Protein AF-A0A0F6VZH0-F1 (afdb_monomer)

Radius of gyration: 33.33 Å; Cα contacts (8 Å, |Δi|>4): 631; chains: 1; bounding box: 84×62×110 Å

Solvent-accessible surface area (backbone atoms only — not comparable to full-atom values): 22666 Å² total; per-residue (Å²): 133,54,76,66,56,56,54,54,51,51,53,53,56,48,57,54,53,53,56,51,59,65,65,71,64,74,66,82,74,56,46,35,38,42,25,47,47,78,56,55,76,88,78,53,62,61,69,58,34,38,51,54,37,23,63,77,64,74,44,64,52,43,81,36,76,64,83,65,83,81,53,89,69,48,49,49,38,35,41,28,51,76,54,98,58,29,37,34,44,34,37,58,47,98,88,68,51,74,50,74,48,77,44,79,53,56,90,51,72,66,57,30,41,50,55,54,36,54,52,51,52,51,54,51,51,52,50,51,53,49,52,51,50,51,53,55,71,64,51,67,73,74,72,73,74,74,74,76,73,69,76,78,75,85,74,79,88,80,90,75,91,78,90,80,90,78,92,79,81,90,80,88,83,88,78,80,87,78,86,82,79,85,78,86,79,81,84,81,82,86,83,86,81,86,83,86,83,88,82,84,90,83,87,78,91,83,81,89,80,91,78,81,94,71,92,68,88,69,73,81,74,76,72,74,71,74,78,73,64,69,51,42,34,38,44,32,46,37,40,33,42,28,47,42,82,50,95,92,45,72,47,80,36,61,49,60,22,39,32,41,34,43,24,92,44,95,43,39,36,42,37,41,28,48,40,42,64,52,64,40,71,96,74,69,30,42,34,39,35,41,24,47,35,41,35,43,40,46,65,90,44,97,47,38,33,41,36,40,35,42,36,36,41,37,32,45,34,44,48,84,90,77,53,74,47,71,8,40,22,47,32,44,35,45,36,41,34,38,47,83,47,92,45,32,31,46,30,46,38,37,37,43,31,44,25,72,25,75,50,32,65,54,55,80,44,78,38,52,54,69,38,67,42,43,33,37,35,42,34,44,36,37,42,44,101

Foldseek 3Di:
DDPVVVVVVVVVVVVVVVVVLLVVPPDQQAAEEEEEDADDCVLAVVVLLQVVLCLVVVHRYHYDPDDDPDDPNYWYWYWYDPDPQKIWIWTQAPVRDIDIDIDRADPDHVSRSVVVSVVVSVVVVVRVVVVVVVVVVPPDPPPPPPPPPPDPDDDDDDDDDDDDDDDDDDDDDDDDDDDDDDDDDDDDDDDDDDDDDDDDDDDDDDDDDDDDDDPDPDDPPPPPPPPPDQFFKKKWKKKKWWWFDDSVGTDIFIQMDIWIWGDPDPFKIWTKGSQAWDAEPPQRKIKGKIKTKIKGWDPPDPFKIKMKIWTKIWMWIDRPPPGIDIWIWTKIKTKMWGPPDSFKIKIKMKMKTQTQDQADDTSYGGDGHRGIMIIIIMMIMTTHD

Nearest PDB structures (foldseek):
  1bxw-assembly1_A  TM=6.585E-01  e=4.725E-07  Escherichia coli BL21(DE3)
  2wjr-assembly1_A  TM=4.460E-01  e=2.128E-04  Escherichia coli K-12
  1oh2-assembly1_Q  TM=5.210E-01  e=3.713E-02  Salmonella enterica subsp. enterica serovar Typhimurium
  1a0t-assembly1_P  TM=5.414E-01  e=4.832E-02  Salmonella enterica subsp. enterica serovar Typhimurium
  3dwn-assembly2_B  TM=4.810E-01  e=1.776E-02  Escherichia coli K-12

pLDDT: mean 79.41, std 18.21, range [34.53, 98.19]

Mean predicted aligned error: 16.89 Å

Secondary structure (DSSP, 8-state):
--HHHHHHHHHHHHHHHHHHHHHSS---PPPEEEEEES--TTT--HHHHHHHHHHHHTS-EEEESSPPSPPTT-EEEEEEEEETTEEEEEEE-TTS-EEEEEEEPPSSHHHHHHHHHHHHHHHHHHHHHHHHHHHHHHS----------PPPP---------------------PPPPP------PPPPPP-------------------------------------PPP-EEEEEEEEEEEEEETTEEEEEEEEEEEEEEEEETTEEEEEEEEEEEEEGGGTEEEEEEEEEEEEEE-SSSSEEEEEEEEEEEEEEE-TTS-EEEEEEEEEEEEEEEESSSSEEEEEEEEEEE--STTEE-SS-EEPTT-EEEEEEEEEEEEE-

Sequence (385 aa):
MSAREIVMGAAIAMIAALGWCAAASAQEVGAIELVTRGLDARSVEVERVRRALAEELHTDVRVRAVARRRREGTTIIALRSTGRGEIAVEHERADGTRLTRAIVLPEDAEERVASVVIVIANLVRDEASELLAMLRARRVPAEPEATTETPPEPEAQTETEIVAETEIVADSESVAPAEAEAAQIEPAEPEVVAETTHVEPGVRIRSSSATTEAHATTTPVVATRSVSREPFMRIGLETLMGSVQRVDGYDFTMLGGLHVAFMPSEFLAFGLRDIGGGTVGANDRIHNELTPFVELAWRPMFELALYGQLGAEIQMQVLGGRGAAVGVAPMIVVGSRFHVAREFSIGIETALHGVVTDTLLTHFHGLPQGAVLWTAGLSLLFHIS

Structure (mmCIF, N/CA/C/O backbone):
data_AF-A0A0F6VZH0-F1
#
_entry.id   AF-A0A0F6VZH0-F1
#
loop_
_atom_site.group_PDB
_atom_site.id
_atom_site.type_symbol
_atom_site.label_atom_id
_atom_site.label_alt_id
_atom_site.label_comp_id
_atom_site.label_asym_id
_atom_site.label_entity_id
_atom_site.label_seq_id
_atom_site.pdbx_PDB_ins_code
_atom_site.Cartn_x
_atom_site.Cartn_y
_atom_site.Cartn_z
_atom_site.occupancy
_atom_site.B_iso_or_equiv
_atom_site.auth_seq_id
_atom_site.auth_comp_id
_atom_site.auth_asym_id
_atom_site.auth_atom_id
_atom_site.pdbx_PDB_model_num
ATOM 1 N N . MET A 1 1 ? -28.063 -19.081 21.831 1.00 55.09 1 MET A N 1
ATOM 2 C CA . MET A 1 1 ? -26.710 -18.927 21.274 1.00 55.09 1 MET A CA 1
ATOM 3 C C . MET A 1 1 ? -25.926 -18.059 22.241 1.00 55.09 1 MET A C 1
ATOM 5 O O . MET A 1 1 ? -26.376 -16.961 22.546 1.00 55.09 1 MET A O 1
ATOM 9 N N . SER A 1 2 ? -24.868 -18.590 22.845 1.00 74.00 2 SER A N 1
ATOM 10 C CA . SER A 1 2 ? -24.076 -17.846 23.831 1.00 74.00 2 SER A CA 1
ATOM 11 C C . SER A 1 2 ? -23.221 -16.779 23.137 1.00 74.00 2 SER A C 1
ATOM 13 O O . SER A 1 2 ? -22.859 -16.941 21.974 1.00 74.00 2 SER A O 1
ATOM 15 N N . ALA A 1 3 ? -22.856 -15.699 23.837 1.00 47.25 3 ALA A N 1
ATOM 16 C CA . ALA A 1 3 ? -21.974 -14.659 23.287 1.00 47.25 3 ALA A CA 1
ATOM 17 C C . ALA A 1 3 ? -20.658 -15.239 22.722 1.00 47.25 3 ALA A C 1
ATOM 19 O O . ALA A 1 3 ? -20.135 -14.752 21.725 1.00 47.25 3 ALA A O 1
ATOM 20 N N . ARG A 1 4 ? -20.177 -16.354 23.292 1.00 53.09 4 ARG A N 1
ATOM 21 C CA . ARG A 1 4 ? -19.023 -17.113 22.787 1.00 53.09 4 ARG A CA 1
ATOM 22 C C . ARG A 1 4 ? -19.243 -17.718 21.399 1.00 53.09 4 ARG A C 1
ATOM 24 O O . ARG A 1 4 ? -18.327 -17.703 20.585 1.00 53.09 4 ARG A O 1
ATOM 31 N N . GLU A 1 5 ? -20.435 -18.241 21.122 1.00 57.47 5 GLU A N 1
ATOM 32 C CA . GLU A 1 5 ? -20.762 -18.861 19.829 1.00 57.47 5 GLU A CA 1
ATOM 33 C C . GLU A 1 5 ? -20.852 -17.814 18.711 1.00 57.47 5 GLU A C 1
ATOM 35 O O . GLU A 1 5 ? -20.402 -18.069 17.597 1.00 57.47 5 GLU A O 1
ATOM 40 N N . ILE A 1 6 ? -21.350 -16.612 19.026 1.00 56.56 6 ILE A N 1
ATOM 41 C CA . ILE A 1 6 ? -21.426 -15.486 18.080 1.00 56.56 6 ILE A CA 1
ATOM 42 C C . ILE A 1 6 ? -20.023 -15.008 17.694 1.00 56.56 6 ILE A C 1
ATOM 44 O O . ILE A 1 6 ? -19.721 -14.861 16.511 1.00 56.56 6 ILE A O 1
ATOM 48 N N . VAL A 1 7 ? -19.147 -14.821 18.686 1.00 48.78 7 VAL A N 1
ATOM 49 C CA . VAL A 1 7 ? -17.768 -14.359 18.463 1.00 48.78 7 VAL A CA 1
ATOM 50 C C . VAL A 1 7 ? -16.968 -15.379 17.647 1.00 48.78 7 VAL A C 1
ATOM 52 O O . VAL A 1 7 ? -16.255 -15.005 16.718 1.00 48.78 7 VAL A O 1
ATOM 55 N N . MET A 1 8 ? -17.121 -16.674 17.937 1.00 57.41 8 MET A N 1
ATOM 56 C CA . MET A 1 8 ? -16.400 -17.721 17.210 1.00 57.41 8 MET A CA 1
ATOM 57 C C . MET A 1 8 ? -16.898 -17.882 15.764 1.00 57.41 8 MET A C 1
ATOM 59 O O . MET A 1 8 ? -16.087 -18.073 14.860 1.00 57.41 8 MET A O 1
ATOM 63 N N . GLY A 1 9 ? -18.206 -17.734 15.522 1.00 62.38 9 GLY A N 1
ATOM 64 C CA . GLY A 1 9 ? -18.767 -17.725 14.167 1.00 62.38 9 GLY A CA 1
ATOM 65 C C . GLY A 1 9 ? -18.275 -16.543 13.325 1.00 62.38 9 GLY A C 1
ATOM 66 O O . GLY A 1 9 ? -17.890 -16.730 12.170 1.00 62.38 9 GLY A O 1
ATOM 67 N N . ALA A 1 10 ? -18.214 -15.345 13.915 1.00 50.66 10 ALA A N 1
ATOM 68 C CA . ALA A 1 10 ? -17.714 -14.145 13.243 1.00 50.66 10 ALA A CA 1
ATOM 69 C C . ALA A 1 10 ? -16.224 -14.258 12.870 1.00 50.66 10 ALA A C 1
ATOM 71 O O . ALA A 1 10 ? -15.842 -13.899 11.758 1.00 50.66 10 ALA A O 1
ATOM 72 N N . ALA A 1 11 ? -15.394 -14.824 13.755 1.00 45.88 11 ALA A N 1
ATOM 73 C CA . ALA A 1 11 ? -13.970 -15.035 13.491 1.00 45.88 11 ALA A CA 1
ATOM 74 C C . ALA A 1 11 ? -13.718 -15.997 12.311 1.00 45.88 11 ALA A C 1
ATOM 76 O O . ALA A 1 11 ? -12.871 -15.730 11.461 1.00 45.88 11 ALA A O 1
ATOM 77 N N . ILE A 1 12 ? -14.479 -17.095 12.212 1.00 62.41 12 ILE A N 1
ATOM 78 C CA . ILE A 1 12 ? -14.330 -18.078 11.122 1.00 62.41 12 ILE A CA 1
ATOM 79 C C . ILE A 1 12 ? -14.766 -17.490 9.772 1.00 62.41 12 ILE A C 1
ATOM 81 O O . ILE A 1 12 ? -14.062 -17.655 8.775 1.00 62.41 12 ILE A O 1
ATOM 85 N N . ALA A 1 13 ? -15.897 -16.777 9.732 1.00 54.47 13 ALA A N 1
ATOM 86 C CA . ALA A 1 13 ? -16.381 -16.131 8.509 1.00 54.47 13 ALA A CA 1
ATOM 87 C C . ALA A 1 13 ? -15.386 -15.083 7.975 1.00 54.47 13 ALA A C 1
ATOM 89 O O . ALA A 1 13 ? -15.193 -14.956 6.767 1.00 54.47 13 ALA A O 1
ATOM 90 N N . MET A 1 14 ? -14.703 -14.384 8.881 1.00 45.16 14 MET A N 1
ATOM 91 C CA . MET A 1 14 ? -13.697 -13.376 8.557 1.00 45.16 14 MET A CA 1
ATOM 92 C C . MET A 1 14 ? -12.425 -13.984 7.951 1.00 45.16 14 MET A C 1
ATOM 94 O O . MET A 1 14 ? -11.964 -13.510 6.916 1.00 45.16 14 MET A O 1
ATOM 98 N N . ILE A 1 15 ? -11.903 -15.080 8.519 1.00 50.00 15 ILE A N 1
ATOM 99 C CA . ILE A 1 15 ? -10.745 -15.804 7.956 1.00 50.00 15 ILE A CA 1
ATOM 100 C C . ILE A 1 15 ? -11.049 -16.296 6.529 1.00 50.00 15 ILE A C 1
ATOM 102 O O . ILE A 1 15 ? -10.201 -16.198 5.642 1.00 50.00 15 ILE A O 1
ATOM 106 N N . ALA A 1 16 ? -12.271 -16.779 6.284 1.00 54.25 16 ALA A N 1
ATOM 107 C CA . ALA A 1 16 ? -12.693 -17.234 4.961 1.00 54.25 16 ALA A CA 1
ATOM 108 C C . ALA A 1 16 ? -12.806 -16.084 3.940 1.00 54.25 16 ALA A C 1
ATOM 110 O O . ALA A 1 16 ? -12.364 -16.235 2.800 1.00 54.25 16 ALA A O 1
ATOM 111 N N . ALA A 1 17 ? -13.345 -14.929 4.344 1.00 45.72 17 ALA A N 1
ATOM 112 C CA . ALA A 1 17 ? -13.437 -13.747 3.484 1.00 45.72 17 ALA A CA 1
ATOM 113 C C . ALA A 1 17 ? -12.048 -13.205 3.092 1.00 45.72 17 ALA A C 1
ATOM 115 O O . ALA A 1 17 ? -11.821 -12.860 1.932 1.00 45.72 17 ALA A O 1
ATOM 116 N N . LEU A 1 18 ? -11.093 -13.213 4.029 1.00 42.56 18 LEU A N 1
ATOM 117 C CA . LEU A 1 18 ? -9.706 -12.805 3.776 1.00 42.56 18 LEU A CA 1
ATOM 118 C C . LEU A 1 18 ? -8.992 -13.734 2.784 1.00 42.56 18 LEU A C 1
ATOM 120 O O . LEU A 1 18 ? -8.301 -13.257 1.883 1.00 42.56 18 LEU A O 1
ATOM 124 N N . GLY A 1 19 ? -9.193 -15.051 2.903 1.00 36.91 19 GLY A N 1
ATOM 125 C CA . GLY A 1 19 ? -8.625 -16.025 1.966 1.00 36.91 19 GLY A CA 1
ATOM 126 C C . GLY A 1 19 ? -9.152 -15.866 0.535 1.00 36.91 19 GLY A C 1
ATOM 127 O O . GLY A 1 19 ? -8.407 -16.064 -0.424 1.00 36.91 19 GLY A O 1
ATOM 128 N N . TRP A 1 20 ? -10.414 -15.456 0.379 1.00 36.97 20 TRP A N 1
ATOM 129 C CA . TRP A 1 20 ? -11.028 -15.250 -0.934 1.00 36.97 20 TRP A CA 1
ATOM 130 C C . TRP A 1 20 ? -10.512 -13.981 -1.629 1.00 36.97 20 TRP A C 1
ATOM 132 O O . TRP A 1 20 ? -10.227 -14.012 -2.827 1.00 36.97 20 TRP A O 1
ATOM 142 N N . CYS A 1 21 ? -10.331 -12.879 -0.894 1.00 34.53 21 CYS A N 1
ATOM 143 C CA . CYS A 1 21 ? -9.803 -11.635 -1.464 1.00 34.53 21 CYS A CA 1
ATOM 144 C C . CYS A 1 21 ? -8.339 -11.764 -1.918 1.00 34.53 21 CYS A C 1
ATOM 146 O O . CYS A 1 21 ? -7.987 -11.238 -2.971 1.00 34.53 21 CYS A O 1
ATOM 148 N N . ALA A 1 22 ? -7.506 -12.511 -1.185 1.00 37.44 22 ALA A N 1
ATOM 149 C CA . ALA A 1 22 ? -6.104 -12.730 -1.555 1.00 37.44 22 ALA A CA 1
ATOM 150 C C . ALA A 1 22 ? -5.935 -13.629 -2.797 1.00 37.44 22 ALA A C 1
ATOM 152 O O . ALA A 1 22 ? -4.989 -13.463 -3.561 1.00 37.44 22 ALA A O 1
ATOM 153 N N . ALA A 1 23 ? -6.855 -14.571 -3.032 1.00 40.12 23 ALA A N 1
ATOM 154 C CA . ALA A 1 23 ? -6.809 -15.451 -4.201 1.00 40.12 23 ALA A CA 1
ATOM 155 C C . ALA A 1 23 ? -7.294 -14.769 -5.496 1.00 40.12 23 ALA A C 1
ATOM 157 O O . ALA A 1 23 ? -6.944 -15.208 -6.590 1.00 40.12 23 ALA A O 1
ATOM 158 N N . ALA A 1 24 ? -8.090 -13.701 -5.389 1.00 39.12 24 ALA A N 1
ATOM 159 C CA . ALA A 1 24 ? -8.681 -13.017 -6.538 1.00 39.12 24 ALA A CA 1
ATOM 160 C C . ALA A 1 24 ? -7.732 -12.023 -7.242 1.00 39.12 24 ALA A C 1
ATOM 162 O O . ALA A 1 24 ? -8.021 -11.621 -8.367 1.00 39.12 24 ALA A O 1
ATOM 163 N N . SER A 1 25 ? -6.607 -11.635 -6.624 1.00 42.56 25 SER A N 1
ATOM 164 C CA . SER A 1 25 ? -5.675 -10.626 -7.163 1.00 42.56 25 SER A CA 1
ATOM 165 C C . SER A 1 25 ? -4.441 -11.193 -7.876 1.00 42.56 25 SER A C 1
ATOM 167 O O . SER A 1 25 ? -3.672 -10.429 -8.456 1.00 42.56 25 SER A O 1
ATOM 169 N N . ALA A 1 26 ? -4.257 -12.518 -7.912 1.00 43.41 26 ALA A N 1
ATOM 170 C CA . ALA A 1 26 ? -3.194 -13.162 -8.690 1.00 43.41 26 ALA A CA 1
ATOM 171 C C . ALA A 1 26 ? -3.559 -13.224 -10.187 1.00 43.41 26 ALA A C 1
ATOM 173 O O . ALA A 1 26 ? -3.675 -14.293 -10.784 1.00 43.41 26 ALA A O 1
ATOM 174 N N . GLN A 1 27 ? -3.798 -12.067 -10.800 1.00 46.31 27 GLN A N 1
ATOM 175 C CA . GLN A 1 27 ? -3.967 -11.956 -12.241 1.00 46.31 27 GLN A CA 1
ATOM 176 C C . GLN A 1 27 ? -2.584 -12.128 -12.886 1.00 46.31 27 GLN A C 1
ATOM 178 O O . GLN A 1 27 ? -1.665 -11.375 -12.571 1.00 46.31 27 GLN A O 1
ATOM 183 N N . GLU A 1 28 ? -2.413 -13.151 -13.735 1.00 53.94 28 GLU A N 1
ATOM 184 C CA . GLU A 1 28 ? -1.147 -13.438 -14.427 1.00 53.94 28 GLU A CA 1
ATOM 185 C C . GLU A 1 28 ? -0.655 -12.185 -15.166 1.00 53.94 28 GLU A C 1
ATOM 187 O O . GLU A 1 28 ? -1.185 -11.809 -16.215 1.00 53.94 28 GLU A O 1
ATOM 192 N N . VAL A 1 29 ? 0.363 -11.521 -14.615 1.00 59.03 29 VAL A N 1
ATOM 193 C CA . VAL A 1 29 ? 1.060 -10.432 -15.297 1.00 59.03 29 VAL A CA 1
ATOM 194 C C . VAL A 1 29 ? 1.683 -11.025 -16.559 1.00 59.03 29 VAL A C 1
ATOM 196 O O . VAL A 1 29 ? 2.446 -11.991 -16.500 1.00 59.03 29 VAL A O 1
ATOM 199 N N . GLY A 1 30 ? 1.300 -10.487 -17.717 1.00 72.56 30 GLY A N 1
ATOM 200 C CA . GLY A 1 30 ? 1.730 -10.992 -19.015 1.00 72.56 30 GLY A CA 1
ATOM 201 C C . GLY A 1 30 ? 3.255 -11.072 -19.129 1.00 72.56 30 GLY A C 1
ATOM 202 O O . GLY A 1 30 ? 3.955 -10.101 -18.852 1.00 72.56 30 GLY A O 1
ATOM 203 N N . ALA A 1 31 ? 3.777 -12.229 -19.545 1.00 86.00 31 ALA A N 1
ATOM 204 C CA . ALA A 1 31 ? 5.215 -12.425 -19.732 1.00 86.00 31 ALA A CA 1
ATOM 205 C C . ALA A 1 31 ? 5.800 -11.439 -20.764 1.00 86.00 31 ALA A C 1
ATOM 207 O O . ALA A 1 31 ? 5.151 -11.089 -21.756 1.00 86.00 31 ALA A O 1
ATOM 208 N N . ILE A 1 32 ? 7.060 -11.044 -20.566 1.00 91.19 32 ILE A N 1
ATOM 209 C CA . ILE A 1 32 ? 7.797 -10.167 -21.486 1.00 91.19 32 ILE A CA 1
ATOM 210 C C . ILE A 1 32 ? 8.659 -11.033 -22.410 1.00 91.19 32 ILE A C 1
ATOM 212 O O . ILE A 1 32 ? 9.452 -11.856 -21.952 1.00 91.19 32 ILE A O 1
ATOM 216 N N . GLU A 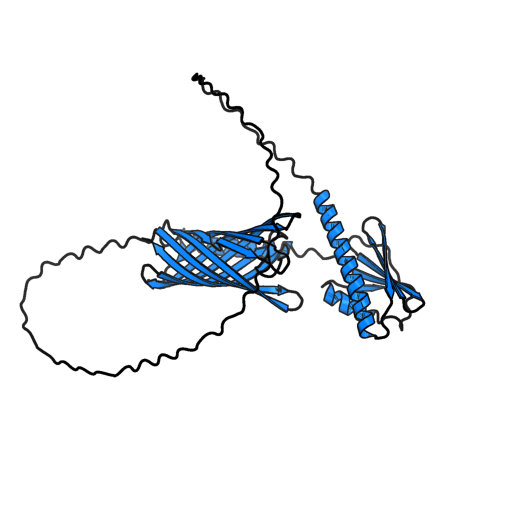1 33 ? 8.536 -10.854 -23.726 1.00 94.06 33 GLU A N 1
ATOM 217 C CA . GLU A 1 33 ? 9.398 -11.508 -24.716 1.00 94.06 33 GLU A CA 1
ATOM 218 C C . GLU A 1 33 ? 10.474 -10.531 -25.223 1.00 94.06 33 GLU A C 1
ATOM 220 O O . GLU A 1 33 ? 10.180 -9.579 -25.948 1.00 94.06 33 GLU A O 1
ATOM 225 N N . LEU A 1 34 ? 11.739 -10.797 -24.877 1.00 95.19 34 LEU A N 1
ATOM 226 C CA . LEU A 1 34 ? 12.910 -10.061 -25.357 1.00 95.19 34 LEU A CA 1
ATOM 227 C C . LEU A 1 34 ? 13.431 -10.697 -26.652 1.00 95.19 34 LEU A C 1
ATOM 229 O O . LEU A 1 34 ? 13.912 -11.833 -26.658 1.00 95.19 34 LEU A O 1
ATOM 233 N N . VAL A 1 35 ? 13.347 -9.968 -27.760 1.00 95.31 35 VAL A N 1
ATOM 234 C CA . VAL A 1 35 ? 13.742 -10.428 -29.094 1.00 95.31 35 VAL A CA 1
ATOM 235 C C . VAL A 1 35 ? 15.045 -9.767 -29.518 1.00 95.31 35 VAL A C 1
ATOM 237 O O . VAL A 1 35 ? 15.149 -8.548 -29.517 1.00 95.31 35 VAL A O 1
ATOM 240 N N . THR A 1 36 ? 16.038 -10.539 -29.948 1.00 93.94 36 THR A N 1
ATOM 241 C CA . THR A 1 36 ? 17.316 -9.983 -30.421 1.00 93.94 36 THR A CA 1
ATOM 242 C C . THR A 1 36 ? 17.420 -10.076 -31.941 1.00 93.94 36 THR A C 1
ATOM 244 O O . THR A 1 36 ? 17.449 -11.160 -32.518 1.00 93.94 36 T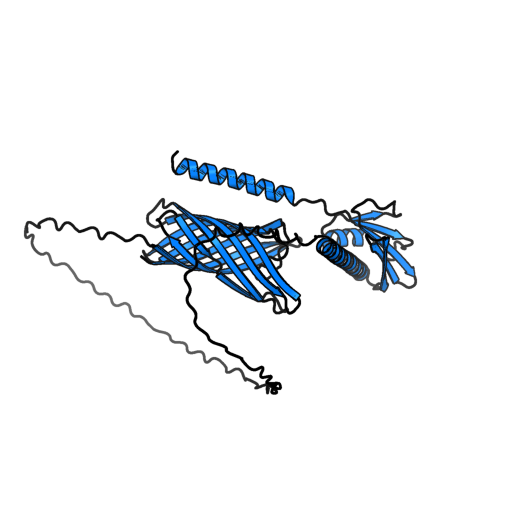HR A O 1
ATOM 247 N N . ARG A 1 37 ? 17.451 -8.927 -32.628 1.00 91.56 37 ARG A N 1
ATOM 248 C CA . ARG A 1 37 ? 17.522 -8.842 -34.096 1.00 91.56 37 ARG A CA 1
ATOM 249 C C . ARG A 1 37 ? 18.861 -8.264 -34.529 1.00 91.56 37 ARG A C 1
ATOM 251 O O . ARG A 1 37 ? 19.090 -7.064 -34.412 1.00 91.56 37 ARG A O 1
ATOM 258 N N . GLY A 1 38 ? 19.739 -9.113 -35.062 1.00 85.94 38 GLY A N 1
ATOM 259 C CA . GLY A 1 38 ? 21.041 -8.669 -35.572 1.00 85.94 38 GLY A CA 1
ATOM 260 C C . GLY A 1 38 ? 21.954 -8.073 -34.495 1.00 85.94 38 GLY A C 1
ATOM 261 O O . GLY A 1 38 ? 22.814 -7.260 -34.813 1.00 85.94 38 GLY A O 1
ATOM 262 N N . LEU A 1 39 ? 21.748 -8.442 -33.226 1.00 88.25 39 LEU A N 1
ATOM 263 C CA . LEU A 1 39 ? 22.696 -8.130 -32.163 1.00 88.25 39 LEU A CA 1
ATOM 264 C C . LEU A 1 39 ? 23.926 -9.027 -32.318 1.00 88.25 39 LEU A C 1
ATOM 266 O O . LEU A 1 39 ? 23.790 -10.250 -32.382 1.00 88.25 39 LEU A O 1
ATOM 270 N N . ASP A 1 40 ? 25.117 -8.435 -32.332 1.00 84.00 40 ASP A N 1
ATOM 271 C CA . ASP A 1 40 ? 26.345 -9.198 -32.124 1.00 84.00 40 ASP A CA 1
ATOM 272 C C . ASP A 1 40 ? 26.379 -9.652 -30.655 1.00 84.00 40 ASP A C 1
ATOM 274 O O . ASP A 1 40 ? 26.164 -8.838 -29.753 1.00 84.00 40 ASP A O 1
ATOM 278 N N . ALA A 1 41 ? 26.671 -10.929 -30.399 1.00 76.12 41 ALA A N 1
ATOM 279 C CA . ALA A 1 41 ? 26.826 -11.479 -29.050 1.00 76.12 41 ALA A CA 1
ATOM 280 C C . ALA A 1 41 ? 27.870 -10.713 -28.213 1.00 76.12 41 ALA A C 1
ATOM 282 O O . ALA A 1 41 ? 27.816 -10.744 -26.987 1.00 76.12 41 ALA A O 1
ATOM 283 N N . ARG A 1 42 ? 28.804 -10.004 -28.864 1.00 79.00 42 ARG A N 1
ATOM 284 C CA . ARG A 1 42 ? 29.805 -9.147 -28.203 1.00 79.00 42 ARG A CA 1
ATOM 285 C C . ARG A 1 42 ? 29.282 -7.766 -27.789 1.00 79.00 42 ARG A C 1
ATOM 287 O O . ARG A 1 42 ? 29.900 -7.102 -26.957 1.00 79.00 42 ARG A O 1
ATOM 294 N N . SER A 1 43 ? 28.179 -7.313 -28.386 1.00 80.94 43 SER A N 1
ATOM 295 C CA . SER A 1 43 ? 27.635 -5.967 -28.156 1.00 80.94 43 SER A CA 1
ATOM 296 C C . SER A 1 43 ? 26.888 -5.863 -26.826 1.00 80.94 43 SER A C 1
ATOM 298 O O . SER A 1 43 ? 27.088 -4.886 -26.107 1.00 80.94 43 SER A O 1
ATOM 300 N N . VAL A 1 44 ? 26.099 -6.880 -26.464 1.00 88.94 44 VAL A N 1
ATOM 301 C CA . VAL A 1 44 ? 25.349 -6.954 -25.201 1.00 88.94 44 VAL A CA 1
ATOM 302 C C . VAL A 1 44 ? 25.178 -8.407 -24.769 1.00 88.94 44 VAL A C 1
ATOM 304 O O . VAL A 1 44 ? 24.745 -9.257 -25.550 1.00 88.94 44 VAL A O 1
ATOM 307 N N . GLU A 1 45 ? 25.446 -8.677 -23.492 1.00 95.06 45 GLU A N 1
ATOM 308 C CA . GLU A 1 45 ? 25.183 -9.972 -22.865 1.00 95.06 45 GLU A CA 1
ATOM 309 C C . GLU A 1 45 ? 23.679 -10.153 -22.598 1.00 95.06 45 G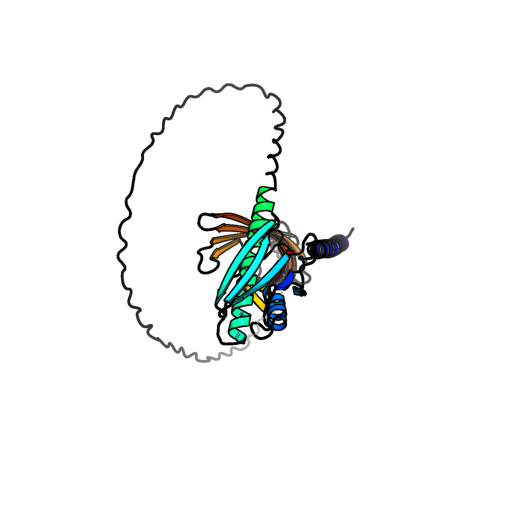LU A C 1
ATOM 311 O O . GLU A 1 45 ? 23.165 -9.846 -21.523 1.00 95.06 45 GLU A O 1
ATOM 316 N N . VAL A 1 46 ? 22.957 -10.660 -23.601 1.00 95.12 46 VAL A N 1
ATOM 317 C CA . VAL A 1 46 ? 21.483 -10.776 -23.610 1.00 95.12 46 VAL A CA 1
ATOM 318 C C . VAL A 1 46 ? 20.929 -11.500 -22.380 1.00 95.12 46 VAL A C 1
ATOM 320 O O . VAL A 1 46 ? 19.896 -11.108 -21.849 1.00 95.12 46 VAL A O 1
ATOM 323 N N . GLU A 1 47 ? 21.613 -12.537 -21.899 1.00 95.44 47 GLU A N 1
ATOM 324 C CA . GLU A 1 47 ? 21.170 -13.296 -20.725 1.00 95.44 47 GLU A CA 1
ATOM 325 C C . GLU A 1 47 ? 21.327 -12.501 -19.419 1.00 95.44 47 GLU A C 1
ATOM 327 O O . GLU A 1 47 ? 20.496 -12.632 -18.519 1.00 95.44 47 GLU A O 1
ATOM 332 N N . ARG A 1 48 ? 22.342 -11.625 -19.325 1.00 96.31 48 ARG A N 1
ATOM 333 C CA . ARG A 1 48 ? 22.457 -10.683 -18.201 1.00 96.31 48 ARG A CA 1
ATOM 334 C C . ARG A 1 48 ? 21.350 -9.644 -18.257 1.00 96.31 48 ARG A C 1
ATOM 336 O O . ARG A 1 48 ? 20.722 -9.409 -17.234 1.00 96.31 48 ARG A O 1
ATOM 343 N N . VAL A 1 49 ? 21.055 -9.103 -19.443 1.00 96.62 49 VAL A N 1
ATOM 344 C CA . VAL A 1 49 ? 19.916 -8.188 -19.636 1.00 96.62 49 VAL A CA 1
ATOM 345 C C . VAL A 1 49 ? 18.606 -8.867 -19.253 1.00 96.62 49 VAL A C 1
ATOM 347 O O . VAL A 1 49 ? 17.826 -8.281 -18.521 1.00 96.62 49 VAL A O 1
ATOM 350 N N . ARG A 1 50 ? 18.368 -10.113 -19.681 1.00 96.88 50 ARG A N 1
ATOM 351 C CA . ARG A 1 50 ? 17.163 -10.873 -19.313 1.00 96.88 50 ARG A CA 1
ATOM 352 C C . ARG A 1 50 ? 17.017 -11.000 -17.800 1.00 96.88 50 ARG A C 1
ATOM 354 O O . ARG A 1 50 ? 15.932 -10.763 -17.284 1.00 96.88 50 ARG A O 1
ATOM 361 N N . ARG A 1 51 ? 18.088 -11.397 -17.103 1.00 96.62 51 ARG A N 1
ATOM 362 C CA . ARG A 1 51 ? 18.072 -11.577 -15.647 1.00 96.62 51 ARG A CA 1
ATOM 363 C C . ARG A 1 51 ? 17.846 -10.254 -14.924 1.00 96.62 51 ARG A C 1
ATOM 365 O O . ARG A 1 51 ? 16.925 -10.183 -14.126 1.00 96.62 51 ARG A O 1
ATOM 372 N N . ALA A 1 52 ? 18.628 -9.231 -15.263 1.00 96.00 52 ALA A N 1
ATOM 373 C CA . ALA A 1 52 ? 18.508 -7.903 -14.673 1.00 96.00 52 ALA A CA 1
ATOM 374 C C . ALA A 1 52 ? 17.135 -7.276 -14.955 1.00 96.00 52 ALA A C 1
ATOM 376 O O . ALA A 1 52 ? 16.575 -6.612 -14.099 1.00 96.00 52 ALA A O 1
ATOM 377 N N . LEU A 1 53 ? 16.544 -7.532 -16.126 1.00 96.19 53 LEU A N 1
ATOM 378 C CA . LEU A 1 53 ? 15.204 -7.053 -16.450 1.00 96.19 53 LEU A CA 1
ATOM 379 C C . LEU A 1 53 ? 14.104 -7.826 -15.709 1.00 96.19 53 LEU A C 1
ATOM 381 O O . LEU A 1 53 ? 13.111 -7.230 -15.312 1.00 96.19 53 LEU A O 1
ATOM 385 N N . ALA A 1 54 ? 14.256 -9.142 -15.535 1.00 93.94 54 ALA A N 1
ATOM 386 C CA . ALA A 1 54 ? 13.323 -9.941 -14.740 1.00 93.94 54 ALA A CA 1
ATOM 387 C C . ALA A 1 54 ? 13.362 -9.542 -13.260 1.00 93.94 54 ALA A C 1
ATOM 389 O O . ALA A 1 54 ? 12.327 -9.542 -12.600 1.00 93.94 54 ALA A O 1
ATOM 390 N N . GLU A 1 55 ? 14.547 -9.183 -12.769 1.00 91.06 55 GLU A N 1
ATOM 391 C CA . GLU A 1 55 ? 14.751 -8.598 -11.449 1.00 91.06 55 GLU A CA 1
ATOM 392 C C . GLU A 1 55 ? 14.102 -7.213 -11.362 1.00 91.06 55 GLU A C 1
ATOM 394 O O . GLU A 1 55 ? 13.236 -7.041 -10.526 1.00 91.06 55 GLU A O 1
ATOM 399 N N . GLU A 1 56 ? 14.386 -6.289 -12.282 1.00 91.62 56 GLU A N 1
ATOM 400 C CA . GLU A 1 56 ? 13.839 -4.917 -12.286 1.00 91.62 56 GLU A CA 1
ATOM 401 C C . GLU A 1 56 ? 12.308 -4.844 -12.470 1.00 91.62 56 GLU A C 1
ATOM 403 O O . GLU A 1 56 ? 11.649 -3.951 -11.941 1.00 91.62 56 GLU A O 1
ATOM 408 N N . LEU A 1 57 ? 11.725 -5.737 -13.278 1.00 90.94 57 LEU A N 1
ATOM 409 C CA . LEU A 1 57 ? 10.291 -5.728 -13.608 1.00 90.94 57 LEU A CA 1
ATOM 410 C C . LEU A 1 57 ? 9.478 -6.768 -12.839 1.00 90.94 57 LEU A C 1
ATOM 412 O O . LEU A 1 57 ? 8.261 -6.847 -13.026 1.00 90.94 57 LEU A O 1
ATOM 416 N N . HIS A 1 58 ? 10.137 -7.602 -12.035 1.00 86.44 58 HIS A N 1
ATOM 417 C CA . HIS A 1 58 ? 9.520 -8.678 -11.254 1.00 86.44 58 HIS A CA 1
ATOM 418 C C . HIS A 1 58 ? 8.574 -9.568 -12.080 1.00 86.44 58 HIS A C 1
ATOM 420 O O . HIS A 1 58 ? 7.533 -10.022 -11.610 1.00 86.44 58 HIS A O 1
ATOM 426 N N . THR A 1 59 ? 8.927 -9.788 -13.347 1.00 88.19 59 THR A N 1
ATOM 427 C CA . THR A 1 59 ? 8.106 -10.487 -14.343 1.00 88.19 59 THR A CA 1
ATOM 428 C C . THR A 1 59 ? 8.974 -11.492 -15.098 1.00 88.19 59 THR A C 1
ATOM 430 O O . THR A 1 59 ? 10.163 -11.257 -15.316 1.00 88.19 59 THR A O 1
ATOM 433 N N . ASP A 1 60 ? 8.395 -12.620 -15.526 1.00 90.88 60 ASP A N 1
ATOM 434 C CA . ASP A 1 60 ? 9.104 -13.601 -16.358 1.00 90.88 60 ASP A CA 1
ATOM 435 C C . ASP A 1 60 ? 9.497 -12.973 -17.708 1.00 90.88 60 ASP A C 1
ATOM 437 O O . ASP A 1 60 ? 8.642 -12.647 -18.541 1.00 90.88 60 ASP A O 1
ATOM 441 N N . VAL A 1 61 ? 10.806 -12.811 -17.927 1.00 94.75 61 VAL A N 1
ATOM 442 C CA . VAL A 1 61 ? 11.378 -12.335 -19.191 1.00 94.75 61 VAL A CA 1
ATOM 443 C C . VAL A 1 61 ? 11.943 -13.521 -19.962 1.00 94.75 61 VAL A C 1
ATOM 445 O O . VAL A 1 61 ? 12.893 -14.182 -19.527 1.00 94.75 61 VAL A O 1
ATOM 448 N N . ARG A 1 62 ? 11.407 -13.753 -21.161 1.00 94.88 62 ARG A N 1
ATOM 449 C CA . ARG A 1 62 ? 11.816 -14.836 -22.063 1.00 94.88 62 ARG A CA 1
ATOM 450 C C . ARG A 1 62 ? 12.585 -14.286 -23.249 1.00 94.88 62 ARG A C 1
ATOM 452 O O . ARG A 1 62 ? 12.089 -13.422 -23.962 1.00 94.88 62 ARG A O 1
ATOM 459 N N . VAL A 1 63 ? 13.765 -14.836 -23.520 1.00 93.81 63 VAL A N 1
ATOM 460 C CA . VAL A 1 63 ? 14.572 -14.447 -24.687 1.00 93.81 63 VAL A CA 1
ATOM 461 C C . VAL A 1 63 ? 14.198 -15.292 -25.899 1.00 93.81 63 VAL A C 1
ATOM 463 O O . VAL A 1 63 ? 14.076 -16.516 -25.806 1.00 93.81 63 VAL A O 1
ATOM 466 N N . ARG A 1 64 ? 14.039 -14.651 -27.060 1.00 91.81 64 ARG A N 1
ATOM 467 C CA . ARG A 1 64 ? 13.808 -15.324 -28.343 1.00 91.81 64 ARG A CA 1
ATOM 468 C C . ARG A 1 64 ? 14.641 -14.719 -29.462 1.00 91.81 64 ARG A C 1
ATOM 470 O O . ARG A 1 64 ? 14.782 -13.511 -29.574 1.00 91.81 64 ARG A O 1
ATOM 477 N N . ALA A 1 65 ? 15.120 -15.573 -30.362 1.00 85.69 65 ALA A N 1
ATOM 478 C CA . ALA A 1 65 ? 15.839 -15.122 -31.553 1.00 85.69 65 ALA A CA 1
ATOM 479 C C . ALA A 1 65 ? 14.909 -14.491 -32.608 1.00 85.69 65 ALA A C 1
ATOM 481 O O . ALA A 1 65 ? 15.321 -13.637 -33.384 1.00 85.69 65 ALA A O 1
ATOM 482 N N . VAL A 1 66 ? 13.642 -14.917 -32.662 1.00 85.62 66 VAL A N 1
ATOM 483 C CA . VAL A 1 66 ? 12.668 -14.442 -33.653 1.00 85.62 66 VAL A CA 1
ATOM 484 C C . VAL A 1 66 ? 11.329 -14.210 -32.970 1.00 85.62 66 VAL A C 1
ATOM 486 O O . VAL A 1 66 ? 10.835 -15.079 -32.246 1.00 85.62 66 VAL A O 1
ATOM 489 N N . ALA A 1 67 ? 10.731 -13.047 -33.232 1.00 79.19 67 ALA A N 1
ATOM 490 C CA . ALA A 1 67 ? 9.373 -12.747 -32.805 1.00 79.19 67 ALA A CA 1
ATOM 491 C C . ALA A 1 67 ? 8.409 -13.733 -33.482 1.00 79.19 67 ALA A C 1
ATOM 493 O O . ALA A 1 67 ? 8.302 -13.772 -34.710 1.00 79.19 67 ALA A O 1
ATOM 494 N N . ARG A 1 68 ? 7.717 -14.555 -32.690 1.00 78.50 68 ARG A N 1
ATOM 495 C CA . ARG A 1 68 ? 6.550 -15.303 -33.179 1.00 78.50 68 ARG A CA 1
ATOM 496 C C . ARG A 1 68 ? 5.351 -14.352 -33.217 1.00 78.50 68 ARG A C 1
ATOM 498 O O . ARG A 1 68 ? 5.417 -13.267 -32.644 1.00 78.50 68 ARG A O 1
ATOM 505 N N . ARG A 1 69 ? 4.261 -14.741 -33.895 1.00 77.69 69 ARG A N 1
ATOM 506 C CA . ARG A 1 69 ? 3.000 -13.978 -33.832 1.00 77.69 69 ARG A CA 1
ATOM 507 C C . ARG A 1 69 ? 2.684 -13.658 -32.369 1.00 77.69 69 ARG A C 1
ATOM 509 O O . ARG A 1 69 ? 2.733 -14.565 -31.535 1.00 77.69 69 ARG A O 1
ATOM 516 N N . ARG A 1 70 ? 2.402 -12.380 -32.100 1.00 76.44 70 ARG A N 1
ATOM 517 C CA . ARG A 1 70 ? 2.075 -11.864 -30.771 1.00 76.44 70 ARG A CA 1
ATOM 518 C C . ARG A 1 70 ? 0.976 -12.727 -30.162 1.00 76.44 70 ARG A C 1
ATOM 520 O O . ARG A 1 70 ? -0.067 -12.930 -30.782 1.00 76.44 70 ARG A O 1
ATOM 527 N N . ARG A 1 71 ? 1.247 -13.277 -28.980 1.00 80.25 71 ARG A N 1
ATOM 528 C CA . ARG A 1 71 ? 0.200 -13.851 -28.138 1.00 80.25 71 ARG A CA 1
ATOM 529 C C . ARG A 1 71 ? -0.471 -12.698 -27.407 1.00 80.25 71 ARG A C 1
ATOM 531 O O . ARG A 1 71 ? 0.202 -11.751 -27.001 1.00 80.25 71 ARG A O 1
ATOM 538 N N . GLU A 1 72 ? -1.789 -12.764 -27.294 1.00 78.38 72 GLU A N 1
ATOM 539 C CA . GLU A 1 72 ? -2.559 -11.787 -26.531 1.00 78.38 72 GLU A CA 1
ATOM 540 C C . GLU A 1 72 ? -2.005 -11.704 -25.099 1.00 78.38 72 GLU A C 1
ATOM 542 O O . GLU A 1 72 ? -1.627 -12.722 -24.518 1.00 78.38 72 GLU A O 1
ATOM 547 N N . GLY A 1 73 ? -1.834 -10.484 -24.585 1.00 78.06 73 GLY A N 1
ATOM 548 C CA . GLY A 1 73 ? -1.236 -10.240 -23.268 1.00 78.06 73 GLY A CA 1
ATOM 549 C C . GLY A 1 73 ? 0.292 -10.373 -23.174 1.00 78.06 73 GLY A C 1
ATOM 550 O O . GLY A 1 73 ? 0.826 -10.253 -22.083 1.00 78.06 73 GLY A O 1
ATOM 551 N N . THR A 1 74 ? 1.026 -10.612 -24.270 1.00 86.19 74 THR A N 1
ATOM 552 C CA . THR A 1 74 ? 2.505 -10.629 -24.255 1.00 86.19 74 THR A CA 1
ATOM 553 C C . THR A 1 74 ? 3.083 -9.314 -24.783 1.00 86.19 74 THR A C 1
ATOM 555 O O . THR A 1 74 ? 2.744 -8.883 -25.894 1.00 86.19 74 THR A O 1
ATOM 558 N N . THR A 1 75 ? 3.998 -8.715 -24.018 1.00 88.25 75 THR A N 1
ATOM 559 C CA . THR A 1 75 ? 4.766 -7.525 -24.417 1.00 88.25 75 THR A CA 1
ATOM 560 C C . THR A 1 75 ? 6.042 -7.952 -25.139 1.00 88.25 75 THR A C 1
ATOM 562 O O . THR A 1 75 ? 6.830 -8.727 -24.600 1.00 88.25 75 THR A O 1
ATOM 565 N N . ILE A 1 76 ? 6.247 -7.473 -26.371 1.00 92.38 76 ILE A N 1
ATOM 566 C CA . ILE A 1 76 ? 7.414 -7.823 -27.195 1.00 92.38 76 ILE A CA 1
ATOM 567 C C . ILE A 1 76 ? 8.361 -6.629 -27.255 1.00 92.38 76 ILE A C 1
ATOM 569 O O . ILE A 1 76 ? 7.980 -5.551 -27.710 1.00 92.38 76 ILE A O 1
ATOM 573 N N . ILE A 1 77 ? 9.610 -6.853 -26.854 1.00 94.88 77 ILE A N 1
ATOM 574 C CA . ILE A 1 77 ? 10.669 -5.841 -26.850 1.00 94.88 77 ILE A CA 1
ATOM 575 C C . ILE A 1 77 ? 11.792 -6.346 -27.740 1.00 94.88 77 ILE A C 1
ATOM 577 O O . ILE A 1 77 ? 12.363 -7.400 -27.476 1.00 94.88 77 ILE A O 1
ATOM 581 N N . ALA A 1 78 ? 12.098 -5.629 -28.815 1.00 95.94 78 ALA A N 1
ATOM 582 C CA . ALA A 1 78 ? 13.144 -6.006 -29.749 1.00 95.94 78 ALA A CA 1
ATOM 583 C C . ALA A 1 78 ? 14.392 -5.136 -29.565 1.00 95.94 78 ALA A C 1
ATOM 585 O O . ALA A 1 78 ? 14.328 -3.913 -29.617 1.00 95.94 78 ALA A O 1
ATOM 586 N N . LEU A 1 79 ? 15.543 -5.781 -29.393 1.00 96.25 79 LEU A N 1
ATOM 587 C CA . LEU A 1 79 ? 16.853 -5.144 -29.402 1.00 96.25 79 LEU A CA 1
ATOM 588 C C . LEU A 1 79 ? 17.475 -5.304 -30.781 1.00 96.25 79 LEU A C 1
ATOM 590 O O . LEU A 1 79 ? 17.606 -6.426 -31.285 1.00 96.25 79 LEU A O 1
ATOM 594 N N . ARG A 1 80 ? 17.876 -4.187 -31.383 1.00 95.19 80 ARG A N 1
ATOM 595 C CA . ARG A 1 80 ? 18.503 -4.149 -32.701 1.00 95.19 80 ARG A CA 1
ATOM 596 C C . ARG A 1 80 ? 19.768 -3.308 -32.661 1.00 95.19 80 ARG A C 1
ATOM 598 O O . ARG A 1 80 ? 19.724 -2.157 -32.248 1.00 95.19 80 ARG A O 1
ATOM 605 N N . SER A 1 81 ? 20.888 -3.850 -33.138 1.00 93.00 81 SER A N 1
ATOM 606 C CA . SER A 1 81 ? 22.094 -3.037 -33.321 1.00 93.00 81 SER A CA 1
ATOM 607 C C . SER A 1 81 ? 21.934 -2.136 -34.547 1.00 93.00 81 SER A C 1
ATOM 609 O O . SER A 1 81 ? 21.543 -2.604 -35.620 1.00 93.00 81 SER A O 1
ATOM 611 N N . THR A 1 82 ? 22.231 -0.848 -34.390 1.00 92.44 82 THR A N 1
ATOM 612 C CA . THR A 1 82 ? 22.248 0.134 -35.489 1.00 92.44 82 THR A CA 1
ATOM 613 C C . THR A 1 82 ? 23.661 0.364 -36.040 1.00 92.44 82 THR A C 1
ATOM 615 O O . THR A 1 82 ? 23.826 1.057 -37.043 1.00 92.44 82 THR A O 1
ATOM 618 N N . GLY A 1 83 ? 24.677 -0.281 -35.450 1.00 86.62 83 GLY A N 1
ATOM 619 C CA . GLY A 1 83 ? 26.097 -0.050 -35.730 1.00 86.62 83 GLY A CA 1
ATOM 620 C C . GLY A 1 83 ? 26.702 1.027 -34.819 1.00 86.62 83 GLY A C 1
ATOM 621 O O . GLY A 1 83 ? 25.999 1.648 -34.036 1.00 86.62 83 GLY A O 1
ATOM 622 N N . ARG A 1 84 ? 28.027 1.228 -34.884 1.00 86.81 84 ARG A N 1
ATOM 623 C CA . ARG A 1 84 ? 28.764 2.277 -34.132 1.00 86.81 84 ARG A CA 1
ATOM 624 C C . ARG A 1 84 ? 28.582 2.276 -32.602 1.00 86.81 84 ARG A C 1
ATOM 626 O O . ARG A 1 84 ? 28.745 3.311 -31.973 1.00 86.81 84 ARG A O 1
ATOM 633 N N . GLY A 1 85 ? 28.282 1.124 -32.004 1.00 91.69 85 GLY A N 1
ATOM 634 C CA . GLY A 1 85 ? 28.053 1.038 -30.557 1.00 91.69 85 GLY A CA 1
ATOM 635 C C . GLY A 1 85 ? 26.673 1.538 -30.121 1.00 91.69 85 GLY A C 1
ATOM 636 O O . GLY A 1 85 ? 26.469 1.794 -28.944 1.00 91.69 85 GLY A O 1
ATOM 637 N N . GLU A 1 86 ? 25.714 1.656 -31.038 1.00 94.88 86 GLU A N 1
ATOM 638 C CA . GLU A 1 86 ? 24.334 2.011 -30.715 1.00 94.88 86 GLU A CA 1
ATOM 639 C C . GLU A 1 86 ? 23.394 0.797 -30.791 1.00 94.88 86 GLU A C 1
ATOM 641 O O . GLU A 1 86 ? 23.556 -0.124 -31.611 1.00 94.88 86 GLU A O 1
ATOM 646 N N . ILE A 1 87 ? 22.379 0.810 -29.924 1.00 96.25 87 ILE A N 1
ATOM 647 C CA . ILE A 1 87 ? 21.256 -0.128 -29.945 1.00 96.25 87 ILE A CA 1
ATOM 648 C C . ILE A 1 87 ? 19.945 0.642 -30.015 1.00 96.25 87 ILE A C 1
ATOM 650 O O . ILE A 1 87 ? 19.708 1.572 -29.252 1.00 96.25 87 ILE A O 1
ATOM 654 N N . ALA A 1 88 ? 19.063 0.199 -30.904 1.00 96.38 88 ALA A N 1
ATOM 655 C CA . ALA A 1 88 ? 17.659 0.560 -30.909 1.00 96.38 88 ALA A CA 1
ATOM 656 C C . ALA A 1 88 ? 16.855 -0.464 -30.094 1.00 96.38 88 ALA A C 1
ATOM 658 O O . ALA A 1 88 ? 16.909 -1.669 -30.356 1.00 96.38 88 ALA A O 1
ATOM 659 N N . VAL A 1 89 ? 16.101 0.033 -29.117 1.00 96.94 89 VAL A N 1
ATOM 660 C CA . VAL A 1 89 ? 15.086 -0.703 -28.364 1.00 96.94 89 VAL A CA 1
ATOM 661 C C . VAL A 1 89 ? 13.730 -0.382 -28.986 1.00 96.94 89 VAL A C 1
ATOM 663 O O . VAL A 1 89 ? 13.259 0.754 -28.919 1.00 96.94 89 VAL A O 1
ATOM 666 N N . GLU A 1 90 ? 13.126 -1.371 -29.630 1.00 96.19 90 GLU A N 1
ATOM 667 C CA . GLU A 1 90 ? 11.821 -1.276 -30.280 1.00 96.19 90 GLU A CA 1
ATOM 668 C C . GLU A 1 90 ? 10.757 -1.965 -29.411 1.00 96.19 90 GLU A C 1
ATOM 670 O O . GLU A 1 90 ? 10.944 -3.095 -28.961 1.00 96.19 90 GLU A O 1
ATOM 675 N N . HIS A 1 91 ? 9.616 -1.313 -29.214 1.00 94.38 91 HIS A N 1
ATOM 676 C CA . HIS A 1 91 ? 8.447 -1.853 -28.524 1.00 94.38 91 HIS A CA 1
ATOM 677 C C . HIS A 1 91 ? 7.211 -1.695 -29.419 1.00 94.38 91 HIS A C 1
ATOM 679 O O . HIS A 1 91 ? 6.983 -0.617 -29.970 1.00 94.38 91 HIS A O 1
ATOM 685 N N . GLU A 1 92 ? 6.426 -2.761 -29.592 1.00 90.12 92 GLU A N 1
ATOM 686 C CA . GLU A 1 92 ? 5.175 -2.727 -30.362 1.00 90.12 92 GLU A CA 1
ATOM 687 C C . GLU A 1 92 ? 3.980 -2.651 -29.407 1.00 90.12 92 GLU A C 1
ATOM 689 O O . GLU A 1 92 ? 3.686 -3.602 -28.678 1.00 90.12 92 GLU A O 1
ATOM 694 N N . ARG A 1 93 ? 3.300 -1.505 -29.417 1.00 88.75 93 ARG A N 1
ATOM 695 C CA . ARG A 1 93 ? 2.181 -1.185 -28.527 1.00 88.75 93 ARG A CA 1
ATOM 696 C C . ARG A 1 93 ? 0.940 -2.011 -28.836 1.00 88.75 93 ARG A C 1
ATOM 698 O O . ARG A 1 93 ? 0.852 -2.680 -29.870 1.00 88.75 93 ARG A O 1
ATOM 705 N N . ALA A 1 94 ? -0.046 -2.002 -27.940 1.00 82.56 94 ALA A N 1
ATOM 706 C CA . ALA A 1 94 ? -1.323 -2.697 -28.157 1.00 82.56 94 ALA A CA 1
ATOM 707 C C . ALA A 1 94 ? -2.067 -2.261 -29.440 1.00 82.56 94 ALA A C 1
ATOM 709 O O . ALA A 1 94 ? -2.725 -3.088 -30.068 1.00 82.56 94 ALA A O 1
ATOM 710 N N . ASP A 1 95 ? -1.911 -1.007 -29.869 1.00 83.19 95 ASP A N 1
ATOM 711 C CA . ASP A 1 95 ? -2.504 -0.450 -31.095 1.00 83.19 95 ASP A CA 1
ATOM 712 C C . ASP A 1 95 ? -1.723 -0.789 -32.388 1.00 83.19 95 ASP A C 1
ATOM 714 O O . ASP A 1 95 ? -2.125 -0.401 -33.485 1.00 83.19 95 ASP A O 1
ATOM 718 N N . GLY A 1 96 ? -0.611 -1.526 -32.272 1.00 86.75 96 GLY A N 1
ATOM 719 C CA . GLY A 1 96 ? 0.269 -1.897 -33.382 1.00 86.75 96 GLY A CA 1
ATOM 720 C C . GLY A 1 96 ? 1.298 -0.829 -33.766 1.00 86.75 96 GLY A C 1
ATOM 721 O O . GLY A 1 96 ? 2.121 -1.069 -34.654 1.00 86.75 96 GLY A O 1
ATOM 722 N N . THR A 1 97 ? 1.301 0.334 -33.110 1.00 89.69 97 THR A N 1
ATOM 723 C CA . THR A 1 97 ? 2.347 1.342 -33.306 1.00 89.69 97 THR A CA 1
ATOM 724 C C . THR A 1 97 ? 3.671 0.863 -32.711 1.00 89.69 97 THR A C 1
ATOM 726 O O . THR A 1 97 ? 3.718 0.077 -31.761 1.00 89.69 97 THR A O 1
ATOM 729 N N . ARG A 1 98 ? 4.785 1.311 -33.300 1.00 92.94 98 ARG A N 1
ATOM 730 C CA . ARG A 1 98 ? 6.131 0.957 -32.839 1.00 92.94 98 ARG A CA 1
ATOM 731 C C . ARG A 1 98 ? 6.821 2.163 -32.239 1.00 92.94 98 ARG A C 1
ATOM 733 O O . ARG A 1 98 ? 7.063 3.147 -32.933 1.00 92.94 98 ARG A O 1
ATOM 740 N N . LEU A 1 99 ? 7.198 2.043 -30.974 1.00 93.69 99 LEU A N 1
ATOM 741 C CA . LEU A 1 99 ? 8.043 3.004 -30.287 1.00 93.69 99 LEU A CA 1
ATOM 742 C C . LEU A 1 99 ? 9.493 2.529 -30.372 1.00 93.69 99 LEU A C 1
ATOM 744 O O . LEU A 1 99 ? 9.787 1.378 -30.065 1.00 93.69 99 LEU A O 1
ATOM 748 N N . THR A 1 100 ? 10.398 3.401 -30.809 1.00 95.19 100 THR A N 1
ATOM 749 C CA . THR A 1 100 ? 11.828 3.085 -30.929 1.00 95.19 100 THR A CA 1
ATOM 750 C C . THR A 1 100 ? 12.632 4.090 -30.122 1.00 95.19 100 THR A C 1
ATOM 752 O O . THR A 1 100 ? 12.467 5.294 -30.313 1.00 95.19 100 THR A O 1
ATOM 755 N N . ARG A 1 101 ? 13.516 3.615 -29.243 1.00 95.94 101 ARG A N 1
ATOM 756 C CA . ARG A 1 101 ? 14.510 4.449 -28.555 1.00 95.94 101 ARG A CA 1
ATOM 757 C C . ARG A 1 101 ? 15.907 3.961 -28.900 1.00 95.94 101 ARG A C 1
ATOM 759 O O . ARG A 1 101 ? 16.205 2.785 -28.721 1.00 95.94 101 ARG A O 1
ATOM 766 N N . ALA A 1 102 ? 16.743 4.855 -29.412 1.00 95.75 102 ALA A N 1
ATOM 767 C CA . ALA A 1 102 ? 18.151 4.575 -29.651 1.00 95.75 102 ALA A CA 1
ATOM 768 C C . ALA A 1 102 ? 18.971 4.965 -28.420 1.00 95.75 102 ALA A C 1
ATOM 770 O O . ALA A 1 102 ? 18.712 6.000 -27.806 1.00 95.75 102 ALA A O 1
ATOM 771 N N . ILE A 1 103 ? 19.954 4.139 -28.080 1.00 96.56 103 ILE A N 1
ATOM 772 C CA . ILE A 1 103 ? 20.906 4.391 -27.005 1.00 96.56 103 ILE A CA 1
ATOM 773 C C . ILE A 1 103 ? 22.325 4.146 -27.487 1.00 96.56 103 ILE A C 1
ATOM 775 O O . ILE A 1 103 ? 22.601 3.157 -28.171 1.00 96.56 103 ILE A O 1
ATOM 779 N N . VAL A 1 104 ? 23.220 5.050 -27.102 1.00 96.25 104 VAL A N 1
ATOM 780 C CA . VAL A 1 104 ? 24.663 4.855 -27.231 1.00 96.25 104 VAL A CA 1
ATOM 781 C C . VAL A 1 104 ? 25.097 3.974 -26.070 1.00 96.25 104 VAL A C 1
ATOM 783 O O . VAL A 1 104 ? 24.796 4.274 -24.916 1.00 96.25 104 VAL A O 1
ATOM 786 N N . LEU A 1 105 ? 25.755 2.863 -26.377 1.00 96.06 105 LEU A N 1
ATOM 787 C CA . LEU A 1 105 ? 26.234 1.940 -25.365 1.00 96.06 105 LEU A CA 1
ATOM 788 C C . LEU A 1 105 ? 27.542 2.452 -24.747 1.00 96.06 105 LEU A C 1
ATOM 790 O O . LEU A 1 105 ? 28.462 2.786 -25.499 1.00 96.06 105 LEU A O 1
ATOM 794 N N . PRO A 1 106 ? 27.660 2.452 -23.408 1.00 95.62 106 PRO A N 1
ATOM 795 C CA . PRO A 1 106 ? 28.942 2.622 -22.731 1.00 95.62 106 PRO A CA 1
ATOM 796 C C . PRO A 1 106 ? 29.985 1.593 -23.195 1.00 95.62 106 PRO A C 1
ATOM 798 O O . PRO A 1 106 ? 29.645 0.531 -23.721 1.00 95.62 106 PRO A O 1
ATOM 801 N N . GLU A 1 107 ? 31.271 1.879 -22.989 1.00 94.12 107 GLU A N 1
ATOM 802 C CA . GLU A 1 107 ? 32.332 0.901 -23.279 1.00 94.12 107 GLU A CA 1
ATOM 803 C C . GLU A 1 107 ? 32.330 -0.245 -22.252 1.00 94.12 107 GLU A C 1
ATOM 805 O O . GLU A 1 107 ? 32.524 -1.416 -22.605 1.00 94.12 107 GLU A O 1
ATOM 810 N N . ASP A 1 108 ? 32.042 0.086 -20.990 1.00 96.00 108 ASP A N 1
ATOM 811 C CA . ASP A 1 108 ? 31.971 -0.874 -19.895 1.00 96.00 108 ASP A CA 1
ATOM 812 C C . ASP A 1 108 ? 30.818 -1.878 -20.076 1.00 96.00 108 ASP A C 1
ATOM 814 O O . ASP A 1 108 ? 29.721 -1.555 -20.533 1.00 96.00 108 ASP A O 1
ATOM 818 N N . ALA A 1 109 ? 31.073 -3.149 -19.766 1.00 94.62 109 ALA A N 1
ATOM 819 C CA . ALA A 1 109 ? 30.103 -4.217 -19.991 1.00 94.62 109 ALA A CA 1
ATOM 820 C C . ALA A 1 109 ? 28.928 -4.187 -19.000 1.00 94.62 109 ALA A C 1
ATOM 822 O O . ALA A 1 109 ? 27.805 -4.516 -19.390 1.00 94.62 109 ALA A O 1
ATOM 823 N N . GLU A 1 110 ? 29.165 -3.806 -17.746 1.00 93.31 110 GLU A N 1
ATOM 824 C CA . GLU A 1 110 ? 28.121 -3.735 -16.722 1.00 93.31 110 GLU A CA 1
ATOM 825 C C . GLU A 1 110 ? 27.236 -2.511 -16.956 1.00 93.31 110 GLU A C 1
ATOM 827 O O . GLU A 1 110 ? 26.007 -2.629 -16.983 1.00 93.31 110 GLU A O 1
ATOM 832 N N . GLU A 1 111 ? 27.850 -1.368 -17.263 1.00 94.62 111 GLU A N 1
ATOM 833 C CA . GLU A 1 111 ? 27.135 -0.130 -17.571 1.00 94.62 111 GLU A CA 1
ATOM 834 C C . GLU A 1 111 ? 26.278 -0.256 -18.846 1.00 94.62 111 GLU A C 1
ATOM 836 O O . GLU A 1 111 ? 25.173 0.293 -18.922 1.00 94.62 111 GLU A O 1
ATOM 841 N N . ARG A 1 112 ? 26.717 -1.058 -19.830 1.00 95.62 112 ARG A N 1
ATOM 842 C CA . ARG A 1 112 ? 25.898 -1.433 -20.998 1.00 95.62 112 ARG A CA 1
ATOM 843 C C . ARG A 1 112 ? 24.627 -2.170 -20.622 1.00 95.62 112 ARG A C 1
ATOM 845 O O . ARG A 1 112 ? 23.557 -1.828 -21.126 1.00 95.62 112 ARG A O 1
ATOM 852 N N . VAL A 1 113 ? 24.739 -3.192 -19.773 1.00 96.75 113 VAL A N 1
ATOM 853 C CA . VAL A 1 113 ? 23.577 -3.969 -19.321 1.00 96.75 113 VAL A CA 1
ATOM 854 C C . VAL A 1 113 ? 22.619 -3.055 -18.563 1.00 96.75 113 VAL A C 1
ATOM 856 O O . VAL A 1 113 ? 21.434 -3.037 -18.893 1.00 96.75 113 VAL A O 1
ATOM 859 N N . ALA A 1 114 ? 23.131 -2.247 -17.632 1.00 95.00 114 ALA A N 1
ATOM 860 C CA . ALA A 1 114 ? 22.328 -1.298 -16.865 1.00 95.00 114 ALA A CA 1
ATOM 861 C C . ALA A 1 114 ? 21.594 -0.296 -17.772 1.00 95.00 114 ALA A C 1
ATOM 863 O O . ALA A 1 114 ? 20.380 -0.130 -17.659 1.00 95.00 114 ALA A O 1
ATOM 864 N N . SER A 1 115 ? 22.297 0.304 -18.739 1.00 96.25 115 SER A N 1
ATOM 865 C CA . SER A 1 115 ? 21.716 1.272 -19.680 1.00 96.25 115 SER A CA 1
ATOM 866 C C . SER A 1 115 ? 20.571 0.671 -20.500 1.00 96.25 115 SER A C 1
ATOM 868 O O . SER A 1 115 ? 19.510 1.280 -20.641 1.00 96.25 115 SER A O 1
ATOM 870 N N . VAL A 1 116 ? 20.755 -0.552 -21.014 1.00 96.94 116 VAL A N 1
ATOM 871 C CA . VAL A 1 116 ? 19.713 -1.273 -21.762 1.00 96.94 116 VAL A CA 1
ATOM 872 C C . VAL A 1 116 ? 18.509 -1.573 -20.865 1.00 96.94 116 VAL A C 1
ATOM 874 O O . VAL A 1 116 ? 17.375 -1.329 -21.278 1.00 96.94 116 VAL A O 1
ATOM 877 N N . VAL A 1 117 ? 18.732 -2.064 -19.641 1.00 97.56 117 VAL A N 1
ATOM 878 C CA . VAL A 1 117 ? 17.660 -2.399 -18.686 1.00 97.56 117 VAL A CA 1
ATOM 879 C C . VAL A 1 117 ? 16.835 -1.167 -18.325 1.00 97.56 117 VAL A C 1
ATOM 881 O O . VAL A 1 117 ? 15.612 -1.227 -18.421 1.00 97.56 117 VAL A O 1
ATOM 884 N N . ILE A 1 118 ? 17.475 -0.037 -18.011 1.00 95.62 118 ILE A N 1
ATOM 885 C CA . ILE A 1 118 ? 16.790 1.223 -17.677 1.00 95.62 118 ILE A CA 1
ATOM 886 C C . ILE A 1 118 ? 15.865 1.663 -18.816 1.00 95.62 118 ILE A C 1
ATOM 888 O O . ILE A 1 118 ? 14.709 2.028 -18.593 1.00 95.62 118 ILE A O 1
ATOM 892 N N . VAL A 1 119 ? 16.353 1.616 -20.058 1.00 97.06 119 VAL A N 1
ATOM 893 C CA . VAL A 1 119 ? 15.562 2.042 -21.221 1.00 97.06 119 VAL A CA 1
ATOM 894 C C . VAL A 1 119 ? 14.378 1.115 -21.454 1.00 97.06 119 VAL A C 1
ATOM 896 O O . VAL A 1 119 ? 13.273 1.598 -21.704 1.00 97.06 119 VAL A O 1
ATOM 899 N N . ILE A 1 120 ? 14.585 -0.198 -21.338 1.00 96.62 120 ILE A N 1
ATOM 900 C CA . ILE A 1 120 ? 13.503 -1.173 -21.466 1.00 96.62 120 ILE A CA 1
ATOM 901 C C . ILE A 1 120 ? 12.466 -0.981 -20.350 1.00 96.62 120 ILE A C 1
ATOM 903 O O . ILE A 1 120 ? 11.274 -0.910 -20.643 1.00 96.62 120 ILE A O 1
ATOM 907 N N . ALA A 1 121 ? 12.896 -0.862 -19.094 1.00 93.94 121 ALA A N 1
ATOM 908 C CA . ALA A 1 121 ? 11.998 -0.710 -17.953 1.00 93.94 121 ALA A CA 1
ATOM 909 C C . ALA A 1 121 ? 11.142 0.557 -18.069 1.00 93.94 121 ALA A C 1
ATOM 911 O O . ALA A 1 121 ? 9.932 0.511 -17.849 1.00 93.94 121 ALA A O 1
ATOM 912 N N . ASN A 1 122 ? 11.737 1.669 -18.505 1.00 94.25 122 ASN A N 1
ATOM 913 C CA . ASN A 1 122 ? 11.000 2.905 -18.755 1.00 94.25 122 ASN A CA 1
ATOM 914 C C . ASN A 1 122 ? 9.981 2.754 -19.890 1.00 94.25 122 ASN A C 1
ATOM 916 O O . ASN A 1 122 ? 8.846 3.190 -19.738 1.00 94.25 122 ASN A O 1
ATOM 920 N N . LEU A 1 123 ? 10.336 2.085 -20.994 1.00 93.62 123 LEU A N 1
ATOM 921 C CA . LEU A 1 123 ? 9.385 1.809 -22.078 1.00 93.62 123 LEU A CA 1
ATOM 922 C C . LEU A 1 123 ? 8.190 0.968 -21.607 1.00 93.62 123 LEU A C 1
ATOM 924 O O . LEU A 1 123 ? 7.057 1.248 -21.993 1.00 93.62 123 LEU A O 1
ATOM 928 N N . VAL A 1 124 ? 8.433 -0.040 -20.764 1.00 91.88 124 VAL A N 1
ATOM 929 C CA . VAL A 1 124 ? 7.371 -0.884 -20.195 1.00 91.88 124 VAL A CA 1
ATOM 930 C C . VAL A 1 124 ? 6.474 -0.080 -19.247 1.00 91.88 124 VAL A C 1
ATOM 932 O O . VAL A 1 124 ? 5.253 -0.207 -19.318 1.00 91.88 124 VAL A O 1
ATOM 935 N N . ARG A 1 125 ? 7.048 0.779 -18.393 1.00 88.00 125 ARG A N 1
ATOM 936 C CA . ARG A 1 125 ? 6.292 1.660 -17.480 1.00 88.00 125 ARG A CA 1
ATOM 937 C C . ARG A 1 125 ? 5.453 2.701 -18.228 1.00 88.00 125 ARG A C 1
ATOM 939 O O . ARG A 1 125 ? 4.315 2.959 -17.829 1.00 88.00 125 ARG A O 1
ATOM 946 N N . ASP A 1 126 ? 5.988 3.261 -19.312 1.00 87.81 126 ASP A N 1
ATOM 947 C CA . ASP A 1 126 ? 5.269 4.192 -20.187 1.00 87.81 126 ASP A CA 1
ATOM 948 C C . ASP A 1 126 ? 4.046 3.500 -20.822 1.00 87.81 126 ASP A C 1
ATOM 950 O O . ASP A 1 126 ? 2.934 4.023 -20.738 1.00 87.81 126 ASP A O 1
ATOM 954 N N . GLU A 1 127 ? 4.212 2.289 -21.374 1.00 87.56 127 GLU A N 1
ATOM 955 C CA . GLU A 1 127 ? 3.096 1.507 -21.937 1.00 87.56 127 GLU A CA 1
ATOM 956 C C . GLU A 1 127 ? 2.057 1.147 -20.870 1.00 87.56 127 GLU A C 1
ATOM 958 O O . GLU A 1 127 ? 0.858 1.292 -21.100 1.00 87.56 127 GLU A O 1
ATOM 963 N N . ALA A 1 128 ? 2.493 0.706 -19.686 1.00 86.25 128 ALA A N 1
ATOM 964 C CA . ALA A 1 128 ? 1.582 0.379 -18.592 1.00 86.25 128 ALA A CA 1
ATOM 965 C C . ALA A 1 128 ? 0.738 1.599 -18.188 1.00 86.25 128 ALA A C 1
ATOM 967 O O . ALA A 1 128 ? -0.472 1.484 -17.992 1.00 86.25 128 ALA A O 1
ATOM 968 N N . SER A 1 129 ? 1.358 2.780 -18.125 1.00 79.38 129 SER A N 1
ATOM 969 C CA . SER A 1 129 ? 0.669 4.035 -17.811 1.00 79.38 129 SER A CA 1
ATOM 970 C C . SER A 1 129 ? -0.356 4.413 -18.885 1.00 79.38 129 SER A C 1
ATOM 972 O O . SER A 1 129 ? -1.459 4.853 -18.557 1.00 79.38 129 SER A O 1
ATOM 974 N N . GLU A 1 130 ? -0.026 4.202 -20.160 1.00 84.62 130 GLU A N 1
ATOM 975 C CA . GLU A 1 130 ? -0.918 4.463 -21.292 1.00 84.62 130 GLU A CA 1
ATOM 976 C C . GLU A 1 130 ? -2.096 3.478 -21.331 1.00 84.62 130 GLU A C 1
ATOM 978 O O . GLU A 1 130 ? -3.247 3.900 -21.453 1.00 84.62 130 GLU A O 1
ATOM 983 N N . LEU A 1 131 ? -1.851 2.182 -21.112 1.00 84.56 131 LEU A N 1
ATOM 984 C CA . LEU A 1 131 ? -2.903 1.165 -21.003 1.00 84.56 131 LEU A CA 1
ATOM 985 C C . LEU A 1 131 ? -3.850 1.453 -19.835 1.00 84.56 131 LEU A C 1
ATOM 987 O O . LEU A 1 131 ? -5.068 1.354 -19.991 1.00 84.56 131 LEU A O 1
ATOM 991 N N . LEU A 1 132 ? -3.319 1.865 -18.680 1.00 82.06 132 LEU A N 1
ATOM 992 C CA . LEU A 1 132 ? -4.137 2.288 -17.543 1.00 82.06 132 LEU A CA 1
ATOM 993 C C . LEU A 1 132 ? -4.977 3.525 -17.882 1.00 82.06 132 LEU A C 1
ATOM 995 O O . LEU A 1 132 ? -6.153 3.580 -17.520 1.00 82.06 132 LEU A O 1
ATOM 999 N N . ALA A 1 133 ? -4.420 4.499 -18.608 1.00 81.44 133 ALA A N 1
ATOM 1000 C CA . ALA A 1 133 ? -5.173 5.659 -19.080 1.00 81.44 133 ALA A CA 1
ATOM 1001 C C . ALA A 1 133 ? -6.296 5.256 -20.054 1.00 81.44 133 ALA A C 1
ATOM 1003 O O . ALA A 1 133 ? -7.423 5.730 -19.912 1.00 81.44 133 ALA A O 1
ATOM 1004 N N . MET A 1 134 ? -6.034 4.329 -20.981 1.00 82.44 134 MET A N 1
ATOM 1005 C CA . MET A 1 134 ? -7.045 3.792 -21.900 1.00 82.44 134 MET A CA 1
ATOM 1006 C C . MET A 1 134 ? -8.155 3.034 -21.165 1.00 82.44 134 MET A C 1
ATOM 1008 O O . MET A 1 134 ? -9.332 3.210 -21.479 1.00 82.44 134 MET A O 1
ATOM 1012 N N . LEU A 1 135 ? -7.812 2.211 -20.169 1.00 84.25 135 LEU A N 1
ATOM 1013 C CA . LEU A 1 135 ? -8.795 1.498 -19.348 1.00 84.25 135 LEU A CA 1
ATOM 1014 C C . LEU A 1 135 ? -9.655 2.467 -18.531 1.00 84.25 135 LEU A C 1
ATOM 1016 O O . LEU A 1 135 ? -10.870 2.285 -18.458 1.00 84.25 135 LEU A O 1
ATOM 1020 N N . ARG A 1 136 ? -9.054 3.528 -17.979 1.00 82.69 136 ARG A N 1
ATOM 1021 C CA . ARG A 1 136 ? -9.786 4.602 -17.292 1.00 82.69 136 ARG A CA 1
ATOM 1022 C C . ARG A 1 136 ? -10.724 5.346 -18.239 1.00 82.69 136 ARG A C 1
ATOM 1024 O O . ARG A 1 136 ? -11.869 5.567 -17.874 1.00 82.69 136 ARG A O 1
ATOM 1031 N N . ALA A 1 137 ? -10.278 5.668 -19.453 1.00 84.44 137 ALA A N 1
ATOM 1032 C CA . ALA A 1 137 ? -11.109 6.327 -20.460 1.00 84.44 137 ALA A CA 1
ATOM 1033 C C . ALA A 1 137 ? -12.260 5.434 -20.961 1.00 84.44 137 ALA A C 1
ATOM 1035 O O . ALA A 1 137 ? -13.337 5.930 -21.280 1.00 84.44 137 ALA A O 1
ATOM 1036 N N . ARG A 1 138 ? -12.049 4.111 -21.026 1.00 87.19 138 ARG A N 1
ATOM 1037 C CA . ARG A 1 138 ? -13.075 3.141 -21.441 1.00 87.19 138 ARG A CA 1
ATOM 1038 C C . ARG A 1 138 ? -14.081 2.825 -20.339 1.00 87.19 138 ARG A C 1
ATOM 1040 O O . ARG A 1 138 ? -15.177 2.356 -20.649 1.00 87.19 138 ARG A O 1
ATOM 1047 N N . ARG A 1 139 ? -13.731 3.052 -19.070 1.00 86.12 139 ARG A N 1
ATOM 1048 C CA . ARG A 1 139 ? -14.673 2.963 -17.955 1.00 86.12 139 ARG A CA 1
ATOM 1049 C C . ARG A 1 139 ? -15.688 4.089 -18.129 1.00 86.12 139 ARG A C 1
ATOM 1051 O O . ARG A 1 139 ? -15.463 5.208 -17.684 1.00 86.12 139 ARG A O 1
ATOM 1058 N N . VAL A 1 140 ? -16.776 3.782 -18.838 1.00 77.00 140 VAL A N 1
ATOM 1059 C CA . VAL A 1 140 ? -17.940 4.660 -18.973 1.00 77.00 140 VAL A CA 1
ATOM 1060 C C . VAL A 1 140 ? -18.295 5.099 -17.553 1.00 77.00 140 VAL A C 1
ATOM 1062 O O . VAL A 1 140 ? -18.477 4.217 -16.704 1.00 77.00 140 VAL A O 1
ATOM 1065 N N . PRO A 1 141 ? -18.303 6.412 -17.254 1.00 74.38 141 PRO A N 1
ATOM 1066 C CA . PRO A 1 141 ? -18.800 6.894 -15.978 1.00 74.38 141 PRO A CA 1
ATOM 1067 C C . PRO A 1 141 ? -20.159 6.243 -15.794 1.00 74.38 141 PRO A C 1
ATOM 1069 O O . PRO A 1 141 ? -20.986 6.352 -16.699 1.00 74.38 141 PRO A O 1
ATOM 1072 N N . ALA A 1 142 ? -20.351 5.488 -14.709 1.00 72.81 142 ALA A N 1
ATOM 1073 C CA . ALA A 1 142 ? -21.671 4.968 -14.400 1.00 72.81 142 ALA A CA 1
ATOM 1074 C C . ALA A 1 142 ? -22.596 6.180 -14.449 1.00 72.81 142 ALA A C 1
ATOM 1076 O O . ALA A 1 142 ? -22.366 7.144 -13.714 1.00 72.81 142 ALA A O 1
ATOM 1077 N N . GLU A 1 143 ? -23.512 6.181 -15.420 1.00 74.69 143 GLU A N 1
ATOM 1078 C CA . GLU A 1 143 ? -24.514 7.224 -15.555 1.00 74.69 143 GLU A CA 1
ATOM 1079 C C . GLU A 1 143 ? -25.120 7.325 -14.158 1.00 74.69 143 GLU A C 1
ATOM 1081 O O . GLU A 1 143 ? -25.531 6.278 -13.645 1.00 74.69 143 GLU A O 1
ATOM 1086 N N . PRO A 1 144 ? -24.991 8.478 -13.470 1.00 72.50 144 PRO A N 1
ATOM 1087 C CA . PRO A 1 144 ? -25.419 8.587 -12.087 1.00 72.50 144 PRO A CA 1
ATOM 1088 C C . PRO A 1 144 ? -26.849 8.094 -12.087 1.00 72.50 144 PRO A C 1
ATOM 1090 O O . PRO A 1 144 ? -27.670 8.682 -12.793 1.00 72.50 144 PRO A O 1
ATOM 1093 N N . GLU A 1 145 ? -27.089 6.950 -11.431 1.00 69.06 145 GLU A N 1
ATOM 1094 C CA . GLU A 1 145 ? -28.413 6.352 -11.374 1.00 69.06 145 GLU A CA 1
ATOM 1095 C C . GLU A 1 145 ? -29.312 7.492 -10.957 1.00 69.06 145 GLU A C 1
ATOM 1097 O O . GLU A 1 145 ? -29.115 8.055 -9.879 1.00 69.06 145 GLU A O 1
ATOM 1102 N N . ALA A 1 146 ? -30.167 7.926 -11.887 1.00 66.00 146 ALA A N 1
ATOM 1103 C CA . ALA A 1 146 ? -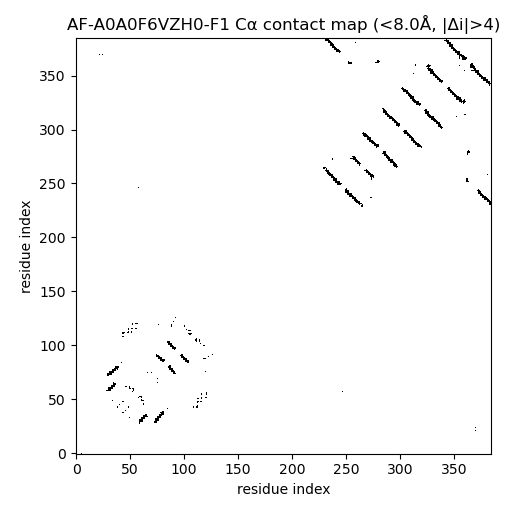31.051 9.038 -11.655 1.00 66.00 146 ALA A CA 1
ATOM 1104 C C . ALA A 1 146 ? -31.815 8.634 -10.411 1.00 66.00 146 ALA A C 1
ATOM 1106 O O . ALA A 1 146 ? -32.623 7.699 -10.467 1.00 66.00 146 ALA A O 1
ATOM 1107 N N . THR A 1 147 ? -31.456 9.262 -9.287 1.00 65.06 147 THR A N 1
ATOM 1108 C CA . THR A 1 147 ? -32.109 9.067 -8.011 1.00 65.06 147 THR A CA 1
ATOM 1109 C C . THR A 1 147 ? -33.562 9.221 -8.359 1.00 65.06 147 THR A C 1
ATOM 1111 O O . THR A 1 147 ? -33.985 10.290 -8.803 1.00 65.06 147 THR A O 1
ATOM 1114 N N . THR A 1 148 ? -34.286 8.108 -8.336 1.00 63.38 148 THR A N 1
ATOM 1115 C CA . THR A 1 148 ? -35.702 8.120 -8.631 1.00 63.38 148 THR A CA 1
ATOM 1116 C C . THR A 1 148 ? -36.275 8.785 -7.399 1.00 63.38 148 THR A C 1
ATOM 1118 O O . THR A 1 148 ? -36.586 8.118 -6.414 1.00 63.38 148 THR A O 1
ATOM 1121 N N . GLU A 1 149 ? -36.262 10.121 -7.400 1.00 59.28 149 GLU A N 1
ATOM 1122 C CA . GLU A 1 149 ? -37.063 10.942 -6.520 1.00 59.28 149 GLU A CA 1
ATOM 1123 C C . GLU A 1 149 ? -38.466 10.403 -6.715 1.00 59.28 149 GLU A C 1
ATOM 1125 O O . GLU A 1 149 ? -39.137 10.640 -7.720 1.00 59.28 149 GLU A O 1
ATOM 1130 N N . THR A 1 150 ? -38.850 9.543 -5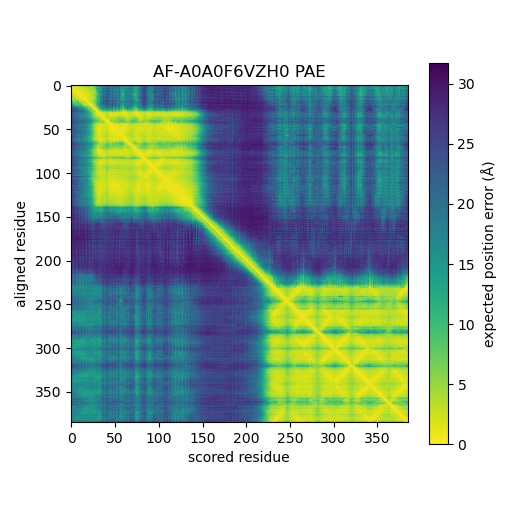.780 1.00 67.12 150 THR A N 1
ATOM 1131 C CA . THR A 1 150 ? -40.232 9.166 -5.597 1.00 67.12 150 THR A CA 1
ATOM 1132 C C . THR A 1 150 ? -40.934 10.496 -5.362 1.00 67.12 150 THR A C 1
ATOM 1134 O O . THR A 1 150 ? -40.548 11.192 -4.418 1.00 67.12 150 THR A O 1
ATOM 1137 N N . PRO A 1 151 ? -41.860 10.908 -6.246 1.00 73.50 151 PRO A N 1
ATOM 1138 C CA . PRO A 1 151 ? -42.513 12.198 -6.129 1.00 73.50 151 PRO A CA 1
ATOM 1139 C C . PRO A 1 151 ? -43.065 12.340 -4.708 1.00 73.50 151 PRO A C 1
ATOM 1141 O O . PRO A 1 151 ? -43.758 11.419 -4.262 1.00 73.50 151 PRO A O 1
ATOM 1144 N N . PRO A 1 152 ? -42.747 13.423 -3.979 1.00 69.56 152 PRO A N 1
ATOM 1145 C CA . PRO A 1 152 ? -43.351 13.652 -2.681 1.00 69.56 152 PRO A CA 1
ATOM 1146 C C . PRO A 1 152 ? -44.869 13.685 -2.858 1.00 69.56 152 PRO A C 1
ATOM 1148 O O . PRO A 1 152 ? -45.407 14.381 -3.724 1.00 69.56 152 PRO A O 1
ATOM 1151 N N . GLU A 1 153 ? -45.548 12.869 -2.058 1.00 69.94 153 GLU A N 1
ATOM 1152 C CA . GLU A 1 153 ? -46.993 12.901 -1.902 1.00 69.94 153 GLU A CA 1
ATOM 1153 C C . GLU A 1 153 ? -47.404 14.339 -1.523 1.00 69.94 153 GLU A C 1
ATOM 1155 O O . GLU A 1 153 ? -46.740 14.959 -0.687 1.00 69.94 153 GLU A O 1
ATOM 1160 N N . PRO A 1 154 ? -48.419 14.927 -2.181 1.00 63.69 154 PRO A N 1
ATOM 1161 C CA . PRO A 1 154 ? -48.721 16.346 -2.053 1.00 63.69 154 PRO A CA 1
ATOM 1162 C C . PRO A 1 154 ? -49.305 16.648 -0.671 1.00 63.69 154 PRO A C 1
ATOM 1164 O O . PRO A 1 154 ? -50.510 16.519 -0.450 1.00 63.69 154 PRO A O 1
ATOM 1167 N N . GLU A 1 155 ? -48.457 17.090 0.255 1.00 56.53 155 GLU A N 1
ATOM 1168 C CA . GLU A 1 155 ? -48.911 17.755 1.469 1.00 56.53 155 GLU A CA 1
ATOM 1169 C C . GLU A 1 155 ? -49.340 19.190 1.154 1.00 56.53 155 GLU A C 1
ATOM 1171 O O . GLU A 1 155 ? -48.700 19.944 0.417 1.00 56.53 155 GLU A O 1
ATOM 1176 N N . ALA A 1 156 ? -50.513 19.515 1.685 1.00 56.44 156 ALA A N 1
ATOM 1177 C CA . ALA A 1 156 ? -51.259 20.720 1.417 1.00 56.44 156 ALA A CA 1
ATOM 1178 C C . ALA A 1 156 ? -50.490 21.995 1.790 1.00 56.44 156 ALA A C 1
ATOM 1180 O O . ALA A 1 156 ? -49.862 22.116 2.840 1.00 56.44 156 ALA A O 1
ATOM 1181 N N . GLN A 1 157 ? -50.641 22.965 0.897 1.00 48.25 157 GLN A N 1
ATOM 1182 C CA . GLN A 1 157 ? -50.216 24.352 0.985 1.00 48.25 157 GLN A CA 1
ATOM 1183 C C . GLN A 1 157 ? -50.531 24.965 2.361 1.00 48.25 157 GLN A C 1
ATOM 1185 O O . GLN A 1 157 ? -51.686 25.009 2.779 1.00 48.25 157 GLN A O 1
ATOM 1190 N N . THR A 1 158 ? -49.513 25.512 3.029 1.00 48.53 158 THR A N 1
ATOM 1191 C CA . THR A 1 158 ? -49.692 26.685 3.891 1.00 48.53 158 THR A CA 1
ATOM 1192 C C . THR A 1 158 ? -48.787 27.790 3.369 1.00 48.53 158 THR A C 1
ATOM 1194 O O . THR A 1 158 ? -47.564 27.701 3.356 1.00 48.53 158 THR A O 1
ATOM 1197 N N . GLU A 1 159 ? -49.485 28.784 2.855 1.00 52.44 159 GLU A N 1
ATOM 1198 C CA . GLU A 1 159 ? -49.080 30.078 2.352 1.00 52.44 159 GLU A CA 1
ATOM 1199 C C . GLU A 1 159 ? -48.361 30.885 3.445 1.00 52.44 159 GLU A C 1
ATOM 1201 O O . GLU A 1 159 ? -48.975 31.245 4.446 1.00 52.44 159 GLU A O 1
ATOM 1206 N N . THR A 1 160 ? -47.078 31.198 3.241 1.00 44.16 160 THR A N 1
ATOM 1207 C CA . THR A 1 160 ? -46.454 32.373 3.867 1.00 44.16 160 THR A CA 1
ATOM 1208 C C . THR A 1 160 ? -45.449 32.993 2.901 1.00 44.16 160 THR A C 1
ATOM 1210 O O . THR A 1 160 ? -44.284 32.614 2.808 1.00 44.16 160 THR A O 1
ATOM 1213 N N . GLU A 1 161 ? -45.975 33.947 2.143 1.00 59.94 161 GLU A N 1
ATOM 1214 C CA . GLU A 1 161 ? -45.318 35.166 1.685 1.00 59.94 161 GLU A CA 1
ATOM 1215 C C . GLU A 1 161 ? -44.282 35.686 2.701 1.00 59.94 161 GLU A C 1
ATOM 1217 O O . GLU A 1 161 ? -44.621 35.837 3.868 1.00 59.94 161 GLU A O 1
ATOM 1222 N N . ILE A 1 162 ? -43.042 35.958 2.268 1.00 50.72 162 ILE A N 1
ATOM 1223 C CA . ILE A 1 162 ? -42.237 37.144 2.628 1.00 50.72 162 ILE A CA 1
ATOM 1224 C C . ILE A 1 162 ? -41.001 37.208 1.706 1.00 50.72 162 ILE A C 1
ATOM 1226 O O . ILE A 1 162 ? -40.060 36.422 1.774 1.00 50.72 162 ILE A O 1
ATOM 1230 N N . VAL A 1 163 ? -41.097 38.188 0.814 1.00 53.78 163 VAL A N 1
ATOM 1231 C CA . VAL A 1 163 ? -40.086 39.066 0.210 1.00 53.78 163 VAL A CA 1
ATOM 1232 C C . VAL A 1 163 ? -38.718 39.107 0.914 1.00 53.78 163 VAL A C 1
ATOM 1234 O O . VAL A 1 163 ? -38.653 39.465 2.085 1.00 53.78 163 VAL A O 1
ATOM 1237 N N . ALA A 1 164 ? -37.629 38.911 0.159 1.00 50.81 164 ALA A N 1
ATOM 1238 C CA . ALA A 1 164 ? -36.443 39.779 0.214 1.00 50.81 164 ALA A CA 1
ATOM 1239 C C . ALA A 1 164 ? -35.467 39.464 -0.932 1.00 50.81 164 ALA A C 1
ATOM 1241 O O . ALA A 1 164 ? -34.746 38.470 -0.943 1.00 50.81 164 ALA A O 1
ATOM 1242 N N . GLU A 1 165 ? -35.479 40.375 -1.890 1.00 56.38 165 GLU A N 1
ATOM 1243 C CA . GLU A 1 165 ? -34.473 40.662 -2.901 1.00 56.38 165 GLU A CA 1
ATOM 1244 C C . GLU A 1 165 ? -33.131 41.005 -2.227 1.00 56.38 165 GLU A C 1
ATOM 1246 O O . GLU A 1 165 ? -33.080 41.845 -1.328 1.00 56.38 165 GLU A O 1
ATOM 1251 N N . THR A 1 166 ? -32.028 40.360 -2.616 1.00 45.53 166 THR A N 1
ATOM 1252 C CA . THR A 1 166 ? -30.680 40.873 -2.320 1.00 45.53 166 THR A CA 1
ATOM 1253 C C . THR A 1 166 ? -29.734 40.535 -3.465 1.00 45.53 166 THR A C 1
ATOM 1255 O O . THR A 1 166 ? -29.177 39.445 -3.575 1.00 45.53 166 THR A O 1
ATOM 1258 N N . GLU A 1 167 ? -29.605 41.531 -4.330 1.00 58.12 167 GLU A N 1
ATOM 1259 C CA . GLU A 1 167 ? -28.505 41.787 -5.246 1.00 58.12 167 GLU A CA 1
ATOM 1260 C C . GLU A 1 167 ? -27.194 41.893 -4.447 1.00 58.12 167 GLU A C 1
ATOM 1262 O O . GLU A 1 167 ? -27.077 42.734 -3.555 1.00 58.12 167 GLU A O 1
ATOM 1267 N N . ILE A 1 168 ? -26.208 41.035 -4.735 1.00 51.91 168 ILE A N 1
ATOM 1268 C CA . ILE A 1 168 ? -24.839 41.221 -4.239 1.00 51.91 168 ILE A CA 1
ATOM 1269 C C . ILE A 1 168 ? -23.893 41.291 -5.431 1.00 51.91 168 ILE A C 1
ATOM 1271 O O . ILE A 1 168 ? -23.757 40.372 -6.238 1.00 51.91 168 ILE A O 1
ATOM 1275 N N . VAL A 1 169 ? -23.299 42.473 -5.487 1.00 49.62 169 VAL A N 1
ATOM 1276 C CA . VAL A 1 169 ? -22.360 43.051 -6.433 1.00 49.62 169 VAL A CA 1
ATOM 1277 C C . VAL A 1 169 ? -21.077 42.227 -6.531 1.00 49.62 169 VAL A C 1
ATOM 1279 O O . VAL A 1 169 ? -20.503 41.807 -5.528 1.00 49.62 169 VAL A O 1
ATOM 1282 N N . ALA A 1 170 ? -20.625 42.038 -7.769 1.00 50.47 170 ALA A N 1
ATOM 1283 C CA . ALA A 1 170 ? -19.285 41.586 -8.093 1.00 50.47 170 ALA A CA 1
ATOM 1284 C C . ALA A 1 170 ? -18.276 42.684 -7.741 1.00 50.47 170 ALA A C 1
ATOM 1286 O O . ALA A 1 170 ? -18.367 43.781 -8.291 1.00 50.47 170 ALA A O 1
ATOM 1287 N N . ASP A 1 171 ? -17.297 42.371 -6.893 1.00 49.16 171 ASP A N 1
ATOM 1288 C CA . ASP A 1 171 ? -16.103 43.196 -6.747 1.00 49.16 171 ASP A CA 1
ATOM 1289 C C . ASP A 1 171 ? -14.851 42.352 -6.991 1.00 49.16 171 ASP A C 1
ATOM 1291 O O . ASP A 1 171 ? -14.644 41.287 -6.404 1.00 49.16 171 ASP A O 1
ATOM 1295 N N . SER A 1 172 ? -14.075 42.806 -7.969 1.00 52.09 172 SER A N 1
ATOM 1296 C CA . SER A 1 172 ? -12.840 42.198 -8.449 1.00 52.09 172 SER A CA 1
ATOM 1297 C C . SER A 1 172 ? -11.679 42.978 -7.856 1.00 52.09 172 SER A C 1
ATOM 1299 O O . SER A 1 172 ? -11.325 44.030 -8.383 1.00 52.09 172 SER A O 1
ATOM 1301 N N . GLU A 1 173 ? -11.054 42.461 -6.800 1.00 52.41 173 GLU A N 1
ATOM 1302 C CA . GLU A 1 173 ? -9.828 43.051 -6.262 1.00 52.41 173 GLU A CA 1
ATOM 1303 C C . GLU A 1 173 ? -8.611 42.188 -6.623 1.00 52.41 173 GLU A C 1
ATOM 1305 O O . GLU A 1 173 ? -8.349 41.119 -6.075 1.00 52.41 173 GLU A O 1
ATOM 1310 N N . SER A 1 174 ? -7.892 42.675 -7.633 1.00 51.38 174 SER A N 1
ATOM 1311 C CA . SER A 1 174 ? -6.584 42.211 -8.084 1.00 51.38 174 SER A CA 1
ATOM 1312 C C . SER A 1 174 ? -5.512 42.669 -7.092 1.00 51.38 174 SER A C 1
ATOM 1314 O O . SER A 1 174 ? -5.122 43.837 -7.111 1.00 51.38 174 SER A O 1
ATOM 1316 N N . VAL A 1 175 ? -4.982 41.752 -6.281 1.00 52.78 175 VAL A N 1
ATOM 1317 C CA . VAL A 1 175 ? -3.834 42.011 -5.398 1.00 52.78 175 VAL A CA 1
ATOM 1318 C C . VAL A 1 175 ? -2.562 41.420 -6.010 1.00 52.78 175 VAL A C 1
ATOM 1320 O O . VAL A 1 175 ? -2.467 40.222 -6.273 1.00 52.78 175 VAL A O 1
ATOM 1323 N N . ALA A 1 176 ? -1.590 42.297 -6.260 1.00 60.44 176 ALA A N 1
ATOM 1324 C CA . ALA A 1 176 ? -0.249 41.974 -6.733 1.00 60.44 176 ALA A CA 1
ATOM 1325 C C . ALA A 1 176 ? 0.579 41.233 -5.658 1.00 60.44 176 ALA A C 1
ATOM 1327 O O . ALA A 1 176 ? 0.407 41.507 -4.469 1.00 60.44 176 ALA A O 1
ATOM 1328 N N . PRO A 1 177 ? 1.511 40.340 -6.038 1.00 57.69 177 PRO A N 1
ATOM 1329 C CA . PRO A 1 177 ? 2.387 39.681 -5.078 1.00 57.69 177 PRO A CA 1
ATOM 1330 C C . PRO A 1 177 ? 3.528 40.611 -4.642 1.00 57.69 177 PRO A C 1
ATOM 1332 O O . PRO A 1 177 ? 4.288 41.116 -5.468 1.00 57.69 177 PRO A O 1
ATOM 1335 N N . ALA A 1 178 ? 3.635 40.816 -3.328 1.00 55.91 178 ALA A N 1
ATOM 1336 C CA . ALA A 1 178 ? 4.754 41.482 -2.675 1.00 55.91 178 ALA A CA 1
ATOM 1337 C C . ALA A 1 178 ? 5.978 40.552 -2.611 1.00 55.91 178 ALA A C 1
ATOM 1339 O O . ALA A 1 178 ? 5.865 39.371 -2.280 1.00 55.91 178 ALA A O 1
ATOM 1340 N N . GLU A 1 179 ? 7.141 41.113 -2.931 1.00 50.38 179 GLU A N 1
ATOM 1341 C CA . GLU A 1 179 ? 8.458 40.490 -2.816 1.00 50.38 179 GLU A CA 1
ATOM 1342 C C . GLU A 1 179 ? 8.753 40.127 -1.352 1.00 50.38 179 GLU A C 1
ATOM 1344 O O . GLU A 1 179 ? 8.750 40.986 -0.471 1.00 50.38 179 GLU A O 1
ATOM 1349 N N . ALA A 1 180 ? 9.004 38.842 -1.090 1.00 52.12 180 ALA A N 1
ATOM 1350 C CA . ALA A 1 180 ? 9.446 38.355 0.209 1.00 52.12 180 ALA A CA 1
ATOM 1351 C C . ALA A 1 180 ? 10.978 38.423 0.293 1.00 52.12 180 ALA A C 1
ATOM 1353 O O . ALA A 1 180 ? 11.702 37.652 -0.338 1.00 52.12 180 ALA A O 1
ATOM 1354 N N . GLU A 1 181 ? 11.440 39.386 1.080 1.00 53.09 181 GLU A N 1
ATOM 1355 C CA . GLU A 1 181 ? 12.820 39.625 1.479 1.00 53.09 181 GLU A CA 1
ATOM 1356 C C . GLU A 1 181 ? 13.327 38.473 2.369 1.00 53.09 181 GLU A C 1
ATOM 1358 O O . GLU A 1 181 ? 12.747 38.147 3.407 1.00 53.09 181 GLU A O 1
ATOM 1363 N N . ALA A 1 182 ? 14.403 37.814 1.936 1.00 46.00 182 ALA A N 1
ATOM 1364 C CA . ALA A 1 182 ? 15.034 36.711 2.648 1.00 46.00 182 ALA A CA 1
ATOM 1365 C C . ALA A 1 182 ? 15.842 37.231 3.850 1.00 46.00 182 ALA A C 1
ATOM 1367 O O . ALA A 1 182 ? 16.965 37.710 3.696 1.00 46.00 182 ALA A O 1
ATOM 1368 N N . ALA A 1 183 ? 15.288 37.103 5.057 1.00 53.59 183 ALA A N 1
ATOM 1369 C CA . ALA A 1 183 ? 16.022 37.330 6.296 1.00 53.59 183 ALA A CA 1
ATOM 1370 C C . ALA A 1 183 ? 16.882 36.101 6.644 1.00 53.59 183 ALA A C 1
ATOM 1372 O O . ALA A 1 183 ? 16.374 35.014 6.922 1.00 53.59 183 ALA A O 1
ATOM 1373 N N . GLN A 1 184 ? 18.201 36.298 6.628 1.00 47.50 184 GLN A N 1
ATOM 1374 C CA . GLN A 1 184 ? 19.192 35.396 7.212 1.00 47.50 184 GLN A CA 1
ATOM 1375 C C . GLN A 1 184 ? 18.970 35.310 8.726 1.00 47.50 184 GLN A C 1
ATOM 1377 O O . GLN A 1 184 ? 19.072 36.315 9.427 1.00 47.50 184 GLN A O 1
ATOM 1382 N N . ILE A 1 185 ? 18.685 34.111 9.230 1.00 52.72 185 ILE A N 1
ATOM 1383 C CA . ILE A 1 185 ? 18.689 33.814 10.664 1.00 52.72 185 ILE A CA 1
ATOM 1384 C C . ILE A 1 185 ? 19.998 33.080 10.961 1.00 52.72 185 ILE A C 1
ATOM 1386 O O . ILE A 1 185 ? 20.191 31.944 10.528 1.00 52.72 185 ILE A O 1
ATOM 1390 N N . GLU A 1 186 ? 20.907 33.752 11.670 1.00 61.06 186 GLU A N 1
ATOM 1391 C CA . GLU A 1 186 ? 22.067 33.124 12.308 1.00 61.06 186 GLU A CA 1
ATOM 1392 C C . GLU A 1 186 ? 21.595 32.159 13.414 1.00 61.06 186 GLU A C 1
ATOM 1394 O O . GLU A 1 186 ? 20.782 32.547 14.258 1.00 61.06 186 GLU A O 1
ATOM 1399 N N . PRO A 1 187 ? 22.089 30.909 13.454 1.00 61.44 187 PRO A N 1
ATOM 1400 C CA . PRO A 1 187 ? 21.808 29.997 14.553 1.00 61.44 187 PRO A CA 1
ATOM 1401 C C . PRO A 1 187 ? 22.656 30.350 15.784 1.00 61.44 187 PRO A C 1
ATOM 1403 O O . PRO A 1 187 ? 23.885 30.315 15.739 1.00 61.44 187 PRO A O 1
ATOM 1406 N N . ALA A 1 188 ? 21.985 30.658 16.895 1.00 58.59 188 ALA A N 1
ATOM 1407 C CA . ALA A 1 188 ? 22.602 30.827 18.207 1.00 58.59 188 ALA A CA 1
ATOM 1408 C C . ALA A 1 188 ? 22.997 29.468 18.819 1.00 58.59 188 ALA A C 1
ATOM 1410 O O . ALA A 1 188 ? 22.226 28.505 18.783 1.00 58.59 188 ALA A O 1
ATOM 1411 N N . GLU A 1 189 ? 24.199 29.411 19.393 1.00 57.62 189 GLU A N 1
ATOM 1412 C CA . GLU A 1 189 ? 24.738 28.266 20.133 1.00 57.62 189 GLU A CA 1
ATOM 1413 C C . GLU A 1 189 ? 23.924 27.982 21.413 1.00 57.62 189 GLU A C 1
ATOM 1415 O O . GLU A 1 189 ? 23.639 28.912 22.172 1.00 57.62 189 GLU A O 1
ATOM 1420 N N . PRO A 1 190 ? 23.567 26.717 21.710 1.00 61.91 190 PRO A N 1
ATOM 1421 C CA . PRO A 1 190 ? 22.939 26.371 22.977 1.00 61.91 190 PRO A CA 1
ATOM 1422 C C . PRO A 1 190 ? 23.975 26.258 24.106 1.00 61.91 190 PRO A C 1
ATOM 1424 O O . PRO A 1 190 ? 24.873 25.415 24.088 1.00 61.91 190 PRO A O 1
ATOM 1427 N N . GLU A 1 191 ? 23.795 27.101 25.120 1.00 55.03 191 GLU A N 1
ATOM 1428 C CA . GLU A 1 191 ? 24.530 27.103 26.382 1.00 55.03 191 GLU A CA 1
ATOM 1429 C C . GLU A 1 191 ? 24.138 25.874 27.230 1.00 55.03 191 GLU A C 1
ATOM 1431 O O . GLU A 1 191 ? 22.975 25.660 27.579 1.00 55.03 191 GLU A O 1
ATOM 1436 N N . VAL A 1 192 ? 25.123 25.029 27.536 1.00 55.50 192 VAL A N 1
ATOM 1437 C CA . VAL A 1 192 ? 24.974 23.826 28.365 1.00 55.50 192 VAL A CA 1
ATOM 1438 C C . VAL A 1 192 ? 24.961 24.235 29.838 1.00 55.50 192 VAL A C 1
ATOM 1440 O O . VAL A 1 192 ? 26.011 24.503 30.419 1.00 55.50 192 VAL A O 1
ATOM 1443 N N . VAL A 1 193 ? 23.784 24.237 30.467 1.00 58.91 193 VAL A N 1
ATOM 1444 C CA . VAL A 1 193 ? 23.657 24.364 31.927 1.00 58.91 193 VAL A CA 1
ATOM 1445 C C . VAL A 1 193 ? 23.499 22.974 32.537 1.00 58.91 193 VAL A C 1
ATOM 1447 O O . VAL A 1 193 ? 22.462 22.325 32.412 1.00 58.91 193 VAL A O 1
ATOM 1450 N N . ALA A 1 194 ? 24.561 22.508 33.191 1.00 56.03 194 ALA A N 1
ATOM 1451 C CA . ALA A 1 194 ? 24.553 21.319 34.029 1.00 56.03 194 ALA A CA 1
ATOM 1452 C C . ALA A 1 194 ? 24.046 21.687 35.432 1.00 56.03 194 ALA A C 1
ATOM 1454 O O . ALA A 1 194 ? 24.735 22.386 36.175 1.00 56.03 194 ALA A O 1
ATOM 1455 N N . GLU A 1 195 ? 22.868 21.192 35.812 1.00 55.50 195 GLU A N 1
ATOM 1456 C CA . GLU A 1 195 ? 22.368 21.282 37.185 1.00 55.50 195 GLU A CA 1
ATOM 1457 C C . GLU A 1 195 ? 22.438 19.902 37.850 1.00 55.50 195 GLU A C 1
ATOM 1459 O O . GLU A 1 195 ? 21.640 18.999 37.603 1.00 55.50 195 GLU A O 1
ATOM 1464 N N . THR A 1 196 ? 23.459 19.721 38.684 1.00 51.09 196 THR A N 1
ATOM 1465 C CA . THR A 1 196 ? 23.597 18.587 39.600 1.00 51.09 196 THR A CA 1
ATOM 1466 C C . THR A 1 196 ? 22.841 18.882 40.891 1.00 51.09 196 THR A C 1
ATOM 1468 O O . THR A 1 196 ? 23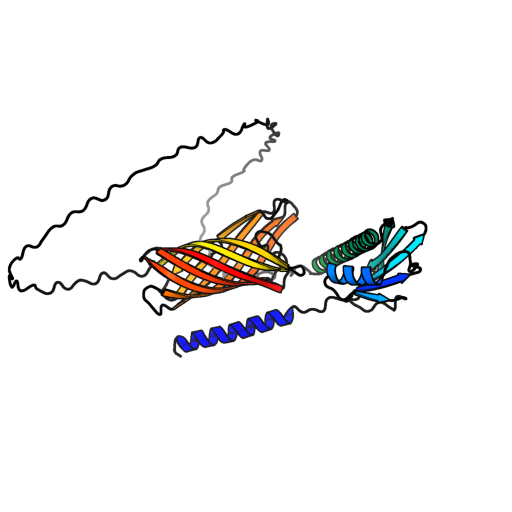.314 19.680 41.702 1.00 51.09 196 THR A O 1
ATOM 1471 N N . THR A 1 197 ? 21.714 18.210 41.131 1.00 55.94 197 THR A N 1
ATOM 1472 C CA . THR A 1 197 ? 21.055 18.228 42.446 1.00 55.94 197 THR A CA 1
ATOM 1473 C C . THR A 1 197 ? 21.416 16.976 43.244 1.00 55.94 197 THR A C 1
ATOM 1475 O O . THR A 1 197 ? 21.120 15.842 42.873 1.00 55.94 197 THR A O 1
ATOM 1478 N N . HIS A 1 198 ? 22.095 17.224 44.358 1.00 52.69 198 HIS A N 1
ATOM 1479 C CA . HIS A 1 198 ? 22.489 16.284 45.397 1.00 52.69 198 HIS A CA 1
ATOM 1480 C C . HIS A 1 198 ? 21.276 15.977 46.296 1.00 52.69 198 HIS A C 1
ATOM 1482 O O . HIS A 1 198 ? 20.643 16.904 46.796 1.00 52.69 198 HIS A O 1
ATOM 1488 N N . VAL A 1 199 ? 20.943 14.699 46.507 1.00 56.16 199 VAL A N 1
ATOM 1489 C CA . VAL A 1 199 ? 19.881 14.267 47.436 1.00 56.16 199 VAL A CA 1
ATOM 1490 C C . VAL A 1 199 ? 20.513 13.474 48.580 1.00 56.16 199 VAL A C 1
ATOM 1492 O O . VAL A 1 199 ? 21.083 12.405 48.364 1.00 56.16 199 VAL A O 1
ATOM 1495 N N . GLU A 1 200 ? 20.416 14.012 49.797 1.00 58.03 200 GLU A N 1
ATOM 1496 C CA . GLU A 1 200 ? 20.795 13.347 51.049 1.00 58.03 200 GLU A CA 1
ATOM 1497 C C . GLU A 1 200 ? 19.781 12.256 51.460 1.00 58.03 200 GLU A C 1
ATOM 1499 O O . GLU A 1 200 ? 18.571 12.447 51.298 1.00 58.03 200 GLU A O 1
ATOM 1504 N N . PRO A 1 201 ? 20.219 11.148 52.092 1.00 57.72 201 PRO A N 1
ATOM 1505 C CA . PRO A 1 201 ? 19.323 10.181 52.713 1.00 57.72 201 PRO A CA 1
ATOM 1506 C C . PRO A 1 201 ? 19.106 10.497 54.204 1.00 57.72 201 PRO A C 1
ATOM 1508 O O . PRO A 1 201 ? 19.970 10.266 55.049 1.00 57.72 201 PRO A O 1
ATOM 1511 N N . GLY A 1 202 ? 17.909 10.981 54.546 1.00 51.41 202 GLY A N 1
ATOM 1512 C CA . GLY A 1 202 ? 17.465 11.206 55.924 1.00 51.41 202 GLY A CA 1
ATOM 1513 C C . GLY A 1 202 ? 16.538 10.102 56.440 1.00 51.41 202 GLY A C 1
ATOM 1514 O O . GLY A 1 202 ? 15.339 10.105 56.175 1.00 51.41 202 GLY A O 1
ATOM 1515 N N . VAL A 1 203 ? 17.088 9.182 57.232 1.00 53.59 203 VAL A N 1
ATOM 1516 C CA . VAL A 1 203 ? 16.371 8.171 58.030 1.00 53.59 203 VAL A CA 1
ATOM 1517 C C . VAL A 1 203 ? 15.553 8.835 59.149 1.00 53.59 203 VAL A C 1
ATOM 1519 O O . VAL A 1 203 ? 16.109 9.595 59.941 1.00 53.59 203 VAL A O 1
ATOM 1522 N N . ARG A 1 204 ? 14.274 8.459 59.326 1.00 49.25 204 ARG A N 1
ATOM 1523 C CA . ARG A 1 204 ? 13.597 8.526 60.640 1.00 49.25 204 ARG A CA 1
ATOM 1524 C C . ARG A 1 204 ? 12.722 7.307 60.918 1.00 49.25 204 ARG A C 1
ATOM 1526 O O . ARG A 1 204 ? 11.636 7.141 60.378 1.00 49.25 204 ARG A O 1
ATOM 1533 N N . ILE A 1 205 ? 13.216 6.519 61.866 1.00 53.16 205 ILE A N 1
ATOM 1534 C CA . ILE A 1 205 ? 12.503 5.546 62.689 1.00 53.16 205 ILE A CA 1
ATOM 1535 C C . ILE A 1 205 ? 11.508 6.301 63.586 1.00 53.16 205 ILE A C 1
ATOM 1537 O O . ILE A 1 205 ? 11.911 7.243 64.273 1.00 53.16 205 ILE A O 1
ATOM 1541 N N . ARG A 1 206 ? 10.246 5.858 63.664 1.00 49.09 206 ARG A N 1
ATOM 1542 C CA . ARG A 1 206 ? 9.421 6.047 64.869 1.00 49.09 206 ARG A CA 1
ATOM 1543 C C . ARG A 1 206 ? 8.606 4.802 65.197 1.00 49.09 206 ARG A C 1
ATOM 1545 O O . ARG A 1 206 ? 7.888 4.243 64.378 1.00 49.09 206 ARG A O 1
ATOM 1552 N N . SER A 1 207 ? 8.796 4.418 66.445 1.00 48.91 207 SER A N 1
ATOM 1553 C CA . SER A 1 207 ? 8.248 3.327 67.224 1.00 48.91 207 SER A CA 1
ATOM 1554 C C . SER A 1 207 ? 6.788 3.561 67.630 1.00 48.91 207 SER A C 1
ATOM 1556 O O . SER A 1 207 ? 6.410 4.664 68.009 1.00 48.91 207 SER A O 1
ATOM 1558 N N . SER A 1 208 ? 6.013 2.473 67.583 1.00 52.59 208 SER A N 1
ATOM 1559 C CA . SER A 1 208 ? 5.137 1.944 68.644 1.00 52.59 208 SER A CA 1
ATOM 1560 C C . SER A 1 208 ? 4.537 2.926 69.665 1.00 52.59 208 SER A C 1
ATOM 1562 O O . SER A 1 208 ? 5.231 3.346 70.592 1.00 52.59 208 SER A O 1
ATOM 1564 N N . SER A 1 209 ? 3.204 3.041 69.633 1.00 47.72 209 SER A N 1
ATOM 1565 C CA . SER A 1 209 ? 2.368 3.179 70.835 1.00 47.72 209 SER A CA 1
ATOM 1566 C C . SER A 1 209 ? 1.090 2.357 70.669 1.00 47.72 209 SER A C 1
ATOM 1568 O O . SER A 1 209 ? 0.336 2.558 69.721 1.00 47.72 209 SER A O 1
ATOM 1570 N N . ALA A 1 210 ? 0.859 1.442 71.607 1.00 54.28 210 ALA A N 1
ATOM 1571 C CA . ALA A 1 210 ? -0.399 0.740 71.808 1.00 54.28 210 ALA A CA 1
ATOM 1572 C C . ALA A 1 210 ? -1.507 1.720 72.228 1.00 54.28 210 ALA A C 1
ATOM 1574 O O . ALA A 1 210 ? -1.263 2.629 73.023 1.00 54.28 210 ALA A O 1
ATOM 1575 N N . THR A 1 211 ? -2.735 1.526 71.745 1.00 44.72 211 THR A N 1
ATOM 1576 C CA . THR A 1 211 ? -3.928 2.159 72.326 1.00 44.72 211 THR A CA 1
ATOM 1577 C C . THR A 1 211 ? -5.145 1.249 72.150 1.00 44.72 211 THR A C 1
ATOM 1579 O O . THR A 1 211 ? -5.678 1.100 71.059 1.00 44.72 211 THR A O 1
ATOM 1582 N N . THR A 1 212 ? -5.496 0.618 73.270 1.00 44.41 212 THR A N 1
ATOM 1583 C CA . THR A 1 212 ? -6.835 0.428 73.845 1.00 44.41 212 THR A CA 1
ATOM 1584 C C . THR A 1 212 ? -7.998 0.080 72.911 1.00 44.41 212 THR A C 1
ATOM 1586 O O . THR A 1 212 ? -8.551 0.927 72.215 1.00 44.41 212 THR A O 1
ATOM 1589 N N . GLU A 1 213 ? -8.445 -1.171 73.036 1.00 50.41 213 GLU A N 1
ATOM 1590 C CA . GLU A 1 213 ? -9.743 -1.670 72.589 1.00 50.41 213 GLU A CA 1
ATOM 1591 C C . GLU A 1 213 ? -10.889 -0.891 73.257 1.00 50.41 213 GLU A C 1
ATOM 1593 O O . GLU A 1 213 ? -11.128 -1.001 74.459 1.00 50.41 213 GLU A O 1
ATOM 1598 N N . ALA A 1 214 ? -11.632 -0.126 72.459 1.00 45.56 214 ALA A N 1
ATOM 1599 C CA . ALA A 1 214 ? -12.977 0.313 72.795 1.00 45.56 214 ALA A CA 1
ATOM 1600 C C . ALA A 1 214 ? -13.947 -0.389 71.838 1.00 45.56 214 ALA A C 1
ATOM 1602 O O . ALA A 1 214 ? -13.979 -0.103 70.641 1.00 45.56 214 ALA A O 1
ATOM 1603 N N . HIS A 1 215 ? -14.729 -1.332 72.368 1.00 51.97 215 HIS A N 1
ATOM 1604 C CA . HIS A 1 215 ? -15.881 -1.929 71.693 1.00 51.97 215 HIS A CA 1
ATOM 1605 C C . HIS A 1 215 ? -16.963 -0.860 71.478 1.00 51.97 215 HIS A C 1
ATOM 1607 O O . HIS A 1 215 ? -17.896 -0.715 72.264 1.00 51.97 215 HIS A O 1
ATOM 1613 N N . ALA A 1 216 ? -16.825 -0.091 70.400 1.00 50.50 216 ALA A N 1
ATOM 1614 C CA . ALA A 1 216 ? -17.918 0.673 69.829 1.00 50.50 216 ALA A CA 1
ATOM 1615 C C . ALA A 1 216 ? -18.651 -0.234 68.837 1.00 50.50 216 ALA A C 1
ATOM 1617 O O . ALA A 1 216 ? -18.099 -0.601 67.798 1.00 50.50 216 ALA A O 1
ATOM 1618 N N . THR A 1 217 ? -19.891 -0.594 69.170 1.00 57.28 217 THR A N 1
ATOM 1619 C CA . THR A 1 217 ? -20.863 -1.208 68.260 1.00 57.28 217 THR A CA 1
ATOM 1620 C C . THR A 1 217 ? -21.068 -0.265 67.077 1.00 57.28 217 THR A C 1
ATOM 1622 O O . THR A 1 217 ? -21.913 0.627 67.098 1.00 57.28 217 THR A O 1
ATOM 1625 N N . THR A 1 218 ? -20.224 -0.418 66.064 1.00 49.78 218 THR A N 1
ATOM 1626 C CA . THR A 1 218 ? -20.283 0.326 64.816 1.00 49.78 218 THR A CA 1
ATOM 1627 C C . THR A 1 218 ? -21.429 -0.276 64.029 1.00 49.78 218 THR A C 1
ATOM 1629 O O . THR A 1 218 ? -21.372 -1.422 63.584 1.00 49.78 218 THR A O 1
ATOM 1632 N N . THR A 1 219 ? -22.514 0.482 63.899 1.00 59.09 219 THR A N 1
ATOM 1633 C CA . THR A 1 219 ? -23.533 0.214 62.888 1.00 59.09 219 THR A CA 1
ATOM 1634 C C . THR A 1 219 ? -22.788 0.015 61.568 1.00 59.09 219 THR A C 1
ATOM 1636 O O . THR A 1 219 ? -21.949 0.866 61.256 1.00 59.09 219 THR A O 1
ATOM 1639 N N . PRO A 1 220 ? -22.997 -1.087 60.823 1.00 62.88 220 PRO A N 1
ATOM 1640 C CA . PRO A 1 220 ? -22.334 -1.261 59.544 1.00 62.88 220 PRO A CA 1
ATOM 1641 C C . PRO A 1 220 ? -22.743 -0.072 58.684 1.00 62.88 220 PRO A C 1
ATOM 1643 O O . PRO A 1 220 ? -23.889 0.025 58.244 1.00 62.88 220 PRO A O 1
ATOM 1646 N N . VAL A 1 221 ? -21.820 0.873 58.502 1.00 57.16 221 VAL A N 1
ATOM 1647 C CA . VAL A 1 221 ? -21.932 1.874 57.457 1.00 57.16 221 VAL A CA 1
ATOM 1648 C C . VAL A 1 221 ? -21.952 1.030 56.204 1.00 57.16 221 VAL A C 1
ATOM 1650 O O . VAL A 1 221 ? -20.933 0.460 55.815 1.00 57.16 221 VAL A O 1
ATOM 1653 N N . VAL A 1 222 ? -23.150 0.840 55.651 1.00 65.19 222 VAL A N 1
ATOM 1654 C CA . VAL A 1 222 ? -23.331 0.284 54.322 1.00 65.19 222 VAL A CA 1
ATOM 1655 C C . VAL A 1 222 ? -22.536 1.228 53.450 1.00 65.19 222 VAL A C 1
ATOM 1657 O O . VAL A 1 222 ? -22.992 2.328 53.151 1.00 65.19 222 VAL A O 1
ATOM 1660 N N . ALA A 1 223 ? -21.293 0.847 53.155 1.00 61.28 223 ALA A N 1
ATOM 1661 C CA . ALA A 1 223 ? -20.477 1.522 52.181 1.00 61.28 223 ALA A CA 1
ATOM 1662 C C . ALA A 1 223 ? -21.307 1.430 50.912 1.00 61.28 223 ALA A C 1
ATOM 1664 O O . ALA A 1 223 ? -21.385 0.371 50.286 1.00 61.28 223 ALA A O 1
ATOM 1665 N N . THR A 1 224 ? -22.034 2.505 50.614 1.00 62.12 224 THR A N 1
ATOM 1666 C CA . THR A 1 224 ? -22.688 2.709 49.337 1.00 62.12 224 THR A CA 1
ATOM 1667 C C . THR A 1 224 ? -21.564 2.561 48.343 1.00 62.12 224 THR A C 1
ATOM 1669 O O . THR A 1 224 ? -20.738 3.465 48.214 1.00 62.12 224 THR A O 1
ATOM 1672 N N . ARG A 1 225 ? -21.459 1.362 47.752 1.00 54.59 225 ARG A N 1
ATOM 1673 C CA . ARG A 1 225 ? -20.540 1.077 46.660 1.00 54.59 225 ARG A CA 1
ATOM 1674 C C . ARG A 1 225 ? -20.784 2.212 45.695 1.00 54.59 225 ARG A C 1
ATOM 1676 O O . ARG A 1 225 ? -21.899 2.328 45.183 1.00 54.59 225 ARG A O 1
ATOM 1683 N N . SER A 1 226 ? -19.801 3.102 45.555 1.00 58.62 226 SER A N 1
ATOM 1684 C CA . SER A 1 226 ? -19.918 4.138 44.552 1.00 58.62 226 SER A CA 1
ATOM 1685 C C . SER A 1 226 ? -20.129 3.377 43.257 1.00 58.62 226 SER A C 1
ATOM 1687 O O . SER A 1 226 ? -19.370 2.462 42.923 1.00 58.62 226 SER A O 1
ATOM 1689 N N . VAL A 1 227 ? -21.275 3.628 42.633 1.00 64.81 227 VAL A N 1
ATOM 1690 C CA . VAL A 1 227 ? -21.594 3.045 41.342 1.00 64.81 227 VAL A CA 1
ATOM 1691 C C . VAL A 1 227 ? -20.538 3.631 40.424 1.00 64.81 227 VAL A C 1
ATOM 1693 O O . VAL A 1 227 ? -20.607 4.806 40.069 1.00 64.81 227 VAL A O 1
ATOM 1696 N N . SER A 1 228 ? -19.476 2.863 40.183 1.00 67.06 228 SER A N 1
ATOM 1697 C CA . SER A 1 228 ? -18.429 3.249 39.254 1.00 67.06 228 SER A CA 1
ATOM 1698 C C . SER A 1 228 ? -19.133 3.405 37.923 1.00 67.06 228 SER A C 1
ATOM 1700 O O . SER A 1 228 ? -19.631 2.416 37.389 1.00 67.06 228 SER A O 1
ATOM 1702 N N . ARG A 1 229 ? -19.262 4.642 37.441 1.00 78.94 229 ARG A N 1
ATOM 1703 C CA . ARG A 1 229 ? -19.778 4.861 36.095 1.00 78.94 229 ARG A CA 1
ATOM 1704 C C . ARG A 1 229 ? -18.810 4.188 35.138 1.00 78.94 229 ARG A C 1
ATOM 1706 O O . ARG A 1 229 ? -17.596 4.334 35.280 1.00 78.94 229 ARG A O 1
ATOM 1713 N N . GLU A 1 230 ? -19.357 3.372 34.252 1.00 86.94 230 GLU A N 1
ATOM 1714 C CA . GLU A 1 230 ? -18.585 2.832 33.147 1.00 86.94 230 GLU A CA 1
ATOM 1715 C C . GLU A 1 230 ? -18.154 4.005 32.267 1.00 86.94 230 GLU A C 1
ATOM 1717 O O . GLU A 1 230 ? -18.940 4.939 32.073 1.00 86.94 230 GLU A O 1
ATOM 1722 N N . PRO A 1 231 ? -16.912 3.998 31.766 1.00 87.44 231 PRO A N 1
ATOM 1723 C CA . PRO A 1 231 ? -16.478 5.057 30.885 1.00 87.44 231 PRO A CA 1
ATOM 1724 C C . PRO A 1 231 ? -17.343 5.019 29.621 1.00 87.44 231 PRO A C 1
ATOM 1726 O O . PRO A 1 231 ? -17.603 3.947 29.075 1.00 87.44 231 PRO A O 1
ATOM 1729 N N . PHE A 1 232 ? -17.774 6.185 29.144 1.00 93.75 232 PHE A N 1
ATOM 1730 C CA . PHE A 1 232 ? -18.625 6.306 27.954 1.00 93.75 232 PHE A CA 1
ATOM 1731 C C . PHE A 1 232 ? -17.849 6.789 26.722 1.00 93.75 232 PHE A C 1
ATOM 1733 O O . PHE A 1 232 ? -18.337 6.679 25.598 1.00 93.75 232 PHE A O 1
ATOM 1740 N N . MET A 1 233 ? -16.636 7.321 26.907 1.00 96.94 233 MET A N 1
ATOM 1741 C CA . MET A 1 233 ? -15.796 7.825 25.819 1.00 96.94 233 MET A CA 1
ATOM 1742 C C . MET A 1 233 ? -14.309 7.555 26.075 1.00 96.94 233 MET A C 1
ATOM 1744 O O . MET A 1 233 ? -13.855 7.571 27.220 1.00 96.94 233 MET A O 1
ATOM 1748 N N . ARG A 1 234 ? -13.550 7.306 25.003 1.00 96.88 234 ARG A N 1
ATOM 1749 C CA . ARG A 1 234 ? -12.083 7.260 25.013 1.00 96.88 234 ARG A CA 1
ATOM 1750 C C . ARG A 1 234 ? -11.517 8.274 24.035 1.00 96.88 234 ARG A C 1
ATOM 1752 O O . ARG A 1 234 ? -12.039 8.413 22.930 1.00 96.88 234 ARG A O 1
ATOM 1759 N N . ILE A 1 235 ? -10.428 8.919 24.428 1.00 97.81 235 ILE A N 1
ATOM 1760 C CA . ILE A 1 235 ? -9.615 9.765 23.557 1.00 97.81 235 ILE A CA 1
ATOM 1761 C C . ILE A 1 235 ? -8.144 9.447 23.777 1.00 97.81 235 ILE A C 1
ATOM 1763 O O . ILE A 1 235 ? -7.718 9.244 24.912 1.00 97.81 235 ILE A O 1
ATOM 1767 N N . GLY A 1 236 ? -7.352 9.391 22.718 1.00 96.81 236 GLY A N 1
ATOM 1768 C CA . GLY A 1 236 ? -5.950 9.060 22.865 1.00 96.81 236 GLY A CA 1
ATOM 1769 C C . GLY A 1 236 ? -5.138 9.198 21.599 1.00 96.81 236 GLY A C 1
ATOM 1770 O O . GLY A 1 236 ? -5.631 9.649 20.571 1.00 96.81 236 GLY A O 1
ATOM 1771 N N . LEU A 1 237 ? -3.876 8.811 21.710 1.00 97.38 237 LEU A N 1
ATOM 1772 C CA . LEU A 1 237 ? -2.925 8.814 20.613 1.00 97.38 237 LEU A CA 1
ATOM 1773 C C . LEU A 1 237 ? -2.506 7.390 20.305 1.00 97.38 237 LEU A C 1
ATOM 1775 O O . LEU A 1 237 ? -2.394 6.547 21.201 1.00 97.38 237 LEU A O 1
ATOM 1779 N N . GLU A 1 238 ? -2.240 7.158 19.033 1.00 95.06 238 GLU A N 1
ATOM 1780 C CA . GLU A 1 238 ? -1.769 5.882 18.542 1.00 95.06 238 GLU A CA 1
ATOM 1781 C C . GLU A 1 238 ? -0.534 6.053 17.667 1.00 95.06 238 GLU A C 1
ATOM 1783 O O . GLU A 1 238 ? -0.355 7.071 16.995 1.00 95.06 238 GLU A O 1
ATOM 1788 N N . THR A 1 239 ? 0.350 5.062 17.698 1.00 94.25 239 THR A N 1
ATOM 1789 C CA . THR A 1 239 ? 1.471 4.961 16.772 1.00 94.25 239 THR A CA 1
ATOM 1790 C C . THR A 1 239 ? 1.654 3.510 16.368 1.00 94.25 239 THR A C 1
ATOM 1792 O O . THR A 1 239 ? 1.943 2.653 17.204 1.00 94.25 239 THR A O 1
ATOM 1795 N N . LEU A 1 240 ? 1.522 3.255 15.075 1.00 91.00 240 LEU A N 1
ATOM 1796 C CA . LEU A 1 240 ? 1.723 1.977 14.421 1.00 91.00 240 LEU A CA 1
ATOM 1797 C C . LEU A 1 240 ? 3.001 2.022 13.590 1.00 91.00 240 LEU A C 1
ATOM 1799 O O . LEU A 1 240 ? 3.253 2.963 12.845 1.00 91.00 240 LEU A O 1
ATOM 1803 N N . MET A 1 241 ? 3.794 0.968 13.669 1.00 91.50 241 MET A N 1
ATOM 1804 C CA . MET A 1 241 ? 4.907 0.718 12.768 1.00 91.50 241 MET A CA 1
ATOM 1805 C C . MET A 1 241 ? 4.553 -0.456 11.872 1.00 91.50 241 MET A C 1
ATOM 1807 O O . MET A 1 241 ? 4.116 -1.506 12.337 1.00 91.50 241 MET A O 1
ATOM 1811 N N . GLY A 1 242 ? 4.718 -0.271 10.574 1.00 87.50 242 GLY A N 1
ATOM 1812 C CA . GLY A 1 242 ? 4.453 -1.285 9.573 1.00 87.50 242 GLY A CA 1
ATOM 1813 C C . GLY A 1 242 ? 5.679 -1.594 8.751 1.00 87.50 242 GLY A C 1
ATOM 1814 O O . GLY A 1 242 ? 6.590 -0.776 8.619 1.00 87.50 242 GLY A O 1
ATOM 1815 N N . SER A 1 243 ? 5.658 -2.774 8.154 1.00 82.19 243 SER A N 1
ATOM 1816 C CA . SER A 1 243 ? 6.547 -3.098 7.052 1.00 82.19 243 SER A CA 1
ATOM 1817 C C . SER A 1 243 ? 5.709 -3.317 5.807 1.00 82.19 243 SER A C 1
ATOM 1819 O O . SER A 1 243 ? 4.765 -4.110 5.824 1.00 82.19 243 SER A O 1
ATOM 1821 N N . VAL A 1 244 ? 6.078 -2.654 4.722 1.00 78.31 244 VAL A N 1
ATOM 1822 C CA . VAL A 1 244 ? 5.544 -2.946 3.397 1.00 78.31 244 VAL A CA 1
ATOM 1823 C C . VAL A 1 244 ? 6.532 -3.880 2.727 1.00 78.31 244 VAL A C 1
ATOM 1825 O O . VAL A 1 244 ? 7.700 -3.528 2.549 1.00 78.31 244 VAL A O 1
ATOM 1828 N N . GLN A 1 245 ? 6.076 -5.078 2.364 1.00 74.12 245 GLN A N 1
ATOM 1829 C CA . GLN A 1 245 ? 6.898 -5.957 1.549 1.00 74.12 245 GLN A CA 1
ATOM 1830 C C . GLN A 1 245 ? 7.021 -5.344 0.155 1.00 74.12 245 GLN A C 1
ATOM 1832 O O . GLN A 1 245 ? 6.033 -5.161 -0.556 1.00 74.12 245 GLN A O 1
ATOM 1837 N N . ARG A 1 246 ? 8.252 -5.028 -0.227 1.00 67.56 246 ARG A N 1
ATOM 1838 C CA . ARG A 1 246 ? 8.622 -4.702 -1.597 1.00 67.56 246 ARG A CA 1
ATOM 1839 C C . ARG A 1 246 ? 9.403 -5.865 -2.162 1.00 67.56 246 ARG A C 1
ATOM 1841 O O . ARG A 1 246 ? 9.767 -6.809 -1.461 1.00 67.56 246 ARG A O 1
ATOM 1848 N N . VAL A 1 247 ? 9.636 -5.812 -3.458 1.00 60.16 247 VAL A N 1
ATOM 1849 C CA . VAL A 1 247 ? 10.329 -6.917 -4.101 1.00 60.16 247 VAL A CA 1
ATOM 1850 C C . VAL A 1 247 ? 11.827 -6.914 -3.768 1.00 60.16 247 VAL A C 1
ATOM 1852 O O . VAL A 1 247 ? 12.399 -7.987 -3.605 1.00 60.16 247 VAL A O 1
ATOM 1855 N N . ASP A 1 248 ? 12.416 -5.741 -3.512 1.00 70.06 248 ASP A N 1
ATOM 1856 C CA . ASP A 1 248 ? 13.839 -5.600 -3.158 1.00 70.06 248 ASP A CA 1
ATOM 1857 C C . ASP A 1 248 ? 14.100 -5.563 -1.640 1.00 70.06 248 ASP A C 1
ATOM 1859 O O . ASP A 1 248 ? 15.232 -5.360 -1.198 1.00 70.06 248 ASP A O 1
ATOM 1863 N N . GLY A 1 249 ? 13.064 -5.737 -0.812 1.00 76.12 249 GLY A N 1
ATOM 1864 C CA . GLY A 1 249 ? 13.206 -5.695 0.641 1.00 76.12 249 GLY A CA 1
ATOM 1865 C C . GLY A 1 249 ? 11.938 -5.293 1.385 1.00 76.12 249 GLY A C 1
ATOM 1866 O O . GLY A 1 249 ? 10.820 -5.465 0.908 1.00 76.12 249 GLY A O 1
ATOM 1867 N N . TYR A 1 250 ? 12.127 -4.761 2.587 1.00 75.00 250 TYR A N 1
ATOM 1868 C CA . TYR A 1 250 ? 11.050 -4.244 3.422 1.00 75.00 250 TYR A CA 1
ATOM 1869 C C . TYR A 1 250 ? 11.271 -2.760 3.638 1.00 75.00 250 TYR A C 1
ATOM 1871 O O . TYR A 1 250 ? 12.337 -2.362 4.106 1.00 75.00 250 TYR A O 1
ATOM 1879 N N . ASP A 1 251 ? 10.245 -1.972 3.342 1.00 76.62 251 ASP A N 1
ATOM 1880 C CA . ASP A 1 251 ? 10.221 -0.572 3.735 1.00 76.62 251 ASP A CA 1
ATOM 1881 C C . ASP A 1 251 ? 9.447 -0.429 5.039 1.00 76.62 251 ASP A C 1
ATOM 1883 O O . ASP A 1 251 ? 8.384 -1.031 5.226 1.00 76.62 251 ASP A O 1
ATOM 1887 N N . PHE A 1 252 ? 9.988 0.378 5.944 1.00 81.31 252 PHE A N 1
ATOM 1888 C CA . PHE A 1 252 ? 9.341 0.691 7.207 1.00 81.31 252 PHE A CA 1
ATOM 1889 C C . PHE A 1 252 ? 8.435 1.900 7.031 1.00 81.31 252 PHE A C 1
ATOM 1891 O O . PHE A 1 252 ? 8.836 2.925 6.485 1.00 81.31 252 PHE A O 1
ATOM 1898 N N . THR A 1 253 ? 7.215 1.790 7.538 1.00 83.75 253 THR A N 1
ATOM 1899 C CA . THR A 1 253 ? 6.293 2.914 7.642 1.00 83.75 253 THR A CA 1
ATOM 1900 C C . THR A 1 253 ? 5.899 3.140 9.085 1.00 83.75 253 THR A C 1
ATOM 1902 O O . THR A 1 253 ? 5.814 2.200 9.870 1.00 83.75 253 THR A O 1
ATOM 1905 N N . MET A 1 254 ? 5.633 4.394 9.423 1.00 84.44 254 MET A N 1
ATOM 1906 C CA . MET A 1 254 ? 4.997 4.764 10.676 1.00 84.44 254 MET A CA 1
ATOM 1907 C C . MET A 1 254 ? 3.653 5.403 10.343 1.00 84.44 254 MET A C 1
ATOM 1909 O O . MET A 1 254 ? 3.580 6.230 9.440 1.00 84.44 254 MET A O 1
ATOM 1913 N N . LEU A 1 255 ? 2.605 4.985 11.037 1.00 84.88 255 LEU A N 1
ATOM 1914 C CA . LEU A 1 255 ? 1.298 5.625 11.048 1.00 84.88 255 LEU A CA 1
ATOM 1915 C C . LEU A 1 255 ? 1.047 6.089 12.478 1.00 84.88 255 LEU A C 1
ATOM 1917 O O . LEU A 1 255 ? 1.529 5.483 13.436 1.00 84.88 255 LEU A O 1
ATOM 1921 N N . GLY A 1 256 ? 0.324 7.179 12.642 1.00 87.00 256 GLY A N 1
ATOM 1922 C CA . GLY A 1 256 ? -0.042 7.651 13.962 1.00 87.00 256 GLY A CA 1
ATOM 1923 C C . GLY A 1 256 ? -1.072 8.748 13.856 1.00 87.00 256 GLY A C 1
ATOM 1924 O O . GLY A 1 256 ? -1.091 9.512 12.893 1.00 87.00 256 GLY A O 1
ATOM 1925 N N . GLY A 1 257 ? -1.934 8.824 14.856 1.00 94.44 257 GLY A N 1
ATOM 1926 C CA . GLY A 1 257 ? -3.037 9.762 14.822 1.00 94.44 257 GLY A CA 1
ATOM 1927 C C . GLY A 1 257 ? -3.823 9.790 16.115 1.00 94.44 257 GLY A C 1
ATOM 1928 O O . GLY A 1 257 ? -3.491 9.135 17.109 1.00 94.44 257 GLY A O 1
ATOM 1929 N N . LEU A 1 258 ? -4.875 10.601 16.089 1.00 97.44 258 LEU A N 1
ATOM 1930 C CA . LEU A 1 258 ? -5.824 10.699 17.182 1.00 97.44 258 LEU A CA 1
ATOM 1931 C C . LEU A 1 258 ? -6.824 9.535 17.110 1.00 97.44 258 LEU A C 1
ATOM 1933 O O . LEU A 1 258 ? -7.351 9.203 16.049 1.00 97.44 258 LEU A O 1
ATOM 1937 N N . HIS A 1 259 ? -7.108 8.953 18.269 1.00 97.56 259 HIS A N 1
ATOM 1938 C CA . HIS A 1 259 ? -8.101 7.910 18.480 1.00 97.56 259 HIS A CA 1
ATOM 1939 C C . HIS A 1 259 ? -9.241 8.480 19.323 1.00 97.56 259 HIS A C 1
ATOM 1941 O O . HIS A 1 259 ? -9.013 8.964 20.433 1.00 97.56 259 HIS A O 1
ATOM 1947 N N . VAL A 1 260 ? -10.477 8.390 18.833 1.00 97.88 260 VAL A N 1
ATOM 1948 C CA . VAL A 1 260 ? -11.691 8.791 19.556 1.00 97.88 260 VAL A CA 1
ATOM 1949 C C . VAL A 1 260 ? -12.733 7.683 19.455 1.00 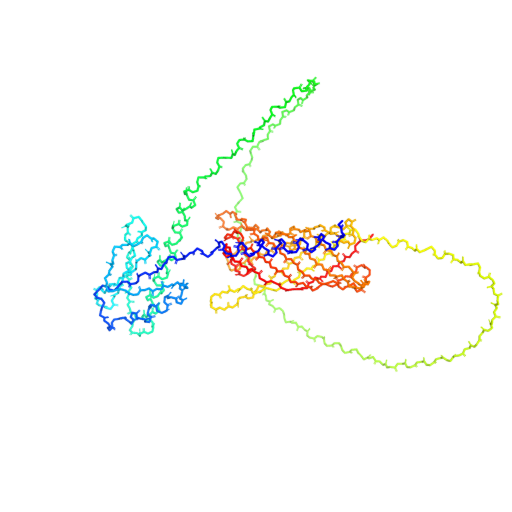97.88 260 VAL A C 1
ATOM 1951 O O . VAL A 1 260 ? -13.070 7.244 18.359 1.00 97.88 260 VAL A O 1
ATOM 1954 N N . ALA A 1 261 ? -13.273 7.242 20.591 1.00 98.06 261 ALA A N 1
ATOM 1955 C CA . ALA A 1 261 ? -14.257 6.164 20.632 1.00 98.06 261 ALA A CA 1
ATOM 1956 C C . ALA A 1 261 ? -15.393 6.449 21.617 1.00 98.06 261 ALA A C 1
ATOM 1958 O O . ALA A 1 261 ? -15.156 6.863 22.750 1.00 98.06 261 ALA A O 1
ATOM 1959 N N . PHE A 1 262 ? -16.622 6.157 21.207 1.00 97.69 262 PHE A N 1
ATOM 1960 C CA . PHE A 1 262 ? -17.797 6.082 22.066 1.00 97.69 262 PHE A CA 1
ATOM 1961 C C . PHE A 1 262 ? -18.021 4.636 22.524 1.00 97.69 262 PHE A C 1
ATOM 1963 O O . PHE A 1 262 ? -17.956 3.703 21.722 1.00 97.69 262 PHE A O 1
ATOM 1970 N N . MET A 1 263 ? -18.303 4.452 23.813 1.00 97.19 263 MET A N 1
ATOM 1971 C CA . MET A 1 263 ? -18.499 3.154 24.457 1.00 97.19 263 MET A CA 1
ATOM 1972 C C . MET A 1 263 ? -19.917 3.042 25.018 1.00 97.19 263 MET A C 1
ATOM 1974 O O . MET A 1 263 ? -20.160 3.435 26.158 1.00 97.19 263 MET A O 1
ATOM 1978 N N . PRO A 1 264 ? -20.873 2.485 24.261 1.00 93.00 264 PRO A N 1
ATOM 1979 C CA . PRO A 1 264 ? -22.198 2.198 24.806 1.00 93.00 264 PRO A CA 1
ATOM 1980 C C . PRO A 1 264 ? -22.191 1.079 25.861 1.00 93.00 264 PRO A C 1
ATOM 1982 O O . PRO A 1 264 ? -23.182 0.908 26.564 1.00 93.00 264 PRO A O 1
ATOM 1985 N N . SER A 1 265 ? -21.117 0.285 25.942 1.00 93.56 265 SER A N 1
ATOM 1986 C CA . SER A 1 265 ? -20.922 -0.759 26.955 1.00 93.56 265 SER A CA 1
ATOM 1987 C C . SER A 1 265 ? -19.434 -1.065 27.141 1.00 93.56 265 SER A C 1
ATOM 1989 O O . SER A 1 265 ? -18.609 -0.672 26.316 1.00 93.56 265 SER A O 1
ATOM 1991 N N . GLU A 1 266 ? -19.085 -1.854 28.157 1.00 90.75 266 GLU A N 1
ATOM 1992 C CA . GLU A 1 266 ? -17.703 -2.304 28.373 1.00 90.75 266 GLU A CA 1
ATOM 1993 C C . GLU A 1 266 ? -17.132 -3.225 27.271 1.00 90.75 266 GLU A C 1
ATOM 1995 O O . GLU A 1 266 ? -15.912 -3.364 27.162 1.00 90.75 266 GLU A O 1
ATOM 2000 N N . PHE A 1 267 ? -17.988 -3.842 26.445 1.00 94.19 267 PHE A N 1
ATOM 2001 C CA . PHE A 1 267 ? -17.583 -4.821 25.424 1.00 94.19 267 PHE A CA 1
ATOM 2002 C C . PHE A 1 267 ? -17.610 -4.281 23.996 1.00 94.19 267 PHE A C 1
ATOM 2004 O O . PHE A 1 267 ? -17.153 -4.971 23.091 1.00 94.19 267 PHE A O 1
ATOM 2011 N N . LEU A 1 268 ? -18.178 -3.096 23.775 1.00 96.19 268 LEU A N 1
ATOM 2012 C CA . LEU A 1 268 ? -18.439 -2.563 22.442 1.00 96.19 268 LEU A CA 1
ATOM 2013 C C . LEU A 1 268 ? -18.052 -1.093 22.391 1.00 96.19 268 LEU A C 1
ATOM 2015 O O . LEU A 1 268 ? -18.497 -0.312 23.232 1.00 96.19 268 LEU A O 1
ATOM 2019 N N . ALA A 1 269 ? -17.281 -0.717 21.376 1.00 97.69 269 ALA A N 1
ATOM 2020 C CA . ALA A 1 269 ? -17.002 0.677 21.073 1.00 97.69 269 ALA A CA 1
ATOM 2021 C C . ALA A 1 269 ? -17.135 0.959 19.574 1.00 97.69 269 ALA A C 1
ATOM 2023 O O . ALA A 1 269 ? -16.925 0.080 18.739 1.00 97.69 269 ALA A O 1
ATOM 2024 N N . PHE A 1 270 ? -17.468 2.202 19.250 1.00 97.81 270 PHE A N 1
ATOM 2025 C CA . PHE A 1 270 ? -17.501 2.730 17.890 1.00 97.81 270 PHE A CA 1
ATOM 2026 C C . PHE A 1 270 ? -16.664 3.990 17.856 1.00 97.81 270 PHE A C 1
ATOM 2028 O O . PHE A 1 270 ? -16.743 4.800 18.782 1.00 97.81 270 PHE A O 1
ATOM 2035 N N . GLY A 1 271 ? -15.877 4.183 16.811 1.00 97.69 271 GLY A N 1
ATOM 2036 C CA . GLY A 1 271 ? -14.978 5.318 16.812 1.00 97.69 271 GLY A CA 1
ATOM 2037 C C . GLY A 1 271 ? -14.311 5.601 15.492 1.00 97.69 271 GLY A C 1
ATOM 2038 O O . GLY A 1 271 ? -14.619 5.018 14.454 1.00 97.69 271 GLY A O 1
ATOM 2039 N N . LEU A 1 272 ? -13.390 6.542 15.594 1.00 97.75 272 LEU A N 1
ATOM 2040 C CA . LEU A 1 272 ? -12.489 6.984 14.556 1.00 97.75 272 LEU A CA 1
ATOM 2041 C C . LEU A 1 272 ? -11.078 6.871 15.128 1.00 97.75 272 LEU A C 1
ATOM 2043 O O . LEU A 1 272 ? -10.823 7.299 16.255 1.00 97.75 272 LEU A O 1
ATOM 2047 N N . ARG A 1 273 ? -10.171 6.280 14.367 1.00 96.25 273 ARG A N 1
ATOM 2048 C CA . ARG A 1 273 ? -8.747 6.216 14.690 1.00 96.25 273 ARG A CA 1
ATOM 2049 C C . ARG A 1 273 ? -7.926 6.696 13.512 1.00 96.25 273 ARG A C 1
ATOM 2051 O O . ARG A 1 273 ? -8.491 7.000 12.460 1.00 96.25 273 ARG A O 1
ATOM 2058 N N . ASP A 1 274 ? -6.627 6.833 13.754 1.00 92.88 274 ASP A N 1
ATOM 2059 C CA . ASP A 1 274 ? -5.664 7.350 12.786 1.00 92.88 274 ASP A CA 1
ATOM 2060 C C . ASP A 1 274 ? -6.127 8.689 12.174 1.00 92.88 274 ASP A C 1
ATOM 2062 O O . ASP A 1 274 ? -5.866 9.001 11.018 1.00 92.88 274 ASP A O 1
ATOM 2066 N N . ILE A 1 275 ? -6.848 9.500 12.969 1.00 94.31 275 ILE A N 1
ATOM 2067 C CA . ILE A 1 275 ? -7.323 10.813 12.531 1.00 94.31 275 ILE A CA 1
ATOM 2068 C C . ILE A 1 275 ? -6.097 11.711 12.439 1.00 94.31 275 ILE A C 1
ATOM 2070 O O . ILE A 1 275 ? -5.488 12.059 13.460 1.00 94.31 275 ILE A O 1
ATOM 2074 N N . GLY A 1 276 ? -5.747 12.093 11.221 1.00 91.00 276 GLY A N 1
ATOM 2075 C CA . GLY A 1 276 ? -4.552 12.874 10.983 1.00 91.00 276 GLY A CA 1
ATOM 2076 C C . GLY A 1 276 ? -4.312 13.142 9.512 1.00 91.00 276 GLY A C 1
ATOM 2077 O O . GLY A 1 276 ? -5.192 13.012 8.665 1.00 91.00 276 GLY A O 1
ATOM 2078 N N . GLY A 1 277 ? -3.094 13.561 9.222 1.00 86.31 277 GLY A N 1
ATOM 2079 C CA . GLY A 1 277 ? -2.634 13.817 7.876 1.00 86.31 277 GLY A CA 1
ATOM 2080 C C . GLY A 1 277 ? -1.143 14.081 7.883 1.00 86.31 277 GLY A C 1
ATOM 2081 O O . GLY A 1 277 ? -0.554 14.393 8.920 1.00 86.31 277 GLY A O 1
ATOM 2082 N N . GLY A 1 278 ? -0.529 13.950 6.719 1.00 82.94 278 GLY A N 1
ATOM 2083 C CA . GLY A 1 278 ? 0.906 14.106 6.573 1.00 82.94 278 GLY A CA 1
ATOM 2084 C C . GLY A 1 278 ? 1.292 14.544 5.174 1.00 82.94 278 GLY A C 1
ATOM 2085 O O . GLY A 1 278 ? 0.472 14.616 4.253 1.00 82.94 278 GLY A O 1
ATOM 2086 N N . THR A 1 279 ? 2.578 14.825 5.014 1.00 78.50 279 THR A N 1
ATOM 2087 C CA . THR A 1 279 ? 3.195 15.052 3.711 1.00 78.50 279 THR A CA 1
ATOM 2088 C C . THR A 1 279 ? 4.022 13.831 3.322 1.00 78.50 279 THR A C 1
ATOM 2090 O O . THR A 1 279 ? 4.779 13.302 4.133 1.00 78.50 279 THR A O 1
ATOM 2093 N N . VAL A 1 280 ? 3.869 13.355 2.083 1.00 73.19 280 VAL A N 1
ATOM 2094 C CA . VAL A 1 280 ? 4.642 12.214 1.561 1.00 73.19 280 VAL A CA 1
ATOM 2095 C C . VAL A 1 280 ? 5.697 12.710 0.574 1.00 73.19 280 VAL A C 1
ATOM 2097 O O . VAL A 1 280 ? 5.385 13.089 -0.559 1.00 73.19 280 VAL A O 1
ATOM 2100 N N . GLY A 1 281 ? 6.962 12.648 0.996 1.00 66.25 281 GLY A N 1
ATOM 2101 C CA . GLY A 1 281 ? 8.138 12.920 0.165 1.00 66.25 281 GLY A CA 1
ATOM 2102 C C . GLY A 1 281 ? 8.323 14.385 -0.258 1.00 66.25 281 GLY A C 1
ATOM 2103 O O . GLY A 1 281 ? 7.609 15.281 0.175 1.00 66.25 281 GLY A O 1
ATOM 2104 N N . ALA A 1 282 ? 9.295 14.623 -1.147 1.00 63.03 282 ALA A N 1
ATOM 2105 C CA . ALA A 1 282 ? 9.693 15.957 -1.625 1.00 63.03 282 ALA A CA 1
ATOM 2106 C C . ALA A 1 282 ? 8.706 16.623 -2.613 1.00 63.03 282 ALA A C 1
ATOM 2108 O O . ALA A 1 282 ? 9.000 17.684 -3.148 1.00 63.03 282 ALA A O 1
ATOM 2109 N N . ASN A 1 283 ? 7.566 15.985 -2.900 1.00 60.47 283 ASN A N 1
ATOM 2110 C CA . ASN A 1 283 ? 6.614 16.408 -3.935 1.00 60.47 283 ASN A CA 1
ATOM 2111 C C . ASN A 1 283 ? 5.338 17.058 -3.361 1.00 60.47 283 ASN A C 1
ATOM 2113 O O . ASN A 1 283 ? 4.311 17.045 -4.040 1.00 60.47 283 ASN A O 1
ATOM 2117 N N . ASP A 1 284 ? 5.370 17.547 -2.116 1.00 68.88 284 ASP A N 1
ATOM 2118 C CA . ASP A 1 284 ? 4.256 18.244 -1.444 1.00 68.88 284 ASP A CA 1
ATOM 2119 C C . ASP A 1 284 ? 2.898 17.522 -1.532 1.00 68.88 284 ASP A C 1
ATOM 2121 O O . ASP A 1 284 ? 1.834 18.135 -1.639 1.00 68.88 284 ASP A O 1
ATOM 2125 N N . ARG A 1 285 ? 2.901 16.183 -1.492 1.00 76.94 285 ARG A N 1
ATOM 2126 C CA . ARG A 1 285 ? 1.650 15.419 -1.437 1.00 76.94 285 ARG A CA 1
ATOM 2127 C C . ARG A 1 285 ? 1.105 15.458 -0.025 1.00 76.94 285 ARG A C 1
ATOM 2129 O O . ARG A 1 285 ? 1.636 14.780 0.849 1.00 76.94 285 ARG A O 1
ATOM 2136 N N . ILE A 1 286 ? 0.036 16.218 0.169 1.00 84.44 286 ILE A N 1
ATOM 2137 C CA . ILE A 1 286 ? -0.710 16.259 1.424 1.00 84.44 286 ILE A CA 1
ATOM 2138 C C . ILE A 1 286 ? -1.770 15.162 1.379 1.00 84.44 286 ILE A C 1
ATOM 2140 O O . ILE A 1 286 ? -2.526 15.053 0.405 1.00 84.44 286 ILE A O 1
ATOM 2144 N N . HIS A 1 287 ? -1.834 14.362 2.436 1.00 87.88 287 HIS A N 1
ATOM 2145 C CA . HIS A 1 287 ? -2.918 13.417 2.655 1.00 87.88 287 HIS A CA 1
ATOM 2146 C C . HIS A 1 287 ? -3.570 13.655 4.011 1.00 87.88 287 HIS A C 1
ATOM 2148 O O . HIS A 1 287 ? -2.911 14.097 4.947 1.00 87.88 287 HIS A O 1
ATOM 2154 N N . ASN A 1 288 ? -4.860 13.351 4.096 1.00 92.56 288 ASN A N 1
ATOM 2155 C CA . ASN A 1 288 ? -5.601 13.246 5.345 1.00 92.56 288 ASN A CA 1
ATOM 2156 C C . ASN A 1 288 ? -6.136 11.823 5.458 1.00 92.56 288 ASN A C 1
ATOM 2158 O O . ASN A 1 288 ? -6.576 11.251 4.460 1.00 92.56 288 ASN A O 1
ATOM 2162 N N . GLU A 1 289 ? -6.101 11.276 6.659 1.00 93.81 289 GLU A N 1
ATOM 2163 C CA . GLU A 1 289 ? -6.478 9.908 6.975 1.00 93.81 289 GLU A CA 1
ATOM 2164 C C . GLU A 1 289 ? -7.557 9.907 8.057 1.00 93.81 289 GLU A C 1
ATOM 2166 O O . GLU A 1 289 ? -7.580 10.748 8.965 1.00 93.81 289 GLU A O 1
ATOM 2171 N N . LEU A 1 290 ? -8.497 8.981 7.904 1.00 95.75 290 LEU A N 1
ATOM 2172 C CA . LEU A 1 290 ? -9.551 8.714 8.859 1.00 95.75 290 LEU A CA 1
ATOM 2173 C C . LEU A 1 290 ? -9.931 7.241 8.794 1.00 95.75 290 LEU A C 1
ATOM 2175 O O . LEU A 1 290 ? -10.314 6.742 7.735 1.00 95.75 290 LEU A O 1
ATOM 2179 N N . THR A 1 291 ? -9.964 6.591 9.950 1.00 97.12 291 THR A N 1
ATOM 2180 C CA . THR A 1 291 ? -10.256 5.163 10.023 1.00 97.12 291 THR A CA 1
ATOM 2181 C C . THR A 1 291 ? -11.446 4.901 10.949 1.00 97.12 291 THR A C 1
ATOM 2183 O O . THR A 1 291 ? -11.272 4.745 12.163 1.00 97.12 291 THR A O 1
ATOM 2186 N N . PRO A 1 292 ? -12.691 4.883 10.432 1.00 97.44 292 PRO A N 1
ATOM 2187 C CA . PRO A 1 292 ? -13.846 4.432 11.199 1.00 97.44 292 PRO A CA 1
ATOM 2188 C C . PRO A 1 292 ? -13.726 2.961 11.596 1.00 97.44 292 PRO A C 1
ATOM 2190 O O . PRO A 1 292 ? -13.327 2.120 10.787 1.00 97.44 292 PRO A O 1
ATOM 2193 N N . PHE A 1 293 ? -14.126 2.640 12.828 1.00 98.19 293 PHE A N 1
ATOM 2194 C CA . PHE A 1 293 ? -14.058 1.277 13.346 1.00 98.19 293 PHE A CA 1
ATOM 2195 C C . PHE A 1 293 ? -15.196 0.912 14.309 1.00 98.19 293 PHE A C 1
ATOM 2197 O O . PHE A 1 293 ? -15.823 1.761 14.950 1.00 98.19 293 PHE A O 1
ATOM 2204 N N . VAL A 1 294 ? -15.400 -0.398 14.445 1.00 98.00 294 VAL A N 1
ATOM 2205 C CA . VAL A 1 294 ? -16.127 -1.051 15.537 1.00 98.00 294 VAL A CA 1
ATOM 2206 C C . VAL A 1 294 ? -15.160 -1.941 16.313 1.00 98.00 294 VAL A C 1
ATOM 2208 O O . VAL A 1 294 ? -14.401 -2.702 15.718 1.00 98.00 294 VAL A O 1
ATOM 2211 N N . GLU A 1 295 ? -15.173 -1.846 17.639 1.00 98.12 295 GLU A N 1
ATOM 2212 C CA . GLU A 1 295 ? -14.333 -2.635 18.541 1.00 98.12 295 GLU A CA 1
ATOM 2213 C C . GLU A 1 295 ? -15.196 -3.556 19.400 1.00 98.12 295 GLU A C 1
ATOM 2215 O O . GLU A 1 295 ? -16.175 -3.117 20.004 1.00 98.12 295 GLU A O 1
ATOM 2220 N N . LEU A 1 296 ? -14.772 -4.813 19.510 1.00 97.81 296 LEU A N 1
ATOM 2221 C CA . LEU A 1 296 ? -15.251 -5.755 20.510 1.00 97.81 296 LEU A CA 1
ATOM 2222 C C . LEU A 1 296 ? -14.142 -6.031 21.518 1.00 97.81 296 LEU A C 1
ATOM 2224 O O . LEU A 1 296 ? -13.045 -6.437 21.138 1.00 97.81 296 LEU A O 1
ATOM 2228 N N . ALA A 1 297 ? -14.440 -5.846 22.800 1.00 96.44 297 ALA A N 1
ATOM 2229 C CA . ALA A 1 297 ? -13.510 -6.074 23.895 1.00 96.44 297 ALA A CA 1
ATOM 2230 C C . ALA A 1 297 ? -13.985 -7.211 24.807 1.00 96.44 297 ALA A C 1
ATOM 2232 O O . ALA A 1 297 ? -15.177 -7.422 25.013 1.00 96.44 297 ALA A O 1
ATOM 2233 N N . TRP A 1 298 ? -13.037 -7.934 25.394 1.00 96.50 298 TRP A N 1
ATOM 2234 C CA . TRP A 1 298 ? -13.244 -8.934 26.431 1.00 96.50 298 TRP A CA 1
ATOM 2235 C C . TRP A 1 298 ? -12.258 -8.677 27.571 1.00 96.50 298 TRP A C 1
ATOM 2237 O O . TRP A 1 298 ? -11.053 -8.602 27.345 1.00 96.50 298 TRP A O 1
ATOM 2247 N N . ARG A 1 299 ? -12.755 -8.548 28.805 1.00 94.44 299 ARG A N 1
ATOM 2248 C CA . ARG A 1 299 ? -11.944 -8.270 30.001 1.00 94.44 299 ARG A CA 1
ATOM 2249 C C . ARG A 1 299 ? -11.786 -9.533 30.849 1.00 94.44 299 ARG A C 1
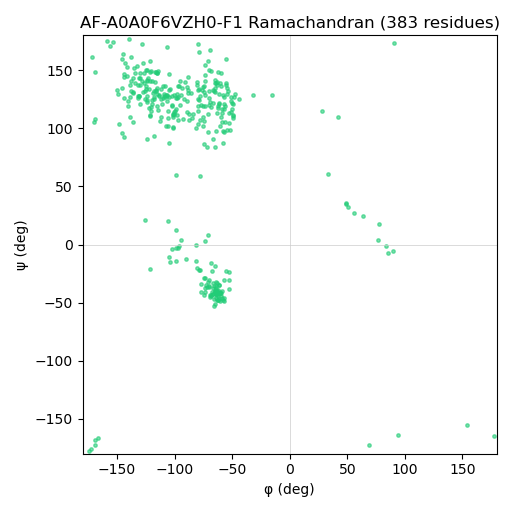ATOM 2251 O O . ARG A 1 299 ? -12.605 -9.770 31.735 1.00 94.44 299 ARG A O 1
ATOM 2258 N N . PRO A 1 300 ? -10.780 -10.387 30.585 1.00 87.25 300 PRO A N 1
ATOM 2259 C CA . PRO A 1 300 ? -10.537 -11.560 31.422 1.00 87.25 300 PRO A CA 1
ATOM 2260 C C . PRO A 1 300 ? -10.065 -11.187 32.836 1.00 87.25 300 PRO A C 1
ATOM 2262 O O . PRO A 1 300 ? -10.214 -11.990 33.754 1.00 87.25 300 PRO A O 1
ATOM 2265 N N . MET A 1 301 ? -9.488 -9.992 33.009 1.00 89.94 301 MET A N 1
ATOM 2266 C CA . MET A 1 301 ? -8.992 -9.457 34.280 1.00 89.94 301 MET A CA 1
ATOM 2267 C C . MET A 1 301 ? -9.381 -7.978 34.408 1.00 89.94 301 MET A C 1
ATOM 2269 O O . MET A 1 301 ? -9.706 -7.331 33.412 1.00 89.94 301 MET A O 1
ATOM 2273 N N . PHE A 1 302 ? -9.353 -7.427 35.625 1.00 87.31 302 PHE A N 1
ATOM 2274 C CA . PHE A 1 302 ? -9.733 -6.028 35.863 1.00 87.31 302 PHE A CA 1
ATOM 2275 C C . PHE A 1 302 ? -8.805 -5.053 35.115 1.00 87.31 302 PHE A C 1
ATOM 2277 O O . PHE A 1 302 ? -9.268 -4.078 34.516 1.00 87.31 302 PHE A O 1
ATOM 2284 N N . GLU A 1 303 ? -7.511 -5.366 35.078 1.00 93.94 303 GLU A N 1
ATOM 2285 C CA . GLU A 1 303 ? -6.455 -4.542 34.494 1.00 93.94 303 GLU A CA 1
ATOM 2286 C C . GLU A 1 303 ? -6.197 -4.832 33.010 1.00 93.94 303 GLU A C 1
ATOM 2288 O O . GLU A 1 303 ? -5.507 -4.051 32.363 1.00 93.94 303 GLU A O 1
ATOM 2293 N N . LEU A 1 304 ? -6.731 -5.924 32.449 1.00 96.19 304 LEU A N 1
ATOM 2294 C CA . LEU A 1 304 ? -6.446 -6.351 31.074 1.00 96.19 304 LEU A CA 1
ATOM 2295 C C . LEU A 1 304 ? -7.726 -6.540 30.261 1.00 96.19 304 LEU A C 1
ATOM 2297 O O . LEU A 1 304 ? -8.576 -7.361 30.606 1.00 96.19 304 LEU A O 1
ATOM 2301 N N . ALA A 1 305 ? -7.799 -5.859 29.121 1.00 96.88 305 ALA A N 1
ATOM 2302 C CA . ALA A 1 305 ? -8.779 -6.113 28.075 1.00 96.88 305 ALA A CA 1
ATOM 2303 C C . ALA A 1 305 ? -8.089 -6.672 26.824 1.00 96.88 305 ALA A C 1
ATOM 2305 O O . ALA A 1 305 ? -7.075 -6.143 26.381 1.00 96.88 305 ALA A O 1
ATOM 2306 N N . LEU A 1 306 ? -8.648 -7.722 26.236 1.00 97.38 306 LEU A N 1
ATOM 2307 C CA . LEU A 1 306 ? -8.336 -8.171 24.881 1.00 97.38 306 LEU A CA 1
ATOM 2308 C C . LEU A 1 306 ? -9.375 -7.573 23.941 1.00 97.38 306 LEU A C 1
ATOM 2310 O O . LEU A 1 306 ? -10.545 -7.514 24.311 1.00 97.38 306 LEU A O 1
ATOM 2314 N N . TYR A 1 307 ? -8.987 -7.135 22.750 1.00 97.69 307 TYR A N 1
ATOM 2315 C CA . TYR A 1 307 ? -9.942 -6.563 21.806 1.00 97.69 307 TYR A CA 1
ATOM 2316 C C . TYR A 1 307 ? -9.630 -6.921 20.359 1.00 97.69 307 TYR A C 1
ATOM 2318 O O . TYR A 1 307 ? -8.494 -7.235 20.002 1.00 97.69 307 TYR A O 1
ATOM 2326 N N . GLY A 1 308 ? -10.674 -6.868 19.538 1.00 97.62 308 GLY A N 1
ATOM 2327 C CA . GLY A 1 308 ? -10.587 -6.912 18.088 1.00 97.62 308 GLY A CA 1
ATOM 2328 C C . GLY A 1 308 ? -11.354 -5.743 17.485 1.00 97.62 308 GLY A C 1
ATOM 2329 O O . GLY A 1 308 ? -12.424 -5.393 17.988 1.00 97.62 308 GLY A O 1
ATOM 2330 N N . GLN A 1 309 ? -10.819 -5.143 16.426 1.00 97.88 309 GLN A N 1
ATOM 2331 C CA . GLN A 1 309 ? -11.484 -4.076 15.683 1.00 97.88 309 GLN A CA 1
ATOM 2332 C C . GLN A 1 309 ? -11.667 -4.461 14.223 1.00 97.88 309 GLN A C 1
ATOM 2334 O O . GLN A 1 309 ? -10.838 -5.162 13.642 1.00 97.88 309 GLN A O 1
ATOM 2339 N N . LEU A 1 310 ? -12.747 -3.953 13.641 1.00 97.88 310 LEU A N 1
ATOM 2340 C CA . LEU A 1 310 ? -13.003 -3.967 12.209 1.00 97.88 310 LEU A CA 1
ATOM 2341 C C . LEU A 1 310 ? -13.256 -2.544 11.755 1.00 97.88 310 LEU A C 1
ATOM 2343 O O . LEU A 1 310 ? -14.004 -1.813 12.404 1.00 97.88 310 LEU A O 1
ATOM 2347 N N . GLY A 1 311 ? -12.667 -2.169 10.631 1.00 96.88 311 GLY A N 1
ATOM 2348 C CA . GLY A 1 311 ? -12.840 -0.837 10.083 1.00 96.88 311 GLY A CA 1
ATOM 2349 C C . GLY A 1 311 ? -12.358 -0.739 8.652 1.00 96.88 311 GLY A C 1
ATOM 2350 O O . GLY A 1 311 ? -12.111 -1.748 7.989 1.00 96.88 311 GLY A O 1
ATOM 2351 N N . ALA A 1 312 ? -12.228 0.491 8.182 1.00 96.12 312 ALA A N 1
ATOM 2352 C CA . ALA A 1 312 ? -11.607 0.781 6.904 1.00 96.12 312 ALA A CA 1
ATOM 2353 C C . ALA A 1 312 ? -10.833 2.084 7.015 1.00 96.12 312 ALA A C 1
ATOM 2355 O O . ALA A 1 312 ? -11.400 3.093 7.419 1.00 96.12 312 ALA A O 1
ATOM 2356 N N . GLU A 1 313 ? -9.560 2.047 6.651 1.00 95.75 313 GLU A N 1
ATOM 2357 C CA . GLU A 1 313 ? -8.755 3.244 6.466 1.00 95.75 313 GLU A CA 1
ATOM 2358 C C . GLU A 1 313 ? -9.260 3.969 5.220 1.00 95.75 313 GLU A C 1
ATOM 2360 O O . GLU A 1 313 ? -9.394 3.365 4.150 1.00 95.75 313 GLU A O 1
ATOM 2365 N N . ILE A 1 314 ? -9.590 5.250 5.367 1.00 95.19 314 ILE A N 1
ATOM 2366 C CA . ILE A 1 314 ? -10.002 6.127 4.276 1.00 95.19 314 ILE A CA 1
ATOM 2367 C C . ILE A 1 314 ? -9.004 7.269 4.218 1.00 95.19 314 ILE A C 1
ATOM 2369 O O . ILE A 1 314 ? -8.862 8.040 5.166 1.00 95.19 314 ILE A O 1
ATOM 2373 N N . GLN A 1 315 ? -8.351 7.412 3.073 1.00 94.81 315 GLN A N 1
ATOM 2374 C CA . GLN A 1 315 ? -7.308 8.403 2.895 1.00 94.81 315 GLN A CA 1
ATOM 2375 C C . GLN A 1 315 ? -7.624 9.312 1.714 1.00 94.81 315 GLN A C 1
ATOM 2377 O O . GLN A 1 315 ? -7.812 8.850 0.594 1.00 94.81 315 GLN A O 1
ATOM 2382 N N . MET A 1 316 ? -7.661 10.619 1.942 1.00 93.25 316 MET A N 1
ATOM 2383 C CA . MET A 1 316 ? -7.843 11.621 0.894 1.00 93.25 316 MET A CA 1
ATOM 2384 C C . MET A 1 316 ? -6.504 12.266 0.561 1.00 93.25 316 MET A C 1
ATOM 2386 O O . MET A 1 316 ? -5.827 12.778 1.448 1.00 93.25 316 MET A O 1
ATOM 2390 N N . GLN A 1 317 ? -6.134 12.285 -0.716 1.00 90.88 317 GLN A N 1
ATOM 2391 C CA . GLN A 1 317 ? -4.869 12.835 -1.200 1.00 90.88 317 GLN A CA 1
ATOM 2392 C C . GLN A 1 317 ? -5.106 13.996 -2.144 1.00 90.88 317 GLN A C 1
ATOM 2394 O O . GLN A 1 317 ? -5.869 13.872 -3.102 1.00 90.88 317 GLN A O 1
ATOM 2399 N N . VAL A 1 318 ? -4.387 15.095 -1.924 1.00 88.06 318 VAL A N 1
ATOM 2400 C CA . VAL A 1 318 ? -4.372 16.244 -2.830 1.00 88.06 318 VAL A CA 1
ATOM 2401 C C . VAL A 1 318 ? -3.100 16.182 -3.672 1.00 88.06 318 VAL A C 1
ATOM 2403 O O . VAL A 1 318 ? -1.985 16.299 -3.167 1.00 88.06 318 VAL A O 1
ATOM 2406 N N . LEU A 1 319 ? -3.257 15.979 -4.980 1.00 81.81 319 LEU A N 1
ATOM 2407 C CA . LEU A 1 319 ? -2.158 15.724 -5.913 1.00 81.81 319 LEU A CA 1
ATOM 2408 C C . LEU A 1 319 ? -1.760 17.001 -6.667 1.00 81.81 319 LEU A C 1
ATOM 2410 O O . LEU A 1 319 ? -1.874 17.027 -7.885 1.00 81.81 319 LEU A O 1
ATOM 2414 N N . GLY A 1 320 ? -1.331 18.062 -5.974 1.00 73.44 320 GLY A N 1
ATOM 2415 C CA . GLY A 1 320 ? -0.660 19.246 -6.557 1.00 73.44 320 GLY A CA 1
ATOM 2416 C C . GLY A 1 320 ? -1.097 19.660 -7.979 1.00 73.44 320 GLY A C 1
ATOM 2417 O O . GLY A 1 320 ? -0.297 19.610 -8.910 1.00 73.44 320 GLY A O 1
ATOM 2418 N N . GLY A 1 321 ? -2.378 20.003 -8.171 1.00 74.50 321 GLY A N 1
ATOM 2419 C CA . GLY A 1 321 ? -2.944 20.427 -9.467 1.00 74.50 321 GLY A CA 1
ATOM 2420 C C . GLY A 1 321 ? -3.499 19.310 -10.368 1.00 74.50 321 GLY A C 1
ATOM 2421 O O . GLY A 1 321 ? -4.121 19.598 -11.385 1.00 74.50 321 GLY A O 1
ATOM 2422 N N . ARG A 1 322 ? -3.335 18.036 -9.995 1.00 73.25 322 ARG A N 1
ATOM 2423 C CA . ARG A 1 322 ? -3.862 16.851 -10.706 1.00 73.25 322 ARG A CA 1
ATOM 2424 C C . ARG A 1 322 ? -5.156 16.292 -10.101 1.00 73.25 322 ARG A C 1
ATOM 2426 O O . ARG A 1 322 ? -5.572 15.194 -10.460 1.00 73.25 322 ARG A O 1
ATOM 2433 N N . GLY A 1 323 ? -5.787 17.045 -9.202 1.00 84.50 323 GLY A N 1
ATOM 2434 C CA . GLY A 1 323 ? -7.032 16.672 -8.531 1.00 84.50 323 GLY A CA 1
ATOM 2435 C C . GLY A 1 323 ? -6.823 15.988 -7.180 1.00 84.50 323 GLY A C 1
ATOM 2436 O O . GLY A 1 323 ? -5.747 16.070 -6.581 1.00 84.50 323 GLY A O 1
ATOM 2437 N N . ALA A 1 324 ? -7.885 15.346 -6.697 1.00 88.44 324 ALA A N 1
ATOM 2438 C CA . ALA A 1 324 ? -7.895 14.588 -5.454 1.00 88.44 324 ALA A CA 1
ATOM 2439 C C . ALA A 1 324 ? -8.132 13.099 -5.729 1.00 88.44 324 ALA A C 1
ATOM 2441 O O . ALA A 1 324 ? -8.843 12.739 -6.669 1.00 88.44 324 ALA A O 1
ATOM 2442 N N . ALA A 1 325 ? -7.538 12.245 -4.904 1.00 88.69 325 ALA A N 1
ATOM 2443 C CA . ALA A 1 325 ? -7.744 10.803 -4.929 1.00 88.69 325 ALA A CA 1
ATOM 2444 C C . ALA A 1 325 ? -8.179 10.311 -3.547 1.00 88.69 325 ALA A C 1
ATOM 2446 O O . ALA A 1 325 ? -7.795 10.898 -2.536 1.00 88.69 325 ALA A O 1
ATOM 2447 N N . VAL A 1 326 ? -8.972 9.239 -3.507 1.00 92.75 326 VAL A N 1
ATOM 2448 C CA . VAL A 1 326 ? -9.422 8.614 -2.258 1.00 92.75 326 VAL A CA 1
ATOM 2449 C C . VAL A 1 326 ? -8.955 7.168 -2.234 1.00 92.75 326 VAL A C 1
ATOM 2451 O O . VAL A 1 326 ? -9.365 6.371 -3.076 1.00 92.75 326 VAL A O 1
ATOM 2454 N N . GLY A 1 327 ? -8.072 6.853 -1.293 1.00 92.81 327 GLY A N 1
ATOM 2455 C CA . GLY A 1 327 ? -7.647 5.503 -0.965 1.00 92.81 327 GLY A CA 1
ATOM 2456 C C . GLY A 1 327 ? -8.556 4.859 0.078 1.00 92.81 327 GLY A C 1
ATOM 2457 O O . GLY A 1 327 ? -9.042 5.544 0.976 1.00 92.81 327 GLY A O 1
ATOM 2458 N N . VAL A 1 328 ? -8.786 3.551 -0.044 1.00 94.44 328 VAL A N 1
ATOM 2459 C CA . VAL A 1 328 ? -9.539 2.759 0.936 1.00 94.44 328 VAL A CA 1
ATOM 2460 C C . VAL A 1 328 ? -8.832 1.433 1.205 1.00 94.44 328 VAL A C 1
ATOM 2462 O O . VAL A 1 328 ? -8.508 0.696 0.265 1.00 94.44 328 VAL A O 1
ATOM 2465 N N . ALA A 1 329 ? -8.653 1.100 2.484 1.00 96.19 329 ALA A N 1
ATOM 2466 C CA . ALA A 1 329 ? -8.143 -0.194 2.924 1.00 96.19 329 ALA A CA 1
ATOM 2467 C C . ALA A 1 329 ? -8.951 -0.750 4.113 1.00 96.19 329 ALA A C 1
ATOM 2469 O O . ALA A 1 329 ? -8.807 -0.273 5.237 1.00 96.19 329 ALA A O 1
ATOM 2470 N N . PRO A 1 330 ? -9.818 -1.763 3.911 1.00 96.44 330 PRO A N 1
ATOM 2471 C CA . PRO A 1 330 ? -10.427 -2.497 5.010 1.00 96.44 330 PRO A CA 1
ATOM 2472 C C . PRO A 1 330 ? -9.368 -3.067 5.942 1.00 96.44 330 PRO A C 1
ATOM 2474 O O . PRO A 1 330 ? -8.355 -3.606 5.486 1.00 96.44 330 PRO A O 1
ATOM 2477 N N . MET A 1 331 ? -9.637 -2.987 7.240 1.00 96.19 331 MET A N 1
ATOM 2478 C CA . MET A 1 331 ? -8.679 -3.378 8.257 1.00 96.19 331 MET A CA 1
ATOM 2479 C C . MET A 1 331 ? -9.273 -4.274 9.333 1.00 96.19 331 MET A C 1
ATOM 2481 O O . MET A 1 331 ? -10.466 -4.219 9.655 1.00 96.19 331 MET A O 1
ATOM 2485 N N . ILE A 1 332 ? -8.389 -5.072 9.920 1.00 96.75 332 ILE A N 1
ATOM 2486 C CA . ILE A 1 332 ? -8.663 -5.888 11.094 1.00 96.75 332 ILE A CA 1
ATOM 2487 C C . ILE A 1 332 ? -7.548 -5.636 12.092 1.00 96.75 332 ILE A C 1
ATOM 2489 O O . ILE A 1 332 ? -6.374 -5.786 11.757 1.00 96.75 332 ILE A O 1
ATOM 2493 N N . VAL A 1 333 ? -7.924 -5.302 13.320 1.00 97.12 333 VAL A N 1
ATOM 2494 C CA . VAL A 1 333 ? -6.990 -5.052 14.418 1.00 97.12 333 VAL A CA 1
ATOM 2495 C C . VAL A 1 333 ? -7.227 -6.084 15.502 1.00 97.12 333 VAL A C 1
ATOM 2497 O O . VAL A 1 333 ? -8.373 -6.399 15.822 1.00 97.12 333 VAL A O 1
ATOM 2500 N N . VAL A 1 334 ? -6.157 -6.586 16.103 1.00 98.00 334 VAL A N 1
ATOM 2501 C CA . VAL A 1 334 ? -6.222 -7.358 17.344 1.00 98.00 334 VAL A CA 1
ATOM 2502 C C . VAL A 1 334 ? -5.217 -6.796 18.334 1.00 98.00 334 VAL A C 1
ATOM 2504 O O . VAL A 1 334 ? -4.087 -6.462 17.977 1.00 98.00 334 VAL A O 1
ATOM 2507 N N . GLY A 1 335 ? -5.627 -6.681 19.591 1.00 97.69 335 GLY A N 1
ATOM 2508 C CA . GLY A 1 335 ? -4.799 -6.031 20.589 1.00 97.69 335 GLY A CA 1
ATOM 2509 C C . GLY A 1 335 ? -5.129 -6.409 22.018 1.00 97.69 335 GLY A C 1
ATOM 2510 O O . GLY A 1 335 ? -6.068 -7.147 22.329 1.00 97.69 335 GLY A O 1
ATOM 2511 N N . SER A 1 336 ? -4.299 -5.878 22.902 1.00 97.75 336 SER A N 1
ATOM 2512 C CA . SER A 1 336 ? -4.448 -5.971 24.346 1.00 97.75 336 SER A CA 1
ATOM 2513 C C . SER A 1 336 ? -4.285 -4.588 24.957 1.00 97.75 336 SER A C 1
ATOM 2515 O O . SER A 1 336 ? -3.488 -3.785 24.479 1.00 97.75 336 SER A O 1
ATOM 2517 N N . ARG A 1 337 ? -5.059 -4.293 25.998 1.00 97.88 337 ARG A N 1
ATOM 2518 C CA . ARG A 1 337 ? -5.111 -2.990 26.656 1.00 97.88 337 ARG A CA 1
ATOM 2519 C C . ARG A 1 337 ? -4.963 -3.163 28.160 1.00 97.88 337 ARG A C 1
ATOM 2521 O O . ARG A 1 337 ? -5.771 -3.842 28.790 1.00 97.88 337 ARG A O 1
ATOM 2528 N N . PHE A 1 338 ? -3.937 -2.530 28.711 1.00 97.31 338 PHE A N 1
ATOM 2529 C CA . PHE A 1 338 ? -3.577 -2.534 30.121 1.00 97.31 338 PHE A CA 1
ATOM 2530 C C . PHE A 1 338 ? -4.081 -1.248 30.780 1.00 97.31 338 PHE A C 1
ATOM 2532 O O . PHE A 1 338 ? -3.634 -0.149 30.449 1.00 97.31 338 PHE A O 1
ATOM 2539 N N . HIS A 1 339 ? -5.020 -1.372 31.712 1.00 96.50 339 HIS A N 1
ATOM 2540 C CA . HIS A 1 339 ? -5.548 -0.256 32.491 1.00 96.50 339 HIS A CA 1
ATOM 2541 C C . HIS A 1 339 ? -4.595 0.060 33.644 1.00 96.50 339 HIS A C 1
ATOM 2543 O O . HIS A 1 339 ? -4.586 -0.624 34.665 1.00 96.50 339 HIS A O 1
ATOM 2549 N N . VAL A 1 340 ? -3.781 1.101 33.462 1.00 95.69 340 VAL A N 1
ATOM 2550 C CA . VAL A 1 340 ? -2.826 1.585 34.472 1.00 95.69 340 VAL A CA 1
ATOM 2551 C C . VAL A 1 340 ? -3.554 2.386 35.557 1.00 95.69 340 VAL A C 1
ATOM 2553 O O . VAL A 1 340 ? -3.186 2.335 36.727 1.00 95.69 340 VAL A O 1
ATOM 2556 N N . ALA A 1 341 ? -4.614 3.097 35.171 1.00 94.38 341 ALA A N 1
ATOM 2557 C CA . ALA A 1 341 ? -5.551 3.772 36.061 1.00 94.38 341 ALA A CA 1
ATOM 2558 C C . ALA A 1 341 ? -6.986 3.597 35.534 1.00 94.38 341 ALA A C 1
ATOM 2560 O O . ALA A 1 341 ? -7.203 3.020 34.466 1.00 94.38 341 ALA A O 1
ATOM 2561 N N . ARG A 1 342 ? -7.986 4.103 36.265 1.00 90.75 342 ARG A N 1
ATOM 2562 C CA . ARG A 1 342 ? -9.380 4.079 35.785 1.00 90.75 342 ARG A CA 1
ATOM 2563 C C . ARG A 1 342 ? -9.546 4.926 34.526 1.00 90.75 342 ARG A C 1
ATOM 2565 O O . ARG A 1 342 ? -10.259 4.536 33.611 1.00 90.75 342 ARG A O 1
ATOM 2572 N N . GLU A 1 343 ? -8.838 6.045 34.482 1.00 95.88 343 GLU A N 1
ATOM 2573 C CA . GLU A 1 343 ? -8.917 7.062 33.443 1.00 95.88 343 GLU A CA 1
ATOM 2574 C C . GLU A 1 343 ? -7.838 6.887 32.369 1.00 95.88 343 GLU A C 1
ATOM 2576 O O . GLU A 1 343 ? -7.804 7.671 31.430 1.00 95.88 343 GLU A O 1
ATOM 2581 N N . PHE A 1 344 ? -6.943 5.896 32.479 1.00 96.94 344 PHE A N 1
ATOM 2582 C CA . PHE A 1 344 ? -5.786 5.772 31.589 1.00 96.94 344 PHE A CA 1
ATOM 2583 C C . PHE A 1 344 ? -5.405 4.318 31.300 1.00 96.94 344 PHE A C 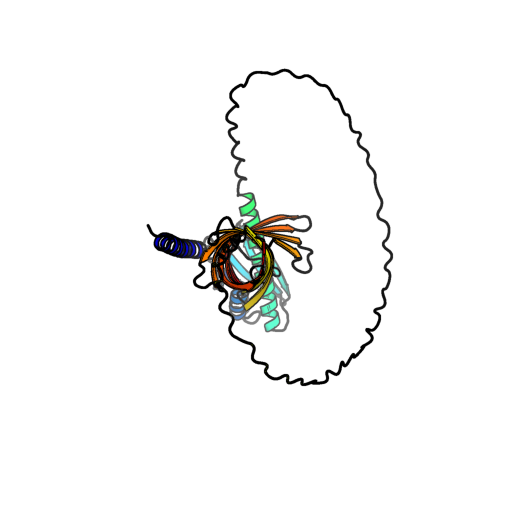1
ATOM 2585 O O . PHE A 1 344 ? -5.298 3.484 32.205 1.00 96.94 344 PHE A O 1
ATOM 2592 N N . SER A 1 345 ? -5.143 4.018 30.029 1.00 97.69 345 SER A N 1
ATOM 2593 C CA . SER A 1 345 ? -4.675 2.705 29.591 1.00 97.69 345 SER A CA 1
ATOM 2594 C C . SER A 1 345 ? -3.626 2.786 28.493 1.00 97.69 345 SER A C 1
ATOM 2596 O O . SER A 1 345 ? -3.670 3.685 27.655 1.00 97.69 345 SER A O 1
ATOM 2598 N N . ILE A 1 346 ? -2.776 1.767 28.446 1.00 97.94 346 ILE A N 1
ATOM 2599 C CA . ILE A 1 346 ? -1.773 1.555 27.404 1.00 97.94 346 ILE A CA 1
ATOM 2600 C C . ILE A 1 346 ? -2.163 0.296 26.631 1.00 97.94 346 ILE A C 1
ATOM 2602 O O . ILE A 1 346 ? -2.422 -0.737 27.248 1.00 97.94 346 ILE A O 1
ATOM 2606 N N . GLY A 1 347 ? -2.230 0.359 25.305 1.00 97.25 347 GLY A N 1
ATOM 2607 C CA . GLY A 1 347 ? -2.507 -0.797 24.458 1.00 97.25 347 GLY A CA 1
ATOM 2608 C C . GLY A 1 347 ? -1.331 -1.179 23.572 1.00 97.25 347 GLY A C 1
ATOM 2609 O O . GLY A 1 347 ? -0.550 -0.324 23.167 1.00 97.25 347 GLY A O 1
ATOM 2610 N N . ILE A 1 348 ? -1.228 -2.473 23.280 1.00 97.62 348 ILE A N 1
ATOM 2611 C CA . ILE A 1 348 ? -0.355 -3.039 22.250 1.00 97.62 348 ILE A CA 1
ATOM 2612 C C . ILE A 1 348 ? -1.262 -3.723 21.239 1.00 97.62 348 ILE A C 1
ATOM 2614 O O . ILE A 1 348 ? -2.116 -4.529 21.626 1.00 97.62 348 ILE A O 1
ATOM 2618 N N . GLU A 1 349 ? -1.063 -3.433 19.962 1.00 97.38 349 GLU A N 1
ATOM 2619 C CA . GLU A 1 349 ? -1.913 -3.958 18.903 1.00 97.38 349 GLU A CA 1
ATOM 2620 C C . GLU A 1 349 ? -1.162 -4.268 17.620 1.00 97.38 349 GLU A C 1
ATOM 2622 O O . GLU A 1 349 ? -0.023 -3.852 17.411 1.00 97.38 349 GLU A O 1
ATOM 2627 N N . THR A 1 350 ? -1.825 -5.043 16.772 1.00 96.88 350 THR A N 1
ATOM 2628 C CA . THR A 1 350 ? -1.396 -5.330 15.416 1.00 96.88 350 THR A CA 1
ATOM 2629 C C . THR A 1 350 ? -2.585 -5.278 14.472 1.00 96.88 350 THR A C 1
ATOM 2631 O O . THR A 1 350 ? -3.682 -5.719 14.826 1.00 96.88 350 THR A O 1
ATOM 2634 N N . ALA A 1 351 ? -2.366 -4.727 13.281 1.00 95.88 351 ALA A N 1
ATOM 2635 C CA . ALA A 1 351 ? -3.399 -4.521 12.284 1.00 95.88 351 ALA A CA 1
ATOM 2636 C C . ALA A 1 351 ? -2.978 -5.058 10.916 1.00 95.88 351 ALA A C 1
ATOM 2638 O O . ALA A 1 351 ? -1.817 -4.965 10.515 1.00 95.88 351 ALA A O 1
ATOM 2639 N N . LEU A 1 352 ? -3.945 -5.616 10.197 1.00 94.94 352 LEU A N 1
ATOM 2640 C CA . LEU A 1 352 ? -3.826 -5.989 8.794 1.00 94.94 352 LEU A CA 1
ATOM 2641 C C . LEU A 1 352 ? -4.754 -5.102 7.978 1.00 94.94 352 LEU A C 1
ATOM 2643 O O . LEU A 1 352 ? -5.947 -5.047 8.268 1.00 94.94 352 LEU A O 1
ATOM 2647 N N . HIS A 1 353 ? -4.211 -4.478 6.941 1.00 94.38 353 HIS A N 1
ATOM 2648 C CA . HIS A 1 353 ? -4.927 -3.602 6.019 1.00 94.38 353 HIS A CA 1
ATOM 2649 C C . HIS A 1 353 ? -4.868 -4.199 4.618 1.00 94.38 353 HIS A C 1
ATOM 2651 O O . HIS A 1 353 ? -3.783 -4.491 4.112 1.00 94.38 353 HIS A O 1
ATOM 2657 N N . GLY A 1 354 ? -6.021 -4.407 3.989 1.00 92.25 354 GLY A N 1
ATOM 2658 C CA . GLY A 1 354 ? -6.112 -4.872 2.606 1.00 92.25 354 GLY A CA 1
ATOM 2659 C C . GLY A 1 354 ? -6.393 -3.705 1.673 1.00 92.25 354 GLY A C 1
ATOM 2660 O O . GLY A 1 354 ? -7.476 -3.142 1.715 1.00 92.25 354 GLY A O 1
ATOM 2661 N N . VAL A 1 355 ? -5.456 -3.333 0.811 1.00 92.31 355 VAL A N 1
ATOM 2662 C CA . VAL A 1 355 ? -5.610 -2.154 -0.049 1.00 92.31 355 VAL A CA 1
ATOM 2663 C C . VAL A 1 355 ? -6.570 -2.451 -1.199 1.00 92.31 355 VAL A C 1
ATOM 2665 O O . VAL A 1 355 ? -6.314 -3.330 -2.019 1.00 92.31 355 VAL A O 1
ATOM 2668 N N . VAL A 1 356 ? -7.679 -1.715 -1.295 1.00 90.44 356 VAL A N 1
ATOM 2669 C CA . VAL A 1 356 ? -8.705 -1.938 -2.338 1.00 90.44 356 VAL A CA 1
ATOM 2670 C C . VAL A 1 356 ? -8.555 -0.962 -3.508 1.00 90.44 356 VAL A C 1
ATOM 2672 O O . VAL A 1 356 ? -9.105 -1.182 -4.584 1.00 90.44 356 VAL A O 1
ATOM 2675 N N . THR A 1 357 ? -7.771 0.096 -3.327 1.00 87.88 357 THR A N 1
ATOM 2676 C CA . THR A 1 357 ? -7.589 1.190 -4.290 1.00 87.88 357 THR A CA 1
ATOM 2677 C C . THR A 1 357 ? -6.113 1.420 -4.597 1.00 87.88 357 THR A C 1
ATOM 2679 O O . THR A 1 357 ? -5.299 1.369 -3.685 1.00 87.88 357 THR A O 1
ATOM 2682 N N . ASP A 1 358 ? -5.770 1.833 -5.816 1.00 83.31 358 ASP A N 1
ATOM 2683 C CA . ASP A 1 358 ? -4.385 2.171 -6.218 1.00 83.31 358 ASP A CA 1
ATOM 2684 C C . ASP A 1 358 ? -3.831 3.473 -5.613 1.00 83.31 358 ASP A C 1
ATOM 2686 O O . ASP A 1 358 ? -2.804 4.003 -6.043 1.00 83.31 358 ASP A O 1
ATOM 2690 N N . THR A 1 359 ? -4.567 4.060 -4.680 1.00 81.50 359 THR A N 1
ATOM 2691 C CA . THR A 1 359 ? -4.346 5.408 -4.174 1.00 81.50 359 THR A CA 1
ATOM 2692 C C . THR A 1 359 ? -4.212 5.414 -2.666 1.00 81.50 359 THR A C 1
ATOM 2694 O O . THR A 1 359 ? -4.447 6.454 -2.076 1.00 81.50 359 THR A O 1
ATOM 2697 N N . LEU A 1 360 ? -3.875 4.299 -2.014 1.00 85.44 360 LEU A N 1
ATOM 2698 C CA . LEU A 1 360 ? -3.513 4.342 -0.597 1.00 85.44 360 LEU A CA 1
ATOM 2699 C C . LEU A 1 360 ? -2.018 4.660 -0.479 1.00 85.44 360 LEU A C 1
ATOM 2701 O O . LEU A 1 360 ? -1.193 4.051 -1.158 1.00 85.44 360 LEU A O 1
ATOM 2705 N N . LEU A 1 361 ? -1.667 5.632 0.350 1.00 82.38 361 LEU A N 1
ATOM 2706 C CA . LEU A 1 361 ? -0.294 5.971 0.691 1.00 82.38 361 LEU A CA 1
ATOM 2707 C C . LEU A 1 361 ? -0.050 5.579 2.146 1.00 82.38 361 LEU A C 1
ATOM 2709 O O . LEU A 1 361 ? -0.832 5.899 3.028 1.00 82.38 361 LEU A O 1
ATOM 2713 N N . THR A 1 362 ? 1.087 4.966 2.414 1.00 80.69 362 THR A N 1
ATOM 2714 C CA . THR A 1 362 ? 1.726 5.075 3.717 1.00 80.69 362 THR A CA 1
ATOM 2715 C C . THR A 1 362 ? 2.483 6.404 3.797 1.00 80.69 362 THR A C 1
ATOM 2717 O O . THR A 1 362 ? 2.649 7.094 2.786 1.00 80.69 362 THR A O 1
ATOM 2720 N N . HIS A 1 363 ? 3.011 6.759 4.971 1.00 73.44 363 HIS A N 1
ATOM 2721 C CA . HIS A 1 363 ? 3.799 7.989 5.143 1.00 73.44 363 HIS A CA 1
ATOM 2722 C C . HIS A 1 363 ? 4.959 8.132 4.140 1.00 73.44 363 HIS A C 1
ATOM 2724 O O . HIS A 1 363 ? 5.389 9.249 3.851 1.00 73.44 363 HIS A O 1
ATOM 2730 N N . PHE A 1 364 ? 5.452 7.022 3.581 1.00 75.12 364 PHE A N 1
ATOM 2731 C CA . PHE A 1 364 ? 6.593 7.022 2.666 1.00 75.12 364 PHE A CA 1
ATOM 2732 C C . PHE A 1 364 ? 6.292 6.435 1.278 1.00 75.12 364 PHE A C 1
ATOM 2734 O O . PHE A 1 364 ? 7.018 6.739 0.329 1.00 75.12 364 PHE A O 1
ATOM 2741 N N . HIS A 1 365 ? 5.242 5.620 1.115 1.00 77.69 365 HIS A N 1
ATOM 2742 C CA . HIS A 1 365 ? 5.060 4.804 -0.092 1.00 77.69 365 HIS A CA 1
ATOM 2743 C C . HIS A 1 365 ? 3.612 4.723 -0.555 1.00 77.69 365 HIS A C 1
ATOM 2745 O O . HIS A 1 365 ? 2.703 4.620 0.250 1.00 77.69 365 HIS A O 1
ATOM 2751 N N . GLY A 1 366 ? 3.391 4.677 -1.869 1.00 83.44 366 GLY A N 1
ATOM 2752 C CA . GLY A 1 366 ? 2.098 4.253 -2.407 1.00 83.44 366 GLY A CA 1
ATOM 2753 C C . GLY A 1 366 ? 1.964 2.740 -2.386 1.00 83.44 366 GLY A C 1
ATOM 2754 O O . GLY A 1 366 ? 2.885 2.038 -2.802 1.00 83.44 366 GLY A O 1
ATOM 2755 N N . LEU A 1 367 ? 0.819 2.254 -1.920 1.00 85.44 367 LEU A N 1
ATOM 2756 C CA . LEU A 1 367 ? 0.462 0.846 -1.956 1.00 85.44 367 LEU A CA 1
ATOM 2757 C C . LEU A 1 367 ? -0.433 0.566 -3.170 1.00 85.44 367 LEU A C 1
ATOM 2759 O O . LEU A 1 367 ? -1.424 1.273 -3.372 1.00 85.44 367 LEU A O 1
ATOM 2763 N N . PRO A 1 368 ? -0.108 -0.450 -3.988 1.00 84.00 368 PRO A N 1
ATOM 2764 C CA . PRO A 1 368 ? -0.971 -0.851 -5.091 1.00 84.00 368 PRO A CA 1
ATOM 2765 C C . PRO A 1 368 ? -2.242 -1.536 -4.573 1.00 84.00 368 PRO A C 1
ATOM 2767 O O . PRO A 1 368 ? -2.251 -2.107 -3.477 1.00 84.00 368 PRO A O 1
ATOM 2770 N N . GLN A 1 369 ? -3.303 -1.550 -5.384 1.00 89.69 369 GLN A N 1
ATOM 2771 C CA . GLN A 1 369 ? -4.472 -2.378 -5.102 1.00 89.69 369 GLN A CA 1
ATOM 2772 C C . GLN A 1 369 ? -4.068 -3.851 -4.921 1.00 89.69 369 GLN A C 1
ATOM 2774 O O . GLN A 1 369 ? -3.265 -4.401 -5.673 1.00 89.69 369 GLN A O 1
ATOM 2779 N N . GLY A 1 370 ? -4.644 -4.499 -3.912 1.00 85.44 370 GLY A N 1
ATOM 2780 C CA . GLY A 1 370 ? -4.352 -5.878 -3.531 1.00 85.44 370 GLY A CA 1
ATOM 2781 C C . GLY A 1 370 ? -3.157 -6.032 -2.589 1.00 85.44 370 GLY A C 1
ATOM 2782 O O . GLY A 1 370 ? -2.938 -7.137 -2.094 1.00 85.44 370 GLY A O 1
ATOM 2783 N N . ALA A 1 371 ? -2.406 -4.961 -2.307 1.00 87.50 371 ALA A N 1
ATOM 2784 C CA . ALA A 1 371 ? -1.370 -5.000 -1.284 1.00 87.50 371 ALA A CA 1
ATOM 2785 C C . ALA A 1 371 ? -1.968 -5.289 0.098 1.00 87.50 371 ALA A C 1
ATOM 2787 O O . ALA A 1 371 ? -3.084 -4.874 0.417 1.00 87.50 371 ALA A O 1
ATOM 2788 N N . VAL A 1 372 ? -1.187 -5.973 0.932 1.00 89.19 372 VAL A N 1
ATOM 2789 C CA . VAL A 1 372 ? -1.505 -6.188 2.344 1.00 89.19 372 VAL A CA 1
ATOM 2790 C C . VAL A 1 372 ? -0.448 -5.478 3.172 1.00 89.19 372 VAL A C 1
ATOM 2792 O O . VAL A 1 372 ? 0.738 -5.790 3.068 1.00 89.19 372 VAL A O 1
ATOM 2795 N N . LEU A 1 373 ? -0.879 -4.519 3.986 1.00 90.44 373 LEU A N 1
ATOM 2796 C CA . LEU A 1 373 ? -0.026 -3.835 4.946 1.00 90.44 373 LEU A CA 1
ATOM 2797 C C . LEU A 1 373 ? -0.236 -4.463 6.322 1.00 90.44 373 LEU A C 1
ATOM 2799 O O . LEU A 1 373 ? -1.359 -4.547 6.818 1.00 90.44 373 LEU A O 1
ATOM 2803 N N . TRP A 1 374 ? 0.863 -4.885 6.940 1.00 93.44 374 TRP A N 1
ATOM 2804 C CA . TRP A 1 374 ? 0.877 -5.351 8.318 1.00 93.44 374 TRP A CA 1
ATOM 2805 C C . TRP A 1 374 ? 1.537 -4.302 9.207 1.00 93.44 374 TRP A C 1
ATOM 2807 O O . TRP A 1 374 ? 2.651 -3.853 8.920 1.00 93.44 374 TRP A O 1
ATOM 2817 N N . THR A 1 375 ? 0.853 -3.919 10.283 1.00 94.81 375 THR A N 1
ATOM 2818 C CA . THR A 1 375 ? 1.359 -2.973 11.277 1.00 94.81 375 THR A CA 1
ATOM 2819 C C . THR A 1 375 ? 1.262 -3.526 12.696 1.00 94.81 375 THR A C 1
ATOM 2821 O O . THR A 1 375 ? 0.465 -4.419 12.999 1.00 94.81 375 THR A O 1
ATOM 2824 N N . ALA A 1 376 ? 2.101 -3.004 13.582 1.00 95.81 376 ALA A N 1
ATOM 2825 C CA . ALA A 1 376 ? 2.073 -3.251 15.014 1.00 95.81 376 ALA A CA 1
ATOM 2826 C C . ALA A 1 376 ? 2.456 -1.977 15.764 1.00 95.81 376 ALA A C 1
ATOM 2828 O O . ALA A 1 376 ? 3.306 -1.217 15.303 1.00 95.81 376 ALA A O 1
ATOM 2829 N N . GLY A 1 377 ? 1.852 -1.724 16.919 1.00 95.75 377 GLY A N 1
ATOM 2830 C CA . GLY A 1 377 ? 2.072 -0.457 17.598 1.00 95.75 377 GLY A CA 1
ATOM 2831 C C . GLY A 1 377 ? 1.543 -0.358 19.011 1.00 95.75 377 GLY A C 1
ATOM 2832 O O . GLY A 1 377 ? 1.195 -1.353 19.653 1.00 95.75 377 GLY A O 1
ATOM 2833 N N . LEU A 1 378 ? 1.544 0.884 19.486 1.00 97.25 378 LEU A N 1
ATOM 2834 C CA . LEU A 1 378 ? 1.169 1.275 20.834 1.00 97.25 378 LEU A CA 1
ATOM 2835 C C . LEU A 1 378 ? 0.045 2.307 20.797 1.00 97.25 378 LEU A C 1
ATOM 2837 O O . LEU A 1 378 ? 0.045 3.218 19.970 1.00 97.25 378 LEU A O 1
ATOM 2841 N N . SER A 1 379 ? -0.868 2.198 21.757 1.00 97.06 379 SER A N 1
ATOM 2842 C CA . SER A 1 379 ? -1.932 3.173 21.985 1.00 97.06 379 SER A CA 1
ATOM 2843 C C . SER A 1 379 ? -1.889 3.697 23.418 1.00 97.06 379 SER A C 1
ATOM 2845 O O . SER A 1 379 ? -1.638 2.950 24.366 1.00 97.06 379 SER A O 1
ATOM 2847 N N . LEU A 1 380 ? -2.141 4.992 23.587 1.00 97.69 380 LEU A N 1
ATOM 2848 C CA . LEU A 1 380 ? -2.260 5.667 24.878 1.00 97.69 380 LEU A CA 1
ATOM 2849 C C . LEU A 1 380 ? -3.644 6.302 24.940 1.00 97.69 380 LEU A C 1
ATOM 2851 O O . LEU A 1 380 ? -3.910 7.254 24.211 1.00 97.69 380 LEU A O 1
ATOM 2855 N N . LEU A 1 381 ? -4.530 5.775 25.785 1.00 97.81 381 LEU A N 1
ATOM 2856 C CA . LEU A 1 381 ? -5.939 6.175 25.816 1.00 97.81 381 LEU A CA 1
ATOM 2857 C C . LEU A 1 381 ? -6.345 6.699 27.192 1.00 97.81 381 LEU A C 1
ATOM 2859 O O . LEU A 1 381 ? -6.093 6.053 28.211 1.00 97.81 381 LEU A O 1
ATOM 2863 N N . PHE A 1 382 ? -7.052 7.824 27.190 1.00 97.88 382 PHE A N 1
ATOM 2864 C CA . PHE A 1 382 ? -7.760 8.380 28.333 1.00 97.88 382 PHE A CA 1
ATOM 2865 C C . PHE A 1 382 ? -9.239 7.990 28.289 1.00 97.88 382 PHE A C 1
ATOM 2867 O O . PHE A 1 382 ? -9.871 8.057 27.234 1.00 97.88 382 PHE A O 1
ATOM 2874 N N . HIS A 1 383 ? -9.795 7.594 29.433 1.00 96.81 383 HIS A N 1
ATOM 2875 C CA . HIS A 1 383 ? -11.181 7.140 29.587 1.00 96.81 383 HIS A CA 1
ATOM 2876 C C . HIS A 1 383 ? -11.990 8.185 30.353 1.00 96.81 383 HIS A C 1
ATOM 2878 O O . HIS A 1 383 ? -11.605 8.593 31.447 1.00 96.81 383 HIS A O 1
ATOM 2884 N N . ILE A 1 384 ? -13.122 8.595 29.787 1.00 95.38 384 ILE A N 1
ATOM 2885 C CA . ILE A 1 384 ? -14.018 9.617 30.339 1.00 95.38 384 ILE A CA 1
ATOM 2886 C C . ILE A 1 384 ? -15.288 8.917 30.843 1.00 95.38 384 ILE A C 1
ATOM 2888 O O . ILE A 1 384 ? -15.893 8.142 30.098 1.00 95.38 384 ILE A O 1
ATOM 2892 N N . SER A 1 385 ? -15.656 9.152 32.111 1.00 91.56 385 SER A N 1
ATOM 2893 C CA . SER A 1 385 ? -16.753 8.473 32.842 1.00 91.56 385 SER A CA 1
ATOM 2894 C C . SER A 1 385 ? -17.854 9.410 33.328 1.00 91.56 385 SER A C 1
ATOM 2896 O O . SER A 1 385 ? -17.579 10.623 33.465 1.00 91.56 385 SER A O 1
#

Organism: NCBI:txid927083